Protein AF-A0A3R7WB06-F1 (afdb_monomer_lite)

Structure (mmCIF, N/CA/C/O backbone):
data_AF-A0A3R7WB06-F1
#
_entry.id   AF-A0A3R7WB06-F1
#
loop_
_atom_site.group_PDB
_atom_site.id
_atom_site.type_symbol
_atom_site.label_atom_id
_atom_site.label_alt_id
_atom_site.label_comp_id
_atom_site.label_asym_id
_atom_site.label_entity_id
_atom_site.label_seq_id
_atom_site.pdbx_PDB_ins_code
_atom_site.Cartn_x
_atom_site.Cartn_y
_atom_site.Cartn_z
_atom_site.occupancy
_atom_site.B_iso_or_equiv
_atom_site.auth_seq_id
_atom_site.auth_comp_id
_atom_site.auth_asym_id
_atom_site.auth_atom_id
_atom_site.pdbx_PDB_model_num
ATOM 1 N N . MET A 1 1 ? 64.569 -17.610 -2.559 1.00 38.72 1 MET A N 1
ATOM 2 C CA . MET A 1 1 ? 64.822 -16.327 -3.242 1.00 38.72 1 MET A CA 1
ATOM 3 C C . MET A 1 1 ? 63.447 -15.734 -3.492 1.00 38.72 1 MET A C 1
ATOM 5 O O . MET A 1 1 ? 62.720 -16.283 -4.301 1.00 38.72 1 MET A O 1
ATOM 9 N N . ASP A 1 2 ? 62.915 -14.977 -2.530 1.00 33.22 2 ASP A N 1
ATOM 10 C CA . ASP A 1 2 ? 63.086 -13.510 -2.416 1.00 33.22 2 ASP A CA 1
ATOM 11 C C . ASP A 1 2 ? 62.580 -12.806 -3.691 1.00 33.22 2 ASP A C 1
ATOM 13 O O . ASP A 1 2 ? 63.033 -13.149 -4.772 1.00 33.22 2 ASP A O 1
ATOM 17 N N . LYS A 1 3 ? 61.712 -11.792 -3.682 1.00 39.53 3 LYS A N 1
ATOM 18 C CA . LYS A 1 3 ? 61.081 -10.998 -2.620 1.00 39.53 3 LYS A CA 1
ATOM 19 C C . LYS A 1 3 ? 60.139 -9.998 -3.328 1.00 39.53 3 LYS A C 1
ATOM 21 O O . LYS A 1 3 ? 60.470 -9.531 -4.409 1.00 39.53 3 LYS A O 1
ATOM 26 N N . THR A 1 4 ? 59.029 -9.657 -2.668 1.00 39.41 4 THR A N 1
ATOM 27 C CA . THR A 1 4 ? 58.394 -8.318 -2.605 1.00 39.41 4 THR A CA 1
ATOM 28 C C . THR A 1 4 ? 58.085 -7.539 -3.891 1.00 39.41 4 THR A C 1
ATOM 30 O O . THR A 1 4 ? 58.988 -7.040 -4.549 1.00 39.41 4 THR A O 1
ATOM 33 N N . LEU A 1 5 ? 56.805 -7.199 -4.069 1.00 40.94 5 LEU A N 1
ATOM 34 C CA . LEU A 1 5 ? 56.310 -5.856 -3.732 1.00 40.94 5 LEU A CA 1
ATOM 35 C C . LEU A 1 5 ? 54.807 -5.919 -3.419 1.00 40.94 5 LEU A C 1
ATOM 37 O O . LEU A 1 5 ? 53.986 -6.283 -4.254 1.00 40.94 5 LEU A O 1
ATOM 41 N N . SER A 1 6 ? 54.498 -5.588 -2.170 1.00 37.16 6 SER A N 1
ATOM 42 C CA . SER A 1 6 ? 53.160 -5.445 -1.609 1.00 37.16 6 SER A CA 1
ATOM 43 C C . SER A 1 6 ? 52.638 -4.015 -1.782 1.00 37.16 6 SER A C 1
ATOM 45 O O . SER A 1 6 ? 53.424 -3.072 -1.773 1.00 37.16 6 SER A O 1
ATOM 47 N N . ASN A 1 7 ? 51.306 -3.909 -1.742 1.00 37.06 7 ASN A N 1
ATOM 48 C CA . ASN A 1 7 ? 50.493 -2.797 -1.230 1.00 37.06 7 ASN A CA 1
ATOM 49 C C . ASN A 1 7 ? 50.410 -1.499 -2.049 1.00 37.06 7 ASN A C 1
ATOM 51 O O . ASN A 1 7 ? 51.392 -0.784 -2.190 1.00 37.06 7 ASN A O 1
ATOM 55 N N . ILE A 1 8 ? 49.174 -1.134 -2.427 1.00 35.50 8 ILE A N 1
ATOM 56 C CA . ILE A 1 8 ? 48.446 0.030 -1.880 1.00 35.50 8 ILE A CA 1
ATOM 57 C C . ILE A 1 8 ? 46.924 -0.126 -2.162 1.00 35.50 8 ILE A C 1
ATOM 59 O O . ILE A 1 8 ? 46.488 -0.020 -3.299 1.00 35.50 8 ILE A O 1
ATOM 63 N N . ILE A 1 9 ? 46.176 -0.454 -1.089 1.00 35.62 9 ILE A N 1
ATOM 64 C CA . ILE A 1 9 ? 44.891 0.122 -0.601 1.00 35.62 9 ILE A CA 1
ATOM 65 C C . ILE A 1 9 ? 43.702 0.185 -1.595 1.00 35.62 9 ILE A C 1
ATOM 67 O O . ILE A 1 9 ? 43.778 0.877 -2.596 1.00 35.62 9 ILE A O 1
ATOM 71 N N . GLY A 1 10 ? 42.514 -0.385 -1.361 1.00 30.70 10 GLY A N 1
ATOM 72 C CA . GLY A 1 10 ? 41.943 -1.081 -0.205 1.00 30.70 10 GLY A CA 1
ATOM 73 C C . GLY A 1 10 ? 40.441 -1.318 -0.453 1.00 30.70 10 GLY A C 1
ATOM 74 O O . GLY A 1 10 ? 39.655 -0.377 -0.441 1.00 30.70 10 GLY A O 1
ATOM 75 N N . LEU A 1 11 ? 40.065 -2.571 -0.706 1.00 37.16 11 LEU A N 1
ATOM 76 C CA . LEU A 1 11 ? 38.683 -3.062 -0.739 1.00 37.16 11 LEU A CA 1
ATOM 77 C C . LEU A 1 11 ? 38.358 -3.654 0.639 1.00 37.16 11 LEU A C 1
ATOM 79 O O . LEU A 1 11 ? 39.140 -4.486 1.106 1.00 37.16 11 LEU A O 1
ATOM 83 N N . PRO A 1 12 ? 37.228 -3.317 1.279 1.00 39.44 12 PRO A N 1
ATOM 84 C CA . PRO A 1 12 ? 36.611 -4.226 2.222 1.00 39.44 12 PRO A CA 1
ATOM 85 C C . PRO A 1 12 ? 35.677 -5.161 1.449 1.00 39.44 12 PRO A C 1
ATOM 87 O O . PRO A 1 12 ? 34.618 -4.765 0.969 1.00 39.44 12 PRO A O 1
ATOM 90 N N . ASP A 1 13 ? 36.118 -6.407 1.335 1.00 43.41 13 ASP A N 1
ATOM 91 C CA . ASP A 1 13 ? 35.273 -7.563 1.072 1.00 43.41 13 ASP A CA 1
ATOM 92 C C . ASP A 1 13 ? 34.537 -7.877 2.385 1.00 43.41 13 ASP A C 1
ATOM 94 O O . ASP A 1 13 ? 35.149 -8.297 3.370 1.00 43.41 13 ASP A O 1
ATOM 98 N N . GLN A 1 14 ? 33.247 -7.554 2.446 1.00 34.62 14 GLN A N 1
ATOM 99 C CA . GLN A 1 14 ? 32.349 -7.990 3.512 1.00 34.62 14 GLN A CA 1
ATOM 100 C C . GLN A 1 14 ? 31.086 -8.545 2.866 1.00 34.62 14 GLN A C 1
ATOM 102 O O . GLN A 1 14 ? 30.170 -7.818 2.487 1.00 34.62 14 GLN A O 1
ATOM 107 N N . THR A 1 15 ? 31.053 -9.867 2.759 1.00 42.94 15 THR A N 1
ATOM 108 C CA . THR A 1 15 ? 29.822 -10.652 2.804 1.00 42.94 15 THR A CA 1
ATOM 109 C C . THR A 1 15 ? 29.026 -10.258 4.054 1.00 42.94 15 THR A C 1
ATOM 111 O O . THR A 1 15 ? 29.577 -10.373 5.152 1.00 42.94 15 THR A O 1
ATOM 114 N N . PRO A 1 16 ? 27.762 -9.813 3.954 1.00 37.09 16 PRO A N 1
ATOM 115 C CA . PRO A 1 16 ? 26.930 -9.703 5.134 1.00 37.09 16 PRO A CA 1
ATOM 116 C C . PRO A 1 16 ? 26.387 -11.091 5.475 1.00 37.09 16 PRO A C 1
ATOM 118 O O . PRO A 1 16 ? 25.626 -11.693 4.713 1.00 37.09 16 PRO A O 1
ATOM 121 N N . ASP A 1 17 ? 26.822 -11.582 6.631 1.00 31.58 17 ASP A N 1
ATOM 122 C CA . ASP A 1 17 ? 26.155 -12.646 7.360 1.00 31.58 17 ASP A CA 1
ATOM 123 C C . ASP A 1 17 ? 24.676 -12.304 7.562 1.00 31.58 17 ASP A C 1
ATOM 125 O O . ASP A 1 17 ? 24.288 -11.166 7.840 1.00 31.58 17 ASP A O 1
ATOM 129 N N . VAL A 1 18 ? 23.862 -13.345 7.428 1.00 43.00 18 VAL A N 1
ATOM 130 C CA . VAL A 1 18 ? 22.456 -13.391 7.807 1.00 43.00 18 VAL A CA 1
ATOM 131 C C . VAL A 1 18 ? 22.352 -13.062 9.295 1.00 43.00 18 VAL A C 1
ATOM 133 O O . VAL A 1 18 ? 22.716 -13.879 10.138 1.00 43.00 18 VAL A O 1
ATOM 136 N N . LEU A 1 19 ? 21.849 -11.873 9.618 1.00 37.62 19 LEU A N 1
ATOM 137 C CA . LEU A 1 19 ? 21.373 -11.541 10.954 1.00 37.62 19 LEU A CA 1
ATOM 138 C C . LEU A 1 19 ? 19.993 -10.900 10.855 1.00 37.62 19 LEU A C 1
ATOM 140 O O . LEU A 1 19 ? 19.800 -9.889 10.178 1.00 37.62 19 LEU A O 1
ATOM 144 N N . ASP A 1 20 ? 19.060 -11.550 11.546 1.00 44.03 20 ASP A N 1
ATOM 145 C CA . ASP A 1 20 ? 17.707 -11.110 11.843 1.00 44.03 20 ASP A CA 1
ATOM 146 C C . ASP A 1 20 ? 17.679 -9.644 12.285 1.00 44.03 20 ASP A C 1
ATOM 148 O O . ASP A 1 20 ? 18.307 -9.252 13.271 1.00 44.03 20 ASP A O 1
ATOM 152 N N . LEU A 1 21 ? 16.904 -8.839 11.564 1.00 35.25 21 LEU A N 1
ATOM 153 C CA . LEU A 1 21 ? 16.507 -7.499 11.976 1.00 35.25 21 LEU A CA 1
ATOM 154 C C . LEU A 1 21 ? 14.993 -7.391 11.814 1.00 35.25 21 LEU A C 1
ATOM 156 O O . LEU A 1 21 ? 14.470 -6.986 10.777 1.00 35.25 21 LEU A O 1
ATOM 160 N N . ASP A 1 22 ? 14.311 -7.792 12.884 1.00 46.97 22 ASP A N 1
ATOM 161 C CA . ASP A 1 22 ? 12.929 -7.445 13.183 1.00 46.97 22 ASP A CA 1
ATOM 162 C C . ASP A 1 22 ? 12.748 -5.921 13.123 1.00 46.97 22 ASP A C 1
ATOM 164 O O . ASP A 1 22 ? 13.289 -5.197 13.960 1.00 46.97 22 ASP A O 1
ATOM 168 N N . TYR A 1 23 ? 11.938 -5.430 12.180 1.00 33.03 23 TYR A N 1
ATOM 169 C CA . TYR A 1 23 ? 11.250 -4.144 12.319 1.00 33.03 23 TYR A CA 1
ATOM 170 C C . TYR A 1 23 ? 9.793 -4.243 11.833 1.00 33.03 23 TYR A C 1
ATOM 172 O O . TYR A 1 23 ? 9.501 -4.939 10.858 1.00 33.03 23 TYR A O 1
ATOM 180 N N . PRO A 1 24 ? 8.853 -3.577 12.532 1.00 36.81 24 PRO A N 1
ATOM 181 C CA . PRO A 1 24 ? 7.440 -3.912 12.509 1.00 36.81 24 PRO A CA 1
ATOM 182 C C . PRO A 1 24 ? 6.683 -3.250 11.351 1.00 36.81 24 PRO A C 1
ATOM 184 O O . PRO A 1 24 ? 6.835 -2.063 11.061 1.00 36.81 24 PRO A O 1
ATOM 187 N N . LEU A 1 25 ? 5.779 -4.025 10.751 1.00 35.56 25 LEU A N 1
ATOM 188 C CA . LEU A 1 25 ? 4.709 -3.563 9.866 1.00 35.56 25 LEU A CA 1
ATOM 189 C C . LEU A 1 25 ? 3.761 -2.621 10.629 1.00 35.56 25 LEU A C 1
ATOM 191 O O . LEU A 1 25 ? 2.835 -3.065 11.309 1.00 35.56 25 LEU A O 1
ATOM 195 N N . VAL A 1 26 ? 3.970 -1.309 10.511 1.00 34.34 26 VAL A N 1
ATOM 196 C CA . VAL A 1 26 ? 3.016 -0.303 10.999 1.00 34.34 26 VAL A CA 1
ATOM 197 C C . VAL A 1 26 ? 2.046 0.045 9.869 1.00 34.34 26 VAL A C 1
ATOM 199 O O . VAL A 1 26 ? 2.382 0.738 8.913 1.00 34.34 26 VAL A O 1
ATOM 202 N N . PHE A 1 27 ? 0.819 -0.462 9.987 1.00 33.22 27 PHE A N 1
ATOM 203 C CA . PHE A 1 27 ? -0.304 -0.164 9.100 1.00 33.22 27 PHE A CA 1
ATOM 204 C C . PHE A 1 27 ? -0.691 1.324 9.163 1.00 33.22 27 PHE A C 1
ATOM 206 O O . PHE A 1 27 ? -1.215 1.798 10.173 1.00 33.22 27 PHE A O 1
ATOM 213 N N . ALA A 1 28 ? -0.517 2.053 8.059 1.00 35.31 28 ALA A N 1
ATOM 214 C CA . ALA A 1 28 ? -1.076 3.391 7.880 1.00 35.31 28 ALA A CA 1
ATOM 215 C C . ALA A 1 28 ? -2.524 3.300 7.355 1.00 35.31 28 ALA A C 1
ATOM 217 O O . ALA A 1 28 ? -2.772 2.806 6.256 1.00 35.31 28 ALA A O 1
ATOM 218 N N . LYS A 1 29 ? -3.497 3.789 8.135 1.00 36.00 29 LYS A N 1
ATOM 219 C CA . LYS A 1 29 ? -4.879 4.021 7.679 1.00 36.00 29 LYS A CA 1
ATOM 220 C C . LYS A 1 29 ? -5.020 5.454 7.180 1.00 36.00 29 LYS A C 1
ATOM 222 O O . LYS A 1 29 ? -4.943 6.395 7.964 1.00 36.00 29 LYS A O 1
ATOM 227 N N . GLU A 1 30 ? -5.285 5.614 5.889 1.00 34.75 30 GLU A N 1
ATOM 228 C CA . GLU A 1 30 ? -5.565 6.910 5.273 1.00 34.75 30 GLU A CA 1
ATOM 229 C C . GLU A 1 30 ? -7.082 7.161 5.221 1.00 34.75 30 GLU A C 1
ATOM 231 O O . GLU A 1 30 ? -7.826 6.485 4.510 1.00 34.75 30 GLU A O 1
ATOM 236 N N . ALA A 1 31 ? -7.564 8.149 5.978 1.00 36.06 31 ALA A N 1
ATOM 237 C CA . ALA A 1 31 ? -8.950 8.607 5.925 1.00 36.06 31 ALA A CA 1
ATOM 238 C C . ALA A 1 31 ? -9.104 9.706 4.860 1.00 36.06 31 ALA A C 1
ATOM 240 O O . ALA A 1 31 ? -8.655 10.839 5.041 1.00 36.06 31 ALA A O 1
ATOM 241 N N . ARG A 1 32 ? -9.777 9.399 3.743 1.00 41.81 32 ARG A N 1
ATOM 242 C CA . ARG A 1 32 ? -10.054 10.378 2.679 1.00 41.81 32 ARG A CA 1
ATOM 243 C C . ARG A 1 32 ? -11.354 11.145 2.914 1.00 41.81 32 ARG A C 1
ATOM 245 O O . ARG A 1 32 ? -12.454 10.604 2.826 1.00 41.81 32 ARG A O 1
ATOM 252 N N . LYS A 1 33 ? -11.218 12.458 3.111 1.00 36.88 33 LYS A N 1
ATOM 253 C CA . LYS A 1 33 ? -12.304 13.447 3.152 1.00 36.88 33 LYS A CA 1
ATOM 254 C C . LYS A 1 33 ? -12.655 13.882 1.720 1.00 36.88 33 LYS A C 1
ATOM 256 O O . LYS A 1 33 ? -11.950 14.693 1.124 1.00 36.88 33 LYS A O 1
ATOM 261 N N . LYS A 1 34 ? -13.743 13.348 1.148 1.00 40.00 34 LYS A N 1
ATOM 262 C CA . LYS A 1 34 ? -14.289 13.806 -0.146 1.00 40.00 34 LYS A CA 1
ATOM 263 C C . LYS A 1 34 ? -14.926 15.190 0.013 1.00 40.00 34 LYS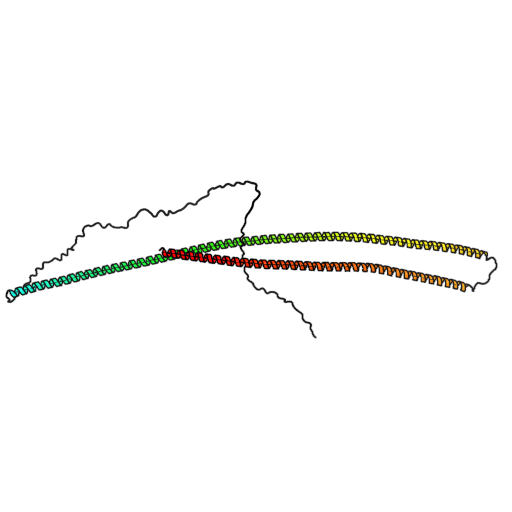 A C 1
ATOM 265 O O . LYS A 1 34 ? -15.929 15.344 0.705 1.00 40.00 34 LYS A O 1
ATOM 270 N N . LYS A 1 35 ? -14.360 16.192 -0.662 1.00 38.09 35 LYS A N 1
ATOM 271 C CA . LYS A 1 35 ? -14.960 17.518 -0.855 1.00 38.09 35 LYS A CA 1
ATOM 272 C C . LYS A 1 35 ? -15.638 17.516 -2.228 1.00 38.09 35 LYS A C 1
ATOM 274 O O . LYS A 1 35 ? -14.964 17.377 -3.242 1.00 38.09 35 LYS A O 1
ATOM 279 N N . GLY A 1 36 ? -16.967 17.578 -2.241 1.00 37.56 36 GLY A N 1
ATOM 280 C CA . GLY A 1 36 ? -17.763 17.653 -3.467 1.00 37.56 36 GLY A CA 1
ATOM 281 C C . GLY A 1 36 ? -17.840 19.063 -4.059 1.00 37.56 36 GLY A C 1
ATOM 282 O O . GLY A 1 36 ? -17.528 20.030 -3.357 1.00 37.56 36 GLY A O 1
ATOM 283 N N . LYS A 1 37 ? -18.311 19.101 -5.323 1.00 38.28 37 LYS A N 1
ATOM 284 C CA . LYS A 1 37 ? -18.873 20.187 -6.177 1.00 38.28 37 LYS A CA 1
ATOM 285 C C . LYS A 1 37 ? -18.259 20.080 -7.594 1.00 38.28 37 LYS A C 1
ATOM 287 O O . LYS A 1 37 ? -17.051 19.950 -7.677 1.00 38.28 37 LYS A O 1
ATOM 292 N N . MET A 1 38 ? -18.959 20.115 -8.735 1.00 27.94 38 MET A N 1
ATOM 293 C CA . MET A 1 38 ? -20.366 20.342 -9.100 1.00 27.94 38 MET A CA 1
ATOM 294 C C . MET A 1 38 ? -20.664 19.705 -10.478 1.00 27.94 38 MET A C 1
ATOM 296 O O . MET A 1 38 ? -19.759 19.461 -11.265 1.00 27.94 38 MET A O 1
ATOM 300 N N . SER A 1 39 ? -21.958 19.472 -10.696 1.00 35.03 39 SER A N 1
ATOM 301 C CA . SER A 1 39 ? -22.683 18.932 -11.857 1.00 35.03 39 SER A CA 1
ATOM 302 C C . SER A 1 39 ? -22.400 19.597 -13.214 1.00 35.03 39 SER A C 1
ATOM 304 O O . SER A 1 39 ? -22.150 20.800 -13.259 1.00 35.03 39 SER A O 1
ATOM 306 N N . THR A 1 40 ? -22.575 18.854 -14.313 1.00 35.34 40 THR A N 1
ATOM 307 C CA . THR A 1 40 ? -23.558 19.189 -15.369 1.00 35.34 40 THR A CA 1
ATOM 308 C C . THR A 1 40 ? -23.768 18.010 -16.331 1.00 35.34 40 THR A C 1
ATOM 310 O O . THR A 1 40 ? -22.830 17.279 -16.622 1.00 35.34 40 THR A O 1
ATOM 313 N N . GLU A 1 41 ? -25.014 17.886 -16.801 1.00 32.00 41 GLU A N 1
ATOM 314 C CA . GLU A 1 41 ? -25.528 17.041 -17.901 1.00 32.00 41 GLU A CA 1
ATOM 315 C C . GLU A 1 41 ? -26.137 15.668 -17.538 1.00 32.00 41 GLU A C 1
ATOM 317 O O . GLU A 1 41 ? -25.509 14.614 -17.535 1.00 32.00 41 GLU A O 1
ATOM 322 N N . GLU A 1 42 ? -27.447 15.727 -17.274 1.00 32.66 42 GLU A N 1
ATOM 323 C CA . GLU A 1 42 ? -28.458 14.708 -17.602 1.00 32.66 42 GLU A CA 1
ATOM 324 C C . GLU A 1 42 ? -28.825 14.829 -19.107 1.00 32.66 42 GLU A C 1
ATOM 326 O O . GLU A 1 42 ? -28.691 15.938 -19.636 1.00 32.66 42 GLU A O 1
ATOM 331 N N . PRO A 1 43 ? -29.309 13.773 -19.815 1.00 44.44 43 PRO A N 1
ATOM 332 C CA . PRO A 1 43 ? -30.627 13.196 -19.511 1.00 44.44 43 PRO A CA 1
ATOM 333 C C . PRO A 1 43 ? -30.829 11.669 -19.693 1.00 44.44 43 PRO A C 1
ATOM 335 O O . PRO A 1 43 ? -30.332 11.027 -20.610 1.00 44.44 43 PRO A O 1
ATOM 338 N N . THR A 1 44 ? -31.702 11.153 -18.820 1.00 29.44 44 THR A N 1
ATOM 339 C CA . THR A 1 44 ? -32.824 10.227 -19.086 1.00 29.44 44 THR A CA 1
ATOM 340 C C . THR A 1 44 ? -32.550 8.828 -19.665 1.00 29.44 44 THR A C 1
ATOM 342 O O . THR A 1 44 ? -32.508 8.636 -20.871 1.00 29.44 44 THR A O 1
ATOM 345 N N . THR A 1 45 ? -32.657 7.805 -18.806 1.00 33.75 45 THR A N 1
ATOM 346 C CA . THR A 1 45 ? -33.596 6.692 -19.067 1.00 33.75 45 THR A CA 1
ATOM 347 C C . THR A 1 45 ? -34.166 6.146 -17.763 1.00 33.75 45 THR A C 1
ATOM 349 O O . THR A 1 45 ? -33.461 5.799 -16.820 1.00 33.75 45 THR A O 1
ATOM 352 N N . THR A 1 46 ? -35.487 6.123 -17.737 1.00 32.06 46 THR A N 1
ATOM 353 C CA . THR A 1 46 ? -36.385 5.702 -16.673 1.00 32.06 46 THR A CA 1
ATOM 354 C C . THR A 1 46 ? -36.344 4.182 -16.510 1.00 32.06 46 THR A C 1
ATOM 356 O O . THR A 1 46 ? -36.661 3.456 -17.446 1.00 32.06 46 THR A O 1
ATOM 359 N N . ALA A 1 47 ? -36.047 3.694 -15.307 1.00 28.08 47 ALA A N 1
ATOM 360 C CA . ALA A 1 47 ? -36.423 2.349 -14.881 1.00 28.08 47 ALA A CA 1
ATOM 361 C C . ALA A 1 47 ? -37.018 2.433 -13.473 1.00 28.08 47 ALA A C 1
ATOM 363 O O . ALA A 1 47 ? -36.335 2.599 -12.465 1.00 28.08 47 ALA A O 1
ATOM 364 N N . VAL A 1 48 ? -38.345 2.389 -13.453 1.00 28.39 48 VAL A N 1
ATOM 365 C CA . VAL A 1 48 ? -39.201 2.295 -12.277 1.00 28.39 48 VAL A CA 1
ATOM 366 C C . VAL A 1 48 ? -39.146 0.859 -11.754 1.00 28.39 48 VAL A C 1
ATOM 368 O O . VAL A 1 48 ? -39.576 -0.049 -12.453 1.00 28.39 48 VAL A O 1
ATOM 371 N N . CYS A 1 49 ? -38.709 0.668 -10.510 1.00 29.11 49 CYS A N 1
ATOM 372 C CA . CYS A 1 49 ? -39.022 -0.516 -9.699 1.00 29.11 49 CYS A CA 1
ATOM 373 C C . CYS A 1 49 ? -39.387 -0.032 -8.289 1.00 29.11 49 CYS A C 1
ATOM 375 O O . CYS A 1 49 ? -38.539 0.161 -7.428 1.00 29.11 49 CYS A O 1
ATOM 377 N N . GLN A 1 50 ? -40.606 0.482 -8.126 1.00 30.06 50 GLN A N 1
ATOM 378 C CA . GLN A 1 50 ? -41.695 -0.197 -7.415 1.00 30.06 50 GLN A CA 1
ATOM 379 C C . GLN A 1 50 ? -41.271 -0.921 -6.132 1.00 30.06 50 GLN A C 1
ATOM 381 O O . GLN A 1 50 ? -40.867 -2.079 -6.120 1.00 30.06 50 GLN A O 1
ATOM 386 N N . SER A 1 51 ? -41.512 -0.212 -5.030 1.00 37.00 51 SER A N 1
ATOM 387 C CA . SER A 1 51 ? -41.783 -0.784 -3.722 1.00 37.00 51 SER A CA 1
ATOM 388 C C . SER A 1 51 ? -42.920 -1.809 -3.832 1.00 37.00 51 SER A C 1
ATOM 390 O O . SER A 1 51 ? -44.055 -1.459 -4.161 1.00 37.00 51 SER A O 1
ATOM 392 N N . ARG A 1 52 ? -42.623 -3.077 -3.541 1.00 33.00 52 ARG A N 1
ATOM 393 C CA . ARG A 1 52 ? -43.622 -4.080 -3.165 1.00 33.00 52 ARG A CA 1
ATOM 394 C C . ARG A 1 52 ? -43.214 -4.715 -1.845 1.00 33.00 52 ARG A C 1
ATOM 396 O O . ARG A 1 52 ? -42.318 -5.546 -1.775 1.00 33.00 52 ARG A O 1
ATOM 403 N N . ARG A 1 53 ? -43.939 -4.306 -0.804 1.00 35.81 53 ARG A N 1
ATOM 404 C CA . ARG A 1 53 ? -44.280 -5.154 0.340 1.00 35.81 53 ARG A CA 1
ATOM 405 C C . ARG A 1 53 ? -44.959 -6.417 -0.186 1.00 35.81 53 ARG A C 1
ATOM 407 O O . ARG A 1 53 ? -45.846 -6.262 -1.013 1.00 35.81 53 ARG A O 1
ATOM 414 N N . LEU A 1 54 ? -44.580 -7.585 0.326 1.00 34.09 54 LEU A N 1
ATOM 415 C CA . LEU A 1 54 ? -45.399 -8.774 0.624 1.00 34.09 54 LEU A CA 1
ATOM 416 C C . LEU A 1 54 ? -44.443 -9.736 1.365 1.00 34.09 54 LEU A C 1
ATOM 418 O O . LEU A 1 54 ? -43.410 -10.110 0.829 1.00 34.09 54 LEU A O 1
ATOM 422 N N . ALA A 1 55 ? -44.575 -9.868 2.684 1.00 30.33 55 ALA A N 1
ATOM 423 C CA . ALA A 1 55 ? -45.443 -10.839 3.358 1.00 30.33 55 ALA A CA 1
ATOM 424 C C . ALA A 1 55 ? -44.865 -12.264 3.303 1.00 30.33 55 ALA A C 1
ATOM 426 O O . ALA A 1 55 ? -44.922 -12.932 2.276 1.00 30.33 55 ALA A O 1
ATOM 427 N N . GLY A 1 56 ? -44.342 -12.717 4.443 1.00 29.14 56 GLY A N 1
ATOM 428 C CA . GLY A 1 56 ? -43.871 -14.081 4.648 1.00 29.14 56 GLY A CA 1
ATOM 429 C C . GLY A 1 56 ? -43.531 -14.345 6.113 1.00 29.14 56 GLY A C 1
ATOM 430 O O . GLY A 1 56 ? -42.382 -14.201 6.500 1.00 29.14 56 GLY A O 1
ATOM 431 N N . GLY A 1 57 ? -44.550 -14.711 6.896 1.00 28.75 57 GLY A N 1
ATOM 432 C CA . GLY A 1 57 ? -44.442 -15.633 8.034 1.00 28.75 57 GLY A CA 1
ATOM 433 C C . GLY A 1 57 ? -43.741 -15.145 9.300 1.00 28.75 57 GLY A C 1
ATOM 434 O O . GLY A 1 57 ? -42.554 -15.382 9.490 1.00 28.75 57 GLY A O 1
ATOM 435 N N . ALA A 1 58 ? -44.519 -14.581 10.224 1.00 30.52 58 ALA A N 1
ATOM 436 C CA . ALA A 1 58 ? -44.175 -14.578 11.642 1.00 30.52 58 ALA A CA 1
ATOM 437 C C . ALA A 1 58 ? -44.291 -16.005 12.217 1.00 30.52 58 ALA A C 1
ATOM 439 O O . ALA A 1 58 ? -45.288 -16.675 11.935 1.00 30.52 58 ALA A O 1
ATOM 440 N N . PRO A 1 59 ? -43.357 -16.462 13.066 1.00 39.31 59 PRO A N 1
ATOM 441 C CA . PRO A 1 59 ? -43.670 -17.414 14.114 1.00 39.31 59 PRO A CA 1
ATOM 442 C C . PRO A 1 59 ? -44.211 -16.634 15.317 1.00 39.31 59 PRO A C 1
ATOM 444 O O . PRO A 1 59 ? -43.493 -15.881 15.974 1.00 39.31 59 PRO A O 1
ATOM 447 N N . GLU A 1 60 ? -45.508 -16.797 15.563 1.00 35.16 60 GLU A N 1
ATOM 448 C CA . GLU A 1 60 ? -46.128 -16.531 16.860 1.00 35.16 60 GLU A CA 1
ATOM 449 C C . GLU A 1 60 ? -45.593 -17.514 17.924 1.00 35.16 60 GLU A C 1
ATOM 451 O O . GLU A 1 60 ? -44.981 -18.526 17.583 1.00 35.16 60 GLU A O 1
ATOM 456 N N . PHE A 1 61 ? -45.907 -17.219 19.193 1.00 32.81 61 PHE A N 1
ATOM 457 C CA . PHE A 1 61 ? -45.591 -17.924 20.453 1.00 32.81 61 PHE A CA 1
ATOM 458 C C . PHE A 1 61 ? -44.259 -17.511 21.119 1.00 32.81 61 PHE A C 1
ATOM 460 O O . PHE A 1 61 ? -43.184 -17.832 20.641 1.00 32.81 61 PHE A O 1
ATOM 467 N N . GLY A 1 62 ? -44.229 -16.828 22.267 1.00 32.47 62 GLY A N 1
ATOM 468 C CA . GLY A 1 62 ? -45.307 -16.362 23.133 1.00 32.47 62 GLY A CA 1
ATOM 469 C C . GLY A 1 62 ? -44.801 -15.264 24.072 1.00 32.47 62 GLY A C 1
ATOM 470 O O . GLY A 1 62 ? -43.828 -15.443 24.800 1.00 32.47 62 GLY A O 1
ATOM 471 N N . LEU A 1 63 ? -45.484 -14.121 24.048 1.00 33.62 63 LEU A N 1
ATOM 472 C CA . LEU A 1 63 ? -45.392 -13.101 25.084 1.00 33.62 63 LEU A CA 1
ATOM 473 C C . LEU A 1 63 ? -46.176 -13.611 26.296 1.00 33.62 63 LEU A C 1
ATOM 475 O O . LEU A 1 63 ? -47.405 -13.595 26.299 1.00 33.62 63 LEU A O 1
ATOM 479 N N . LEU A 1 64 ? -45.468 -14.086 27.319 1.00 38.91 64 LEU A N 1
ATOM 480 C CA . LEU A 1 64 ? -46.042 -14.265 28.650 1.00 38.91 64 LEU A CA 1
ATOM 481 C C . LEU A 1 64 ? -46.111 -12.898 29.341 1.00 38.91 64 LEU A C 1
ATOM 483 O O . LEU A 1 64 ? -45.195 -12.479 30.034 1.00 38.91 64 LEU A O 1
ATOM 487 N N . ASP A 1 65 ? -47.194 -12.188 29.042 1.00 34.69 65 ASP A N 1
ATOM 488 C CA . ASP A 1 65 ? -48.131 -11.584 29.997 1.00 34.69 65 ASP A CA 1
ATOM 489 C C . ASP A 1 65 ? -47.583 -11.273 31.415 1.00 34.69 65 ASP A C 1
ATOM 491 O O . ASP A 1 65 ? -47.827 -11.997 32.384 1.00 34.69 65 ASP A O 1
ATOM 495 N N . SER A 1 66 ? -46.889 -10.141 31.570 1.00 38.94 66 SER A N 1
ATOM 496 C CA . SER A 1 66 ? -46.452 -9.611 32.878 1.00 38.94 66 SER A CA 1
ATOM 497 C C . SER A 1 66 ? -47.586 -8.974 33.704 1.00 38.94 66 SER A C 1
ATOM 499 O O . SER A 1 66 ? -47.331 -8.404 34.762 1.00 38.94 66 SER A O 1
ATOM 501 N N . GLU A 1 67 ? -48.845 -9.078 33.267 1.00 39.97 67 GLU A N 1
ATOM 502 C CA . GLU A 1 67 ? -50.025 -8.507 33.942 1.00 39.97 67 GLU A CA 1
ATOM 503 C C . GLU A 1 67 ? -50.875 -9.540 34.713 1.00 39.97 67 GLU A C 1
ATOM 505 O O . GLU A 1 67 ? -52.029 -9.290 35.065 1.00 39.97 67 GLU A O 1
ATOM 510 N N . ARG A 1 68 ? -50.303 -10.703 35.059 1.00 41.09 68 ARG A N 1
ATOM 511 C CA . ARG A 1 68 ? -51.016 -11.787 35.768 1.00 41.09 68 ARG A CA 1
ATOM 512 C C . ARG A 1 68 ? -50.604 -12.066 37.219 1.00 41.09 68 ARG A C 1
ATOM 514 O O . ARG A 1 68 ? -50.883 -13.147 37.728 1.00 41.09 68 ARG A O 1
ATOM 521 N N . LEU A 1 69 ? -50.045 -11.087 37.935 1.00 39.19 69 LEU A N 1
ATOM 522 C CA . LEU A 1 69 ? -49.799 -11.194 39.390 1.00 39.19 69 LEU A CA 1
ATOM 523 C C . LEU A 1 69 ? -50.585 -10.198 40.255 1.00 39.19 69 LEU A C 1
ATOM 525 O O . LEU A 1 69 ? -50.244 -9.964 41.410 1.00 39.19 69 LEU A O 1
ATOM 529 N N . LEU A 1 70 ? -51.696 -9.660 39.748 1.00 46.62 70 LEU A N 1
ATOM 530 C CA . LEU A 1 70 ? -52.624 -8.857 40.546 1.00 46.62 70 LEU A CA 1
ATOM 531 C C . LEU A 1 70 ? -54.078 -9.197 40.212 1.00 46.62 70 LEU A C 1
ATOM 533 O O . LEU A 1 70 ? -54.741 -8.469 39.483 1.00 46.62 70 LEU A O 1
ATOM 537 N N . ARG A 1 71 ? -54.588 -10.293 40.792 1.00 36.16 71 ARG A N 1
ATOM 538 C CA . ARG A 1 71 ? -55.899 -10.379 41.478 1.00 36.16 71 ARG A CA 1
ATOM 539 C C . ARG A 1 71 ? -56.381 -11.829 41.611 1.00 36.16 71 ARG A C 1
ATOM 541 O O . ARG A 1 71 ? -56.687 -12.469 40.615 1.00 36.16 71 ARG A O 1
ATOM 548 N N . LYS A 1 72 ? -56.674 -12.186 42.873 1.00 32.28 72 LYS A N 1
ATOM 549 C CA . LYS A 1 72 ? -57.726 -13.120 43.341 1.00 32.28 72 LYS A CA 1
ATOM 550 C C . LYS A 1 72 ? -57.405 -14.621 43.150 1.00 32.28 72 LYS A C 1
ATOM 552 O O . LYS A 1 72 ? -57.244 -15.073 42.034 1.00 32.28 72 LYS A O 1
ATOM 557 N N . LYS A 1 73 ? -57.360 -15.476 44.181 1.00 31.77 73 LYS A N 1
ATOM 558 C CA . LYS A 1 73 ? -57.999 -15.468 45.513 1.00 31.77 73 LYS A CA 1
ATOM 559 C C . LYS A 1 73 ? -57.131 -16.178 46.573 1.00 31.77 73 LYS A C 1
ATOM 561 O O . LYS A 1 73 ? -56.360 -17.063 46.217 1.00 31.77 73 LYS A O 1
ATOM 566 N N . PRO A 1 74 ? -57.325 -15.828 47.857 1.00 35.78 74 PRO A N 1
ATOM 567 C CA . PRO A 1 74 ? -56.727 -16.502 48.999 1.00 35.78 74 PRO A CA 1
ATOM 568 C C . PRO A 1 74 ? -57.481 -17.805 49.290 1.00 35.78 74 PRO A C 1
ATOM 570 O O . PRO A 1 74 ? -58.708 -17.847 49.180 1.00 35.78 74 PRO A O 1
ATOM 573 N N . LEU A 1 75 ? -56.767 -18.852 49.698 1.00 31.77 75 LEU A N 1
ATOM 574 C CA . LEU A 1 75 ? -57.381 -19.998 50.355 1.00 31.77 75 LEU A CA 1
ATOM 575 C C . LEU A 1 75 ? -56.558 -20.375 51.588 1.00 31.77 75 LEU A C 1
ATOM 577 O O . LEU A 1 75 ? -55.516 -21.011 51.499 1.00 31.77 75 LEU A O 1
ATOM 581 N N . ALA A 1 76 ? -57.096 -19.922 52.719 1.00 29.41 76 ALA A N 1
ATOM 582 C CA . ALA A 1 76 ? -57.146 -20.632 53.987 1.00 29.41 76 ALA A CA 1
ATOM 583 C C . ALA A 1 76 ? -55.811 -21.068 54.611 1.00 29.41 76 ALA A C 1
ATOM 585 O O . ALA A 1 76 ? -55.542 -22.254 54.784 1.00 29.41 76 ALA A O 1
ATOM 586 N N . THR A 1 77 ? -55.058 -20.092 55.116 1.00 32.88 77 THR A N 1
ATOM 587 C CA . THR A 1 77 ? -54.433 -20.272 56.431 1.00 32.88 77 THR A CA 1
ATOM 588 C C . THR A 1 77 ? -55.573 -20.355 57.442 1.00 32.88 77 THR A C 1
ATOM 590 O O . THR A 1 77 ? -56.387 -19.434 57.528 1.00 32.88 77 THR A O 1
ATOM 593 N N . GLY A 1 78 ? -55.675 -21.479 58.148 1.00 30.20 78 GLY A N 1
ATOM 594 C CA . GLY A 1 78 ? -56.615 -21.669 59.245 1.00 30.20 78 GLY A CA 1
ATOM 595 C C . GLY A 1 78 ? -56.302 -20.709 60.387 1.00 30.20 78 GLY A C 1
ATOM 596 O O . GLY A 1 78 ? -55.576 -21.054 61.310 1.00 30.20 78 GLY A O 1
ATOM 597 N N . LEU A 1 79 ? -56.849 -19.500 60.308 1.00 32.69 79 LEU A N 1
ATOM 598 C CA . LEU A 1 79 ? -57.145 -18.689 61.475 1.00 32.69 79 LEU A CA 1
ATOM 599 C C . LEU A 1 79 ? -58.521 -19.138 61.950 1.00 32.69 79 LEU A C 1
ATOM 601 O O . LEU A 1 79 ? -59.547 -18.800 61.360 1.00 32.69 79 LEU A O 1
ATOM 605 N N . VAL A 1 80 ? -58.509 -19.989 62.972 1.00 33.91 80 VAL A N 1
ATOM 606 C CA . VAL A 1 80 ? -59.700 -20.260 63.771 1.00 33.91 80 VAL A CA 1
ATOM 607 C C . VAL A 1 80 ? -60.074 -18.942 64.467 1.00 33.91 80 VAL A C 1
ATOM 609 O O . VAL A 1 80 ? -59.183 -18.306 65.036 1.00 33.91 80 VAL A O 1
ATOM 612 N N . PRO A 1 81 ? -61.341 -18.500 64.388 1.00 31.73 81 PRO A N 1
ATOM 613 C CA . PRO A 1 81 ? -61.802 -17.288 65.051 1.00 31.73 81 PRO A CA 1
ATOM 614 C C . PRO A 1 81 ? -61.792 -17.543 66.555 1.00 31.73 81 PRO A C 1
ATOM 616 O O . PRO A 1 81 ? -62.435 -18.490 67.004 1.00 31.73 81 PRO A O 1
ATOM 619 N N . LEU A 1 82 ? -61.063 -16.733 67.322 1.00 30.69 82 LEU A N 1
ATOM 620 C CA . LEU A 1 82 ? -61.329 -16.650 68.750 1.00 30.69 82 LEU A CA 1
ATOM 621 C C . LEU A 1 82 ? -62.341 -15.529 68.932 1.00 30.69 82 LEU A C 1
ATOM 623 O O . LEU A 1 82 ? -62.101 -14.385 68.551 1.00 30.69 82 LEU A O 1
ATOM 627 N N . GLU A 1 83 ? -63.503 -15.963 69.382 1.00 35.19 83 GLU A N 1
ATOM 628 C CA . GLU A 1 83 ? -64.710 -15.207 69.629 1.00 35.19 83 GLU A CA 1
ATOM 629 C C . GLU A 1 83 ? -64.430 -13.983 70.509 1.00 35.19 83 GLU A C 1
ATOM 631 O O . GLU A 1 83 ? -63.570 -14.005 71.394 1.00 35.19 83 GLU A O 1
ATOM 636 N N . ASP A 1 84 ? -65.181 -12.914 70.243 1.00 34.62 84 ASP A N 1
ATOM 637 C CA . ASP A 1 84 ? -65.456 -11.869 71.218 1.00 34.62 84 ASP A CA 1
ATOM 638 C C . ASP A 1 84 ? -66.177 -12.525 72.409 1.00 34.62 84 ASP A C 1
ATOM 640 O O . ASP A 1 84 ? -67.404 -12.591 72.450 1.00 34.62 84 ASP A O 1
ATOM 644 N N . ASP A 1 85 ? -65.405 -13.057 73.355 1.00 35.28 85 ASP A N 1
ATOM 645 C CA . ASP A 1 85 ? -65.883 -13.404 74.690 1.00 35.28 85 ASP A CA 1
ATOM 646 C C . ASP A 1 85 ? -65.701 -12.176 75.588 1.00 35.28 85 ASP A C 1
ATOM 648 O O . ASP A 1 85 ? -64.660 -11.929 76.208 1.00 35.28 85 ASP A O 1
ATOM 652 N N . ASP A 1 86 ? -66.768 -11.382 75.627 1.00 36.66 86 ASP A N 1
ATOM 653 C CA . ASP A 1 86 ? -67.112 -10.555 76.770 1.00 36.66 86 ASP A CA 1
ATOM 654 C C . ASP A 1 86 ? -67.027 -11.389 78.058 1.00 36.66 86 ASP A C 1
ATOM 656 O O . ASP A 1 86 ? -67.623 -12.457 78.185 1.00 36.66 86 ASP A O 1
ATOM 660 N N . GLY A 1 87 ? -66.334 -10.853 79.060 1.00 34.88 87 GLY A N 1
ATOM 661 C CA . GLY A 1 87 ? -66.399 -11.378 80.418 1.00 34.88 87 GLY A CA 1
ATOM 662 C C . GLY A 1 87 ? -65.382 -12.472 80.723 1.00 34.88 87 GLY A C 1
ATOM 663 O O . GLY A 1 87 ? -65.740 -13.592 81.083 1.00 34.88 87 GLY A O 1
ATOM 664 N N . ALA A 1 88 ? -64.103 -12.092 80.802 1.00 29.75 88 ALA A N 1
ATOM 665 C CA . ALA A 1 88 ? -63.243 -12.656 81.837 1.00 29.75 88 ALA A CA 1
ATOM 666 C C . ALA A 1 88 ? -63.789 -12.202 83.203 1.00 29.75 88 ALA A C 1
ATOM 668 O O . ALA A 1 88 ? -63.270 -11.289 83.848 1.00 29.75 88 ALA A O 1
ATOM 669 N N . GLU A 1 89 ? -64.886 -12.845 83.618 1.00 31.05 89 GLU A N 1
ATOM 670 C CA . GLU A 1 89 ? -65.179 -13.100 85.014 1.00 31.05 89 GLU A CA 1
ATOM 671 C C . GLU A 1 89 ? -63.853 -13.404 85.694 1.00 31.05 89 GLU A C 1
ATOM 673 O O . GLU A 1 89 ? -63.100 -14.299 85.294 1.00 31.05 89 GLU A O 1
ATOM 678 N N . TYR A 1 90 ? -63.581 -12.651 86.746 1.00 29.38 90 TYR A N 1
ATOM 679 C CA . TYR A 1 90 ? -62.674 -13.047 87.794 1.00 29.38 90 TYR A CA 1
ATOM 680 C C . TYR A 1 90 ? -63.131 -14.432 88.275 1.00 29.38 90 TYR A C 1
ATOM 682 O O . TYR A 1 90 ? -63.879 -14.555 89.242 1.00 29.38 90 TYR A O 1
ATOM 690 N N . ARG A 1 91 ? -62.671 -15.511 87.631 1.00 26.30 91 ARG A N 1
ATOM 691 C CA . ARG A 1 91 ? -62.505 -16.782 88.320 1.00 26.30 91 ARG A CA 1
ATOM 692 C C . ARG A 1 91 ? -61.382 -16.529 89.306 1.00 26.30 91 ARG A C 1
ATOM 694 O O . ARG A 1 91 ? -60.225 -16.867 89.078 1.00 26.30 91 ARG A O 1
ATOM 701 N N . LEU A 1 92 ? -61.770 -15.944 90.441 1.00 31.25 92 LEU A N 1
ATOM 702 C CA . LEU A 1 92 ? -61.427 -16.520 91.725 1.00 31.25 92 LEU A CA 1
ATOM 703 C C . LEU A 1 92 ? -61.491 -18.026 91.490 1.00 31.25 92 LEU A C 1
ATOM 705 O O . LEU A 1 92 ? -62.578 -18.595 91.382 1.00 31.25 92 LEU A O 1
ATOM 709 N N . GLN A 1 93 ? -60.334 -18.656 91.259 1.00 31.69 93 GLN A N 1
ATOM 710 C CA . GLN A 1 93 ? -60.254 -20.080 91.480 1.00 31.69 93 GLN A CA 1
ATOM 711 C C . GLN A 1 93 ? -60.795 -20.227 92.885 1.00 31.69 93 GLN A C 1
ATOM 713 O O . GLN A 1 93 ? -60.225 -19.704 93.844 1.00 31.69 93 GLN A O 1
ATOM 718 N N . ASP A 1 94 ? -61.965 -20.849 92.938 1.00 33.91 94 ASP A N 1
ATOM 719 C CA . ASP A 1 94 ? -62.616 -21.400 94.099 1.00 33.91 94 ASP A CA 1
ATOM 720 C C . ASP A 1 94 ? -61.661 -22.474 94.628 1.00 33.91 94 ASP A C 1
ATOM 722 O O . ASP A 1 94 ? -61.915 -23.676 94.592 1.00 33.91 94 ASP A O 1
ATOM 726 N N . GLY A 1 95 ? -60.510 -22.022 95.127 1.00 33.34 95 GLY A N 1
ATOM 727 C CA . GLY A 1 95 ? -59.882 -22.592 96.278 1.00 33.34 95 GLY A CA 1
ATOM 728 C C . GLY A 1 95 ? -60.918 -22.463 97.374 1.00 33.34 95 GLY A C 1
ATOM 729 O O . GLY A 1 95 ? -60.806 -21.619 98.258 1.00 33.34 95 GLY A O 1
ATOM 730 N N . ARG A 1 96 ? -61.870 -23.401 97.367 1.00 31.58 96 ARG A N 1
ATOM 731 C CA . ARG A 1 96 ? -62.372 -24.049 98.568 1.00 31.58 96 ARG A CA 1
ATOM 732 C C . ARG A 1 96 ? -61.181 -24.693 99.286 1.00 31.58 96 ARG A C 1
ATOM 734 O O . ARG A 1 96 ? -61.173 -25.883 99.585 1.00 31.58 96 ARG A O 1
ATOM 741 N N . GLY A 1 97 ? -60.192 -23.877 99.656 1.00 33.06 97 GLY A N 1
ATOM 742 C CA . GLY A 1 97 ? -59.659 -23.897 100.992 1.00 33.06 97 GLY A CA 1
ATOM 743 C C . GLY A 1 97 ? -60.875 -23.682 101.861 1.00 33.06 97 GLY A C 1
ATOM 744 O O . GLY A 1 97 ? -61.310 -22.562 102.103 1.00 33.06 97 GLY A O 1
ATOM 745 N N . LYS A 1 98 ? -61.500 -24.810 102.195 1.00 36.19 98 LYS A N 1
ATOM 746 C CA . LYS A 1 98 ? -62.405 -24.980 103.306 1.00 36.19 98 LYS A CA 1
ATOM 747 C C . LYS A 1 98 ? -61.776 -24.142 104.414 1.00 36.19 98 LYS A C 1
ATOM 749 O O . LYS A 1 98 ? -60.814 -24.580 105.037 1.00 36.19 98 LYS A O 1
ATOM 754 N N . LEU A 1 99 ? -62.269 -22.920 104.619 1.00 38.97 99 LEU A N 1
ATOM 755 C CA . LEU A 1 99 ? -62.142 -22.257 105.898 1.00 38.97 99 LEU A CA 1
ATOM 756 C C . LEU A 1 99 ? -63.010 -23.135 106.784 1.00 38.97 99 LEU A C 1
ATOM 758 O O . LEU A 1 99 ? -64.181 -22.862 107.033 1.00 38.97 99 LEU A O 1
ATOM 762 N N . THR A 1 100 ? -62.456 -24.285 107.179 1.00 39.59 100 THR A N 1
ATOM 763 C CA . THR A 1 100 ? -62.803 -24.865 108.447 1.00 39.59 100 THR A CA 1
ATOM 764 C C . THR A 1 100 ? -62.559 -23.696 109.375 1.00 39.59 100 THR A C 1
ATOM 766 O O . THR A 1 100 ? -61.421 -23.274 109.589 1.00 39.59 100 THR A O 1
ATOM 769 N N . GLY A 1 101 ? -63.650 -23.053 109.791 1.00 41.44 101 GLY A N 1
ATOM 770 C CA . GLY A 1 101 ? -63.641 -22.246 110.985 1.00 41.44 101 GLY A CA 1
ATOM 771 C C . GLY A 1 101 ? -63.168 -23.208 112.050 1.00 41.44 101 GLY A C 1
ATOM 772 O O . GLY A 1 101 ? -63.960 -23.944 112.630 1.00 41.44 101 GLY A O 1
ATOM 773 N N . ASN A 1 102 ? -61.850 -23.306 112.196 1.00 49.00 102 ASN A N 1
ATOM 774 C CA . ASN A 1 102 ? -61.225 -24.005 113.280 1.00 49.00 102 ASN A CA 1
ATOM 775 C C . ASN A 1 102 ? -61.569 -23.098 114.447 1.00 49.00 102 ASN A C 1
ATOM 777 O O . ASN A 1 102 ? -60.870 -22.126 114.721 1.00 49.00 102 ASN A O 1
ATOM 781 N N . THR A 1 103 ? -62.724 -23.338 115.063 1.00 45.88 103 THR A N 1
ATOM 782 C CA . THR A 1 103 ? -63.005 -22.838 116.394 1.00 45.88 103 THR A CA 1
ATOM 783 C C . THR A 1 103 ? -61.945 -23.486 117.268 1.00 45.88 103 THR A C 1
ATOM 785 O O . THR A 1 103 ? -62.073 -24.638 117.678 1.00 45.88 103 THR A O 1
ATOM 788 N N . ILE A 1 104 ? -60.830 -22.783 117.452 1.00 53.88 104 ILE A N 1
ATOM 789 C CA . ILE A 1 104 ? -59.771 -23.203 118.354 1.00 53.88 104 ILE A CA 1
ATOM 790 C C . ILE A 1 104 ? -60.357 -23.024 119.752 1.00 53.88 104 ILE A C 1
ATOM 792 O O . ILE A 1 104 ? -60.393 -21.920 120.290 1.00 53.88 104 ILE A O 1
ATOM 796 N N . VAL A 1 105 ? -60.892 -24.106 120.320 1.00 50.28 105 VAL A N 1
ATOM 797 C CA . VAL A 1 105 ? -61.306 -24.149 121.725 1.00 50.28 105 VAL A CA 1
ATOM 798 C C . VAL A 1 105 ? -60.030 -24.218 122.561 1.00 50.28 105 VAL A C 1
ATOM 800 O O . VAL A 1 105 ? -59.536 -25.291 122.901 1.00 50.28 105 VAL A O 1
ATOM 803 N N . ALA A 1 106 ? -59.445 -23.054 122.833 1.00 54.06 106 ALA A N 1
ATOM 804 C CA . ALA A 1 106 ? -58.298 -22.931 123.718 1.00 54.06 106 ALA A CA 1
ATOM 805 C C . ALA A 1 106 ? -58.787 -22.986 125.172 1.00 54.06 106 ALA A C 1
ATOM 807 O O . ALA A 1 106 ? -59.482 -22.090 125.650 1.00 54.06 106 ALA A O 1
ATOM 808 N N . THR A 1 107 ? -58.449 -24.065 125.875 1.00 55.03 107 THR A N 1
ATOM 809 C CA . THR A 1 107 ? -58.807 -24.241 127.287 1.00 55.03 107 THR A CA 1
ATOM 810 C C . THR A 1 107 ? -57.713 -23.603 128.141 1.00 55.03 107 THR A C 1
ATOM 812 O O . THR A 1 107 ? -56.629 -24.164 128.276 1.00 55.03 107 THR A O 1
ATOM 815 N N . ILE A 1 108 ? -57.964 -22.408 128.680 1.00 58.62 108 ILE A N 1
ATOM 816 C CA . ILE A 1 108 ? -57.011 -21.705 129.550 1.00 58.62 108 ILE A CA 1
ATOM 817 C C . ILE A 1 108 ? -57.159 -22.261 130.973 1.00 58.62 108 ILE A C 1
ATOM 819 O O . ILE A 1 108 ? -58.131 -21.966 131.666 1.00 58.62 108 ILE A O 1
ATOM 823 N N . THR A 1 109 ? -56.210 -23.080 131.421 1.00 58.97 109 THR A N 1
ATOM 824 C CA . THR A 1 109 ? -56.171 -23.593 132.799 1.00 58.97 109 THR A CA 1
ATOM 825 C C . THR A 1 109 ? -55.368 -22.649 133.692 1.00 58.97 109 THR A C 1
ATOM 827 O O . THR A 1 109 ? -54.141 -22.618 133.611 1.00 58.97 109 THR A O 1
ATOM 830 N N . VAL A 1 110 ? -56.047 -21.889 134.556 1.00 56.41 110 VAL A N 1
ATOM 831 C CA . VAL A 1 110 ? -55.412 -21.009 135.555 1.00 56.41 110 VAL A CA 1
ATOM 832 C C . VAL A 1 110 ? -55.471 -21.701 136.916 1.00 56.41 110 VAL A C 1
ATOM 834 O O . VAL A 1 110 ? -56.547 -21.866 137.482 1.00 56.41 110 VAL A O 1
ATOM 837 N N . ALA A 1 111 ? -54.321 -22.158 137.419 1.00 54.47 111 ALA A N 1
ATOM 838 C CA . ALA A 1 111 ? -54.265 -23.054 138.576 1.00 54.47 111 ALA A CA 1
ATOM 839 C C . ALA A 1 111 ? -54.622 -22.377 139.913 1.00 54.47 111 ALA A C 1
ATOM 841 O O . ALA A 1 111 ? -55.153 -23.051 140.784 1.00 54.47 111 ALA A O 1
ATOM 842 N N . THR A 1 112 ? -54.403 -21.066 140.063 1.00 58.78 112 THR A N 1
ATOM 843 C CA . THR A 1 112 ? -54.836 -20.247 141.215 1.00 58.78 112 THR A CA 1
ATOM 844 C C . THR A 1 112 ? -54.525 -18.777 140.912 1.00 58.78 112 THR A C 1
ATOM 846 O O . THR A 1 112 ? -53.407 -18.338 141.167 1.00 58.78 112 THR A O 1
ATOM 849 N N . GLY A 1 113 ? -55.477 -18.024 140.352 1.00 53.28 113 GLY A N 1
ATOM 850 C CA . GLY A 1 113 ? -55.215 -16.664 139.869 1.00 53.28 113 GLY A CA 1
ATOM 851 C C . GLY A 1 113 ? -56.466 -15.802 139.734 1.00 53.28 113 GLY A C 1
ATOM 852 O O . GLY A 1 113 ? -57.488 -16.268 139.235 1.00 53.28 113 GLY A O 1
ATOM 853 N N . GLY A 1 114 ? -56.410 -14.548 140.194 1.00 63.03 114 GLY A N 1
ATOM 854 C CA . GLY A 1 114 ? -57.527 -13.596 140.098 1.00 63.03 114 GLY A CA 1
ATOM 855 C C . GLY A 1 114 ? -57.800 -13.120 138.661 1.00 63.03 114 GLY A C 1
ATOM 856 O O . GLY A 1 114 ? -56.999 -13.341 137.759 1.00 63.03 114 GLY A O 1
ATOM 857 N N . ILE A 1 115 ? -58.910 -12.399 138.446 1.00 66.19 115 ILE A N 1
ATOM 858 C CA . ILE A 1 115 ? -59.408 -11.928 137.127 1.00 66.19 115 ILE A CA 1
ATOM 859 C C . ILE A 1 115 ? -58.318 -11.282 136.232 1.00 66.19 115 ILE A C 1
ATOM 861 O O . ILE A 1 115 ? -58.347 -11.460 135.015 1.00 66.19 115 ILE A O 1
ATOM 865 N N . ARG A 1 116 ? -57.317 -10.597 136.815 1.00 70.12 116 ARG A N 1
ATOM 866 C CA . ARG A 1 116 ? -56.171 -10.008 136.082 1.00 70.12 116 ARG A CA 1
ATOM 867 C C . ARG A 1 116 ? -55.285 -11.038 135.375 1.00 70.12 116 ARG A C 1
ATOM 869 O O . ARG A 1 116 ? -54.734 -10.735 134.323 1.00 70.12 116 ARG A O 1
ATOM 876 N N . GLU A 1 117 ? -55.118 -12.230 135.936 1.00 69.75 117 GLU A N 1
ATOM 877 C CA . GLU A 1 117 ? -54.271 -13.280 135.355 1.00 69.75 117 GLU A CA 1
ATOM 878 C C . GLU A 1 117 ? -54.975 -13.987 134.193 1.00 69.75 117 GLU A C 1
ATOM 880 O O . GLU A 1 117 ? -54.333 -14.333 133.206 1.00 69.75 117 GLU A O 1
ATOM 885 N N . ILE A 1 118 ? -56.306 -14.102 134.256 1.00 72.19 118 ILE A N 1
ATOM 886 C CA . ILE A 1 118 ? -57.138 -14.595 133.148 1.00 72.19 118 ILE A CA 1
ATOM 887 C C . ILE A 1 118 ? -57.118 -13.604 131.977 1.00 72.19 118 ILE A C 1
ATOM 889 O O . ILE A 1 118 ? -56.948 -14.023 130.836 1.00 72.19 118 ILE A O 1
ATOM 893 N N . GLN A 1 119 ? -57.242 -12.297 132.246 1.00 74.12 119 GLN A N 1
ATOM 894 C CA . GLN A 1 119 ? -57.111 -11.260 131.211 1.00 74.12 119 GLN A CA 1
ATOM 895 C C . GLN A 1 119 ? -55.739 -11.318 130.535 1.00 74.12 119 GLN A C 1
ATOM 897 O O . GLN A 1 119 ? -55.667 -11.343 129.312 1.00 74.12 119 GLN A O 1
ATOM 902 N N . LYS A 1 120 ? -54.664 -11.448 131.320 1.00 78.88 120 LYS A N 1
ATOM 903 C CA . LYS A 1 120 ? -53.301 -11.573 130.797 1.00 78.88 120 LYS A CA 1
ATOM 904 C C . LYS A 1 120 ? -53.105 -12.833 129.943 1.00 78.88 120 LYS A C 1
ATOM 906 O O . LYS A 1 120 ? -52.499 -12.754 128.881 1.00 78.88 120 LYS A O 1
ATOM 911 N N . ALA A 1 121 ? -53.640 -13.979 130.371 1.00 76.19 121 ALA A N 1
ATOM 912 C CA . ALA A 1 121 ? -53.576 -15.224 129.603 1.00 76.19 121 ALA A CA 1
ATOM 913 C C . ALA A 1 121 ? -54.401 -15.153 128.305 1.00 76.19 121 ALA A C 1
ATOM 915 O O . ALA A 1 121 ? -53.990 -15.688 127.277 1.00 76.19 121 ALA A O 1
ATOM 916 N N . TYR A 1 122 ? -55.547 -14.466 128.333 1.00 75.62 122 TYR A N 1
ATOM 917 C CA . TYR A 1 122 ? -56.353 -14.212 127.141 1.00 75.62 122 TYR A CA 1
ATOM 918 C C . TYR A 1 122 ? -55.640 -13.265 126.164 1.00 75.62 122 TYR A C 1
ATOM 920 O O . TYR A 1 122 ? -55.603 -13.559 124.977 1.00 75.62 122 TYR A O 1
ATOM 928 N N . GLU A 1 123 ? -55.015 -12.188 126.654 1.00 82.06 123 GLU A N 1
ATOM 929 C CA . GLU A 1 123 ? -54.189 -11.261 125.860 1.00 82.06 123 GLU A CA 1
ATOM 930 C C . GLU A 1 123 ? -52.943 -11.936 125.264 1.00 82.06 123 GLU A C 1
ATOM 932 O O . GLU A 1 123 ? -52.549 -11.652 124.134 1.00 82.06 123 GLU A O 1
ATOM 937 N N . GLU A 1 124 ? -52.306 -12.844 126.006 1.00 83.69 124 GLU A N 1
ATOM 938 C CA . GLU A 1 124 ? -51.209 -13.686 125.517 1.00 83.69 124 GLU A CA 1
ATOM 939 C C . GLU A 1 124 ? -51.672 -14.651 124.422 1.00 83.69 124 GLU A C 1
ATOM 941 O O . GLU A 1 124 ? -50.977 -14.802 123.418 1.00 83.69 124 GLU A O 1
ATOM 946 N N . LEU A 1 125 ? -52.859 -15.245 124.571 1.00 82.81 125 LEU A N 1
ATOM 947 C CA . LEU A 1 125 ? -53.459 -16.112 123.560 1.00 82.81 125 LEU A CA 1
ATOM 948 C C . LEU A 1 125 ? -53.826 -15.338 122.286 1.00 82.81 125 LEU A C 1
ATOM 950 O O . LEU A 1 125 ? -53.464 -15.777 121.196 1.00 82.81 125 LEU A O 1
ATOM 954 N N . THR A 1 126 ? -54.514 -14.195 122.389 1.00 80.75 126 THR A N 1
ATOM 955 C CA . THR A 1 126 ? -54.851 -13.377 121.211 1.00 80.75 126 THR A CA 1
ATOM 956 C C . THR A 1 126 ? -53.600 -12.852 120.525 1.00 80.75 126 THR A C 1
ATOM 958 O O . THR A 1 126 ? -53.507 -12.948 119.305 1.00 80.75 126 THR A O 1
ATOM 961 N N . ARG A 1 127 ? -52.593 -12.405 121.283 1.00 85.38 127 ARG A N 1
ATOM 962 C CA . ARG A 1 127 ? -51.291 -12.014 120.727 1.00 85.38 127 ARG A CA 1
ATOM 963 C C . ARG A 1 127 ? -50.577 -13.177 120.037 1.00 85.38 127 ARG A C 1
ATOM 965 O O . ARG A 1 127 ? -50.062 -12.983 118.944 1.00 85.38 127 ARG A O 1
ATOM 972 N N . GLY A 1 128 ? -50.580 -14.376 120.621 1.00 84.62 128 GLY A N 1
ATOM 973 C CA . GLY A 1 128 ? -49.988 -15.568 120.006 1.00 84.62 128 GLY A CA 1
ATOM 974 C C . GLY A 1 128 ? -50.690 -15.975 118.706 1.00 84.62 128 GLY A C 1
ATOM 975 O O . GLY A 1 128 ? -50.028 -16.327 117.732 1.00 84.62 128 GLY A O 1
ATOM 976 N N . ILE A 1 129 ? -52.021 -15.857 118.651 1.00 83.38 129 ILE A N 1
ATOM 977 C CA . ILE A 1 129 ? -52.805 -16.090 117.429 1.00 83.38 129 ILE A CA 1
ATOM 978 C C . ILE A 1 129 ? -52.502 -15.015 116.378 1.00 83.38 129 ILE A C 1
ATOM 980 O O . ILE A 1 129 ? -52.293 -15.352 115.215 1.00 83.38 129 ILE A O 1
ATOM 984 N N . GLU A 1 130 ? -52.440 -13.739 116.762 1.00 85.44 130 GLU A N 1
ATOM 985 C CA . GLU A 1 130 ? -52.084 -12.641 115.856 1.00 85.44 130 GLU A CA 1
ATOM 986 C C . GLU A 1 130 ? -50.660 -12.781 115.311 1.00 85.44 130 GLU A C 1
ATOM 988 O O . GLU A 1 130 ? -50.436 -12.577 114.121 1.00 85.44 130 GLU A O 1
ATOM 993 N N . GLU A 1 131 ? -49.692 -13.143 116.152 1.00 87.69 131 GLU A N 1
ATOM 994 C CA . GLU A 1 131 ? -48.310 -13.399 115.744 1.00 87.69 131 GLU A CA 1
ATOM 995 C C . GLU A 1 131 ? -48.239 -14.594 114.791 1.00 87.69 131 GLU A C 1
ATOM 997 O O . GLU A 1 131 ? -47.645 -14.476 113.723 1.00 87.69 131 GLU A O 1
ATOM 1002 N N . GLN A 1 132 ? -48.926 -15.699 115.094 1.00 87.19 132 GLN A N 1
ATOM 1003 C CA . GLN A 1 132 ? -48.988 -16.862 114.209 1.00 87.19 132 GLN A CA 1
ATOM 1004 C C . GLN A 1 132 ? -49.656 -16.529 112.865 1.00 87.19 132 GLN A C 1
ATOM 1006 O O . GLN A 1 132 ? -49.167 -16.946 111.813 1.00 87.19 132 GLN A O 1
ATOM 1011 N N . GLN A 1 133 ? -50.734 -15.738 112.872 1.00 86.94 133 GLN A N 1
ATOM 1012 C CA . GLN A 1 133 ? -51.381 -15.241 111.655 1.00 86.94 133 GLN A CA 1
ATOM 1013 C C . GLN A 1 133 ? -50.469 -14.293 110.868 1.00 86.94 133 GLN A C 1
ATOM 1015 O O . GLN A 1 133 ? -50.408 -14.399 109.642 1.00 86.94 133 GLN A O 1
ATOM 1020 N N . ARG A 1 134 ? -49.723 -13.402 111.536 1.00 90.00 134 ARG A N 1
ATOM 1021 C CA . ARG A 1 134 ? -48.730 -12.522 110.897 1.00 90.00 134 ARG A CA 1
ATOM 1022 C C . ARG A 1 134 ? -47.608 -13.333 110.258 1.00 90.00 134 ARG A C 1
ATOM 1024 O O . ARG A 1 134 ? -47.302 -13.097 109.094 1.00 90.00 134 ARG A O 1
ATOM 1031 N N . THR A 1 135 ? -47.034 -14.308 110.961 1.00 90.12 135 THR A N 1
ATOM 1032 C CA . THR A 1 135 ? -45.973 -15.170 110.419 1.00 90.12 135 THR A CA 1
ATOM 1033 C C . THR A 1 135 ? -46.477 -16.002 109.242 1.00 90.12 135 THR A C 1
ATOM 1035 O O . THR A 1 135 ? -45.814 -16.051 108.209 1.00 90.12 135 THR A O 1
ATOM 1038 N N . ALA A 1 136 ? -47.671 -16.595 109.344 1.00 88.31 136 ALA A N 1
ATOM 1039 C CA . ALA A 1 136 ? -48.281 -17.341 108.243 1.00 88.31 136 ALA A CA 1
ATOM 1040 C C . ALA A 1 136 ? -48.568 -16.445 107.024 1.00 88.31 136 ALA A C 1
ATOM 1042 O O . ALA A 1 136 ? -48.295 -16.842 105.893 1.00 88.31 136 ALA A O 1
ATOM 1043 N N . SER A 1 137 ? -49.050 -15.218 107.250 1.00 90.12 137 SER A N 1
ATOM 1044 C CA . SER A 1 137 ? -49.294 -14.241 106.181 1.00 90.12 137 SER A CA 1
ATOM 1045 C C . SER A 1 137 ? -47.992 -13.817 105.501 1.00 90.12 137 SER A C 1
ATOM 1047 O O . SER A 1 137 ? -47.928 -13.781 104.277 1.00 90.12 137 SER A O 1
ATOM 1049 N N . LEU A 1 138 ? -46.932 -13.545 106.271 1.00 93.62 138 LEU A N 1
ATOM 1050 C CA . LEU A 1 138 ? -45.615 -13.194 105.731 1.00 93.62 138 LEU A CA 1
ATOM 1051 C C . LEU A 1 138 ? -45.028 -14.323 104.879 1.00 93.62 138 LEU A C 1
ATOM 1053 O O . LEU A 1 138 ? -44.549 -14.055 103.781 1.00 93.62 138 LEU A O 1
ATOM 1057 N N . LEU A 1 139 ? -45.108 -15.574 105.344 1.00 92.62 139 LEU A N 1
ATOM 1058 C CA . LEU A 1 139 ? -44.652 -16.737 104.577 1.00 92.62 139 LEU A CA 1
ATOM 1059 C C . LEU A 1 139 ? -45.462 -16.923 103.288 1.00 92.62 139 LEU A C 1
ATOM 1061 O O . LEU A 1 139 ? -44.880 -17.196 102.241 1.00 92.62 139 LEU A O 1
ATOM 1065 N N . PHE A 1 140 ? -46.781 -16.715 103.339 1.00 92.69 140 PHE A N 1
ATOM 1066 C CA . PHE A 1 140 ? -47.635 -16.756 102.152 1.00 92.69 140 PHE A CA 1
ATOM 1067 C C . PHE A 1 140 ? -47.245 -15.680 101.130 1.00 92.69 140 PHE A C 1
ATOM 1069 O O . PHE A 1 140 ? -47.013 -15.998 99.966 1.00 92.69 140 PHE A O 1
ATOM 1076 N N . PHE A 1 141 ? -47.106 -14.419 101.554 1.00 90.44 141 PHE A N 1
ATOM 1077 C CA . PHE A 1 141 ? -46.685 -13.339 100.658 1.00 90.44 141 PHE A CA 1
ATOM 1078 C C . PHE A 1 141 ? -45.274 -13.556 100.109 1.00 90.44 141 PHE A C 1
ATOM 1080 O O . PHE A 1 141 ? -45.030 -13.256 98.943 1.00 90.44 141 PHE A O 1
ATOM 1087 N N . HIS A 1 142 ? -44.355 -14.097 100.911 1.00 93.56 142 HIS A N 1
ATOM 1088 C CA . HIS A 1 142 ? -43.010 -14.438 100.457 1.00 93.56 142 HIS A CA 1
ATOM 1089 C C . HIS A 1 142 ? -43.047 -15.504 99.358 1.00 93.56 142 HIS A C 1
ATOM 1091 O O . HIS A 1 142 ? -42.484 -15.293 98.289 1.00 93.56 142 HIS A O 1
ATOM 1097 N N . GLN A 1 143 ? -43.774 -16.601 99.582 1.00 92.81 143 GLN A N 1
ATOM 1098 C CA . GLN A 1 143 ? -43.912 -17.685 98.612 1.00 92.81 143 GLN A CA 1
ATOM 1099 C C . GLN A 1 143 ? -44.570 -17.208 97.312 1.00 92.81 143 GLN A C 1
ATOM 1101 O O . GLN A 1 143 ? -44.053 -17.473 96.233 1.00 92.81 143 GLN A O 1
ATOM 1106 N N . VAL A 1 144 ? -45.665 -16.447 97.405 1.00 92.19 144 VAL A N 1
ATOM 1107 C CA . VAL A 1 144 ? -46.347 -15.884 96.229 1.00 92.19 144 VAL A CA 1
ATOM 1108 C C . VAL A 1 144 ? -45.426 -14.937 95.458 1.00 92.19 144 VAL A C 1
ATOM 1110 O O . VAL A 1 144 ? -45.407 -14.963 94.229 1.00 92.19 144 VAL A O 1
ATOM 1113 N N . ASN A 1 145 ? -44.636 -14.116 96.155 1.00 92.19 145 ASN A N 1
ATOM 1114 C CA . ASN A 1 145 ? -43.674 -13.224 95.511 1.00 92.19 145 ASN A CA 1
ATOM 1115 C C . ASN A 1 145 ? -42.527 -13.988 94.846 1.00 92.19 145 ASN A C 1
ATOM 1117 O O . ASN A 1 145 ? -42.126 -13.616 93.746 1.00 92.19 145 ASN A O 1
ATOM 1121 N N . GLU A 1 146 ? -42.023 -15.053 95.466 1.00 93.94 146 GLU A N 1
ATOM 1122 C CA . GLU A 1 146 ? -41.025 -15.923 94.850 1.00 93.94 146 GLU A CA 1
ATOM 1123 C C . GLU A 1 146 ? -41.571 -16.676 93.634 1.00 93.94 146 GLU A C 1
ATOM 1125 O O . GLU A 1 146 ? -40.903 -16.724 92.605 1.00 93.94 146 GLU A O 1
ATOM 1130 N N . ASP A 1 147 ? -42.773 -17.252 93.723 1.00 93.56 147 ASP A N 1
ATOM 1131 C CA . ASP A 1 147 ? -43.428 -17.933 92.602 1.00 93.56 147 ASP A CA 1
ATOM 1132 C C . ASP A 1 147 ? -43.659 -16.959 91.443 1.00 93.56 147 ASP A C 1
ATOM 1134 O O . ASP A 1 147 ? -43.383 -17.286 90.287 1.00 93.56 147 ASP A O 1
ATOM 1138 N N . ARG A 1 148 ? -44.063 -15.719 91.752 1.00 92.81 148 ARG A N 1
ATOM 1139 C CA . ARG A 1 148 ? -44.171 -14.641 90.765 1.00 92.81 148 ARG A CA 1
ATOM 1140 C C . ARG A 1 148 ? -42.812 -14.278 90.163 1.00 92.81 148 ARG A C 1
ATOM 1142 O O . ARG A 1 148 ? -42.727 -14.118 88.952 1.00 92.81 148 ARG A O 1
ATOM 1149 N N . ALA A 1 149 ? -41.760 -14.156 90.973 1.00 91.69 149 ALA A N 1
ATOM 1150 C CA . ALA A 1 149 ? -40.411 -13.851 90.495 1.00 91.69 149 ALA A CA 1
ATOM 1151 C C . ALA A 1 149 ? -39.852 -14.969 89.600 1.00 91.69 149 ALA A C 1
ATOM 1153 O O . ALA A 1 149 ? -39.266 -14.683 88.560 1.00 91.69 149 ALA A O 1
ATOM 1154 N N . ARG A 1 150 ? -40.094 -16.239 89.952 1.00 93.25 150 ARG A N 1
ATOM 1155 C CA . ARG A 1 150 ? -39.746 -17.400 89.121 1.00 93.25 150 ARG A CA 1
ATOM 1156 C C . ARG A 1 150 ? -40.485 -17.376 87.784 1.00 93.25 150 ARG A C 1
ATOM 1158 O O . ARG A 1 150 ? -39.855 -17.569 86.750 1.00 93.25 150 ARG A O 1
ATOM 1165 N N . LEU A 1 151 ? -41.794 -17.113 87.794 1.00 93.56 151 LEU A N 1
ATOM 1166 C CA . LEU A 1 151 ? -42.599 -17.030 86.572 1.00 93.56 151 LEU A CA 1
ATOM 1167 C C . LEU A 1 151 ? -42.111 -15.906 85.647 1.00 93.56 151 LEU A C 1
ATOM 1169 O O . LEU A 1 151 ? -41.955 -16.126 84.448 1.00 93.56 151 LEU A O 1
ATOM 1173 N N . LEU A 1 152 ? -41.833 -14.727 86.212 1.00 92.88 152 LEU A N 1
ATOM 1174 C CA . LEU A 1 152 ? -41.279 -13.593 85.472 1.00 92.88 152 LEU A CA 1
ATOM 1175 C C . LEU A 1 152 ? -39.900 -13.927 84.894 1.00 92.88 152 LEU A C 1
ATOM 1177 O O . LEU A 1 152 ? -39.685 -13.687 83.715 1.00 92.88 152 LEU A O 1
ATOM 1181 N N . GLY A 1 153 ? -39.012 -14.569 85.659 1.00 94.12 153 GLY A N 1
ATOM 1182 C CA . GLY A 1 153 ? -37.700 -14.992 85.157 1.00 94.12 153 GLY A CA 1
ATOM 1183 C C . GLY A 1 153 ? -37.780 -16.000 84.001 1.00 94.12 153 GLY A C 1
ATOM 1184 O O . GLY A 1 153 ? -36.997 -15.921 83.055 1.00 94.12 153 GLY A O 1
ATOM 1185 N N . VAL A 1 154 ? -38.754 -16.921 84.026 1.00 93.94 154 VAL A N 1
ATOM 1186 C CA . VAL A 1 154 ? -39.018 -17.840 82.901 1.00 93.94 154 VAL A CA 1
ATOM 1187 C C . VAL A 1 154 ? -39.529 -17.078 81.675 1.00 93.94 154 VAL A C 1
ATOM 1189 O O . VAL A 1 154 ? -39.060 -17.334 80.568 1.00 93.94 154 VAL A O 1
ATOM 1192 N N . GLN A 1 155 ? -40.448 -16.124 81.855 1.00 93.75 155 GLN A N 1
ATOM 1193 C CA . GLN A 1 155 ? -40.948 -15.286 80.758 1.00 93.75 155 GLN A CA 1
ATOM 1194 C C . GLN A 1 155 ? -39.853 -14.392 80.162 1.00 93.75 155 GLN A C 1
ATOM 1196 O O . GLN A 1 155 ? -39.752 -14.287 78.943 1.00 93.75 155 GLN A O 1
ATOM 1201 N N . GLU A 1 156 ? -39.013 -13.780 80.997 1.00 94.19 156 GLU A N 1
ATOM 1202 C CA . GLU A 1 156 ? -37.860 -12.985 80.563 1.00 94.19 156 GLU A CA 1
ATOM 1203 C C . GLU A 1 156 ? -36.873 -13.840 79.765 1.00 94.19 156 GLU A C 1
ATOM 1205 O O . GLU A 1 156 ? -36.460 -13.433 78.683 1.00 94.19 156 GLU A O 1
ATOM 1210 N N . SER A 1 157 ? -36.567 -15.054 80.234 1.00 94.19 157 SER A N 1
ATOM 1211 C CA . SER A 1 157 ? -35.678 -15.980 79.516 1.00 94.19 157 SER A CA 1
ATOM 1212 C C . SER A 1 157 ? -36.240 -16.350 78.137 1.00 94.19 157 SER A C 1
ATOM 1214 O O . SER A 1 157 ? -35.522 -16.292 77.145 1.00 94.19 157 SER A O 1
ATOM 1216 N N . GLN A 1 158 ? -37.542 -16.641 78.046 1.00 95.44 158 GLN A N 1
ATOM 1217 C CA . GLN A 1 158 ? -38.210 -16.925 76.768 1.00 95.44 158 GLN A CA 1
ATOM 1218 C C . GLN A 1 158 ? -38.205 -15.719 75.818 1.00 95.44 158 GLN A C 1
ATOM 1220 O O . GLN A 1 158 ? -38.026 -15.881 74.611 1.00 95.44 158 GLN A O 1
ATOM 1225 N N . LEU A 1 159 ? -38.402 -14.505 76.341 1.00 95.19 159 LEU A N 1
ATOM 1226 C CA . LEU A 1 159 ? -38.337 -13.279 75.543 1.00 95.19 159 LEU A CA 1
ATOM 1227 C C . LEU A 1 159 ? -36.925 -13.029 75.003 1.00 95.19 159 LEU A C 1
ATOM 1229 O O . LEU A 1 159 ? -36.793 -12.631 73.847 1.00 95.19 159 LEU A O 1
ATOM 1233 N N . VAL A 1 160 ? -35.889 -13.287 75.805 1.00 95.88 160 VAL A N 1
ATOM 1234 C CA . VAL A 1 160 ? -34.487 -13.169 75.380 1.00 95.88 160 VAL A CA 1
ATOM 1235 C C . VAL A 1 160 ? -34.158 -14.199 74.302 1.00 95.88 160 VAL A C 1
ATOM 1237 O O . VAL A 1 160 ? -33.658 -13.812 73.251 1.00 95.88 160 VAL A O 1
ATOM 1240 N N . GLU A 1 161 ? -34.519 -15.471 74.489 1.00 95.19 161 GLU A N 1
ATOM 1241 C CA . GLU A 1 161 ? -34.300 -16.515 73.476 1.00 95.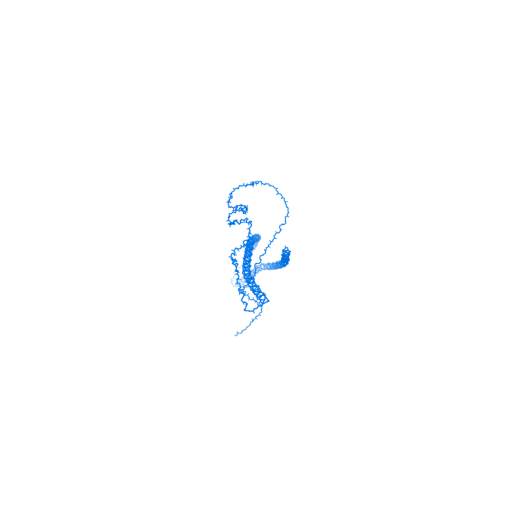19 161 GLU A CA 1
ATOM 1242 C C . GLU A 1 161 ? -35.010 -16.192 72.150 1.00 95.19 161 GLU A C 1
ATOM 1244 O O . GLU A 1 161 ? -34.434 -16.356 71.073 1.00 95.19 161 GLU A O 1
ATOM 1249 N N . MET A 1 162 ? -36.246 -15.677 72.200 1.00 96.00 162 MET A N 1
ATOM 1250 C CA . MET A 1 162 ? -36.938 -15.214 70.992 1.00 96.00 162 MET A CA 1
ATOM 1251 C C . MET A 1 162 ? -36.232 -14.021 70.346 1.00 96.00 162 MET A C 1
ATOM 1253 O O . MET A 1 162 ? -36.119 -13.979 69.122 1.00 96.00 162 MET A O 1
ATOM 1257 N N . ALA A 1 163 ? -35.765 -13.051 71.135 1.00 94.81 163 ALA A N 1
ATOM 1258 C CA . ALA A 1 163 ? -35.052 -11.890 70.616 1.00 94.81 163 ALA A CA 1
ATOM 1259 C C . ALA A 1 163 ? -33.734 -12.297 69.941 1.00 94.81 163 ALA A C 1
ATOM 1261 O O . ALA A 1 163 ? -33.472 -11.854 68.825 1.00 94.81 163 ALA A O 1
ATOM 1262 N N . GLU A 1 164 ? -32.952 -13.182 70.561 1.00 95.69 164 GLU A N 1
ATOM 1263 C CA . GLU A 1 164 ? -31.713 -13.734 69.998 1.00 95.69 164 GLU A CA 1
ATOM 1264 C C . GLU A 1 164 ? -31.982 -14.544 68.724 1.00 95.69 164 GLU A C 1
ATOM 1266 O O . GLU A 1 164 ? -31.300 -14.357 67.715 1.00 95.69 164 GLU A O 1
ATOM 1271 N N . GLY A 1 165 ? -33.023 -15.383 68.724 1.00 95.44 165 GLY A N 1
ATOM 1272 C CA . GLY A 1 165 ? -33.445 -16.135 67.543 1.00 95.44 165 GLY A CA 1
ATOM 1273 C C . GLY A 1 165 ? -33.874 -15.232 66.382 1.00 95.44 165 GLY A C 1
ATOM 1274 O O . GLY A 1 165 ? -33.520 -15.493 65.231 1.00 95.44 165 GLY A O 1
ATOM 1275 N N . LEU A 1 166 ? -34.589 -14.139 66.669 1.00 95.12 166 LEU A N 1
ATOM 1276 C CA . LEU A 1 166 ? -34.961 -13.133 65.669 1.00 95.12 166 LEU A CA 1
ATOM 1277 C C . LEU A 1 166 ? -33.743 -12.371 65.134 1.00 95.12 166 LEU A C 1
ATOM 1279 O O . LEU A 1 166 ? -33.700 -12.070 63.942 1.00 95.12 166 LEU A O 1
ATOM 1283 N N . LEU A 1 167 ? -32.755 -12.086 65.985 1.00 95.25 167 LEU A N 1
ATOM 1284 C CA . LEU A 1 167 ? -31.522 -11.396 65.604 1.00 95.25 167 LEU A CA 1
ATOM 1285 C C . LEU A 1 167 ? -30.678 -12.266 64.662 1.00 95.25 167 LEU A C 1
ATOM 1287 O O . LEU A 1 167 ? -30.343 -11.827 63.565 1.00 95.25 167 LEU A O 1
ATOM 1291 N N . LEU A 1 168 ? -30.464 -13.537 65.016 1.00 95.31 168 LEU A N 1
ATOM 1292 C CA . LEU A 1 168 ? -29.800 -14.526 64.158 1.00 95.31 168 LEU A CA 1
ATOM 1293 C C . LEU A 1 168 ? -30.535 -14.723 62.821 1.00 95.31 168 LEU A C 1
ATOM 1295 O O . LEU A 1 168 ? -29.911 -14.796 61.760 1.00 95.31 168 LEU A O 1
ATOM 1299 N N . ALA A 1 169 ? -31.870 -14.781 62.838 1.00 94.62 169 ALA A N 1
ATOM 1300 C CA . ALA A 1 169 ? -32.668 -14.873 61.614 1.00 94.62 169 ALA A CA 1
ATOM 1301 C C . ALA A 1 169 ? -32.540 -13.615 60.732 1.00 94.62 169 ALA A C 1
ATOM 1303 O O . ALA A 1 169 ? -32.563 -13.708 59.504 1.00 94.62 169 ALA A O 1
ATOM 1304 N N . ALA A 1 170 ? -32.396 -12.433 61.335 1.00 94.75 170 ALA A N 1
ATOM 1305 C CA . ALA A 1 170 ? -32.176 -11.191 60.604 1.00 94.75 170 ALA A CA 1
ATOM 1306 C C . ALA A 1 170 ? -30.765 -11.126 59.994 1.00 94.75 170 ALA A C 1
ATOM 1308 O O . ALA A 1 170 ? -30.636 -10.788 58.817 1.00 94.75 170 ALA A O 1
ATOM 1309 N N . GLU A 1 171 ? -29.733 -11.502 60.753 1.00 94.31 171 GLU A N 1
ATOM 1310 C CA . GLU A 1 171 ? -28.338 -11.543 60.292 1.00 94.31 171 GLU A CA 1
ATOM 1311 C C . GLU A 1 171 ? -28.152 -12.533 59.139 1.00 94.31 171 GLU A C 1
ATOM 1313 O O . GLU A 1 171 ? -27.623 -12.175 58.089 1.00 94.31 171 GLU A O 1
ATOM 1318 N N . THR A 1 172 ? -28.672 -13.756 59.277 1.00 94.25 172 THR A N 1
ATOM 1319 C CA . THR A 1 172 ? -28.616 -14.771 58.209 1.00 94.25 172 THR A CA 1
ATOM 1320 C C . THR A 1 172 ? -29.307 -14.298 56.933 1.00 94.25 172 THR A C 1
ATOM 1322 O O . THR A 1 172 ? -28.762 -14.437 55.837 1.00 94.25 172 THR A O 1
ATOM 1325 N N . ARG A 1 173 ? -30.474 -13.659 57.061 1.00 94.31 173 ARG A N 1
ATOM 1326 C CA . ARG A 1 173 ? -31.185 -13.073 55.923 1.00 94.31 173 ARG A CA 1
ATOM 1327 C C . ARG A 1 173 ? -30.391 -11.932 55.278 1.00 94.31 173 ARG A C 1
ATOM 1329 O O . ARG A 1 173 ? -30.380 -11.811 54.054 1.00 94.31 173 ARG A O 1
ATOM 1336 N N . GLN A 1 174 ? -29.722 -11.097 56.070 1.00 96.00 174 GLN A N 1
ATOM 1337 C CA . GLN A 1 174 ? -28.861 -10.027 55.565 1.00 96.00 174 GLN A CA 1
ATOM 1338 C C . GLN A 1 174 ? -27.639 -10.582 54.817 1.00 96.00 174 GLN A C 1
ATOM 1340 O O . GLN A 1 174 ? -27.321 -10.098 53.729 1.00 96.00 174 GLN A O 1
ATOM 1345 N N . ASP A 1 175 ? -27.009 -11.636 55.334 1.00 96.31 175 ASP A N 1
ATOM 1346 C CA . ASP A 1 175 ? -25.902 -12.331 54.670 1.00 96.31 175 ASP A CA 1
ATOM 1347 C C . ASP A 1 175 ? -26.325 -12.943 53.330 1.00 96.31 175 ASP A C 1
ATOM 1349 O O . ASP A 1 175 ? -25.594 -12.861 52.338 1.00 96.31 175 ASP A O 1
ATOM 1353 N N . GLU A 1 176 ? -27.511 -13.549 53.269 1.00 96.12 176 GLU A N 1
ATOM 1354 C CA . GLU A 1 176 ? -28.084 -14.078 52.028 1.00 96.12 176 GLU A CA 1
ATOM 1355 C C . GLU A 1 176 ? -28.324 -12.973 50.997 1.00 96.12 176 GLU A C 1
ATOM 1357 O O . GLU A 1 176 ? -27.949 -13.127 49.830 1.00 96.12 176 GLU A O 1
ATOM 1362 N N . PHE A 1 177 ? -28.875 -11.832 51.420 1.00 96.19 177 PHE A N 1
ATOM 1363 C CA . PHE A 1 177 ? -29.020 -10.668 50.547 1.00 96.19 177 PHE A CA 1
ATOM 1364 C C . PHE A 1 177 ? -27.667 -10.165 50.043 1.00 96.19 177 PHE A C 1
ATOM 1366 O O . PHE A 1 177 ? -27.526 -9.887 48.851 1.00 96.19 177 PHE A O 1
ATOM 1373 N N . GLN A 1 178 ? -26.654 -10.099 50.905 1.00 97.31 178 GLN A N 1
ATOM 1374 C CA . GLN A 1 178 ? -25.329 -9.628 50.516 1.00 97.31 178 GLN A CA 1
ATOM 1375 C C . GLN A 1 178 ? -24.653 -10.574 49.512 1.00 97.31 178 GLN A C 1
ATOM 1377 O O . GLN A 1 178 ? -24.041 -10.125 48.535 1.00 97.31 178 GLN A O 1
ATOM 1382 N N . LYS A 1 179 ? -24.809 -11.889 49.700 1.00 97.25 179 LYS A N 1
ATOM 1383 C CA . LYS A 1 179 ? -24.363 -12.906 48.735 1.00 97.25 179 LYS A CA 1
ATOM 1384 C C . LYS A 1 179 ? -25.086 -12.762 47.398 1.00 97.25 179 LYS A C 1
ATOM 1386 O O . LYS A 1 179 ? -24.427 -12.777 46.360 1.00 97.25 179 LYS A O 1
ATOM 1391 N N . ALA A 1 180 ? -26.406 -12.566 47.406 1.00 97.56 180 ALA A N 1
ATOM 1392 C CA . ALA A 1 180 ? -27.190 -12.367 46.188 1.00 97.56 180 ALA A CA 1
ATOM 1393 C C . ALA A 1 180 ? -26.785 -11.086 45.437 1.00 97.56 180 ALA A C 1
ATOM 1395 O O . ALA A 1 180 ? -26.638 -11.109 44.214 1.00 97.56 180 ALA A O 1
ATOM 1396 N N . LEU A 1 181 ? -26.538 -9.987 46.158 1.00 97.50 181 LEU A N 1
ATOM 1397 C CA . LEU A 1 181 ? -26.056 -8.732 45.574 1.00 97.50 181 LEU A CA 1
ATOM 1398 C C . LEU A 1 181 ? -24.676 -8.889 44.937 1.00 97.50 181 LEU A C 1
ATOM 1400 O O . LEU A 1 181 ? -24.444 -8.385 43.839 1.00 97.50 181 LEU A O 1
ATOM 1404 N N . THR A 1 182 ? -23.773 -9.610 45.601 1.00 97.94 182 THR A N 1
ATOM 1405 C CA . THR A 1 182 ? -22.424 -9.858 45.080 1.00 97.94 182 THR A CA 1
ATOM 1406 C C . THR A 1 182 ? -22.492 -10.744 43.839 1.00 97.94 182 THR A C 1
ATOM 1408 O O . THR A 1 182 ? -21.917 -10.397 42.812 1.00 97.94 182 THR A O 1
ATOM 1411 N N . TYR A 1 183 ? -23.291 -11.814 43.880 1.00 97.62 183 TYR A N 1
ATOM 1412 C CA . TYR A 1 183 ? -23.529 -12.679 42.726 1.00 97.62 183 TYR A CA 1
ATOM 1413 C C . TYR A 1 183 ? -24.074 -11.904 41.520 1.00 97.62 183 TYR A C 1
ATOM 1415 O O . TYR A 1 183 ? -23.550 -12.040 40.416 1.00 97.62 183 TYR A O 1
ATOM 1423 N N . LEU A 1 184 ? -25.087 -11.053 41.721 1.00 98.00 184 LEU A N 1
ATOM 1424 C CA . LEU A 1 184 ? -25.635 -10.215 40.653 1.00 98.00 184 LEU A CA 1
ATOM 1425 C C . LEU A 1 184 ? -24.580 -9.263 40.088 1.00 98.00 184 LEU A C 1
ATOM 1427 O O . LEU A 1 184 ? -24.450 -9.153 38.871 1.00 98.00 184 LEU A O 1
ATOM 1431 N N . ARG A 1 185 ? -23.799 -8.602 40.949 1.00 98.00 185 ARG A N 1
ATOM 1432 C CA . ARG A 1 185 ? -22.737 -7.686 40.515 1.00 98.00 185 ARG A CA 1
ATOM 1433 C C . ARG A 1 185 ? -21.677 -8.403 39.678 1.00 98.00 185 ARG A C 1
ATOM 1435 O O . ARG A 1 185 ? -21.259 -7.878 38.646 1.00 98.00 185 ARG A O 1
ATOM 1442 N N . ASP A 1 186 ? -21.281 -9.601 40.090 1.00 98.00 186 ASP A N 1
ATOM 1443 C CA . ASP A 1 186 ? -20.306 -10.416 39.368 1.00 98.00 186 ASP A CA 1
ATOM 1444 C C . ASP A 1 186 ? -20.864 -10.904 38.024 1.00 98.00 186 ASP A C 1
ATOM 1446 O O . ASP A 1 186 ? -20.143 -10.901 37.025 1.00 98.00 186 ASP A O 1
ATOM 1450 N N . CYS A 1 187 ? -22.152 -11.265 37.969 1.00 97.62 187 CYS A N 1
ATOM 1451 C CA . CYS A 1 187 ? -22.827 -11.626 36.720 1.00 97.62 187 CYS A CA 1
ATOM 1452 C C . CYS A 1 187 ? -22.848 -10.450 35.740 1.00 97.62 187 CYS A C 1
ATOM 1454 O O . CYS A 1 187 ? -22.378 -10.596 34.615 1.00 97.62 187 CYS A O 1
ATOM 1456 N N . TYR A 1 188 ? -23.286 -9.269 36.186 1.00 97.12 188 TYR A N 1
ATOM 1457 C CA . TYR A 1 188 ? -23.280 -8.066 35.350 1.00 97.12 188 TYR A CA 1
ATOM 1458 C C . TYR A 1 188 ? -21.875 -7.702 34.867 1.00 97.12 188 TYR A C 1
ATOM 1460 O O . TYR A 1 188 ? -21.700 -7.323 33.713 1.00 97.12 188 TYR A O 1
ATOM 1468 N N . THR A 1 189 ? -20.861 -7.833 35.724 1.00 97.81 189 THR A N 1
ATOM 1469 C CA . THR A 1 189 ? -19.473 -7.536 35.338 1.00 97.81 189 THR A CA 1
ATOM 1470 C C . THR A 1 189 ? -18.996 -8.493 34.246 1.00 97.81 189 THR A C 1
ATOM 1472 O O . THR A 1 189 ? -18.483 -8.043 33.226 1.00 97.81 189 THR A O 1
ATOM 1475 N N . ARG A 1 190 ? -19.252 -9.801 34.395 1.00 98.06 190 ARG A N 1
ATOM 1476 C CA . ARG A 1 190 ? -18.917 -10.800 33.369 1.00 98.06 190 ARG A CA 1
ATOM 1477 C C . ARG A 1 190 ? -19.645 -10.558 32.053 1.00 98.06 190 ARG A C 1
ATOM 1479 O O . ARG A 1 190 ? -19.024 -10.667 31.002 1.00 98.06 190 ARG A O 1
ATOM 1486 N N . GLU A 1 191 ? -20.933 -10.233 32.092 1.00 97.56 191 GLU A N 1
ATOM 1487 C CA . GLU A 1 191 ? -21.701 -9.925 30.880 1.00 97.56 191 GLU A CA 1
ATOM 1488 C C . GLU A 1 191 ? -21.153 -8.686 30.166 1.00 97.56 191 GLU A C 1
ATOM 1490 O O . GLU A 1 191 ? -20.987 -8.701 28.946 1.00 97.56 191 GLU A O 1
ATOM 1495 N N . LEU A 1 192 ? -20.799 -7.641 30.919 1.00 97.50 192 LEU A N 1
ATOM 1496 C CA . LEU A 1 192 ? -20.157 -6.451 30.364 1.00 97.50 192 LEU A CA 1
ATOM 1497 C C . LEU A 1 192 ? -18.785 -6.765 29.765 1.00 97.50 192 LEU A C 1
ATOM 1499 O O . LEU A 1 192 ? -18.469 -6.250 28.694 1.00 97.50 192 LEU A O 1
ATOM 1503 N N . ASP A 1 193 ? -17.980 -7.606 30.410 1.00 97.75 193 ASP A N 1
ATOM 1504 C CA . ASP A 1 193 ? -16.667 -7.999 29.897 1.00 97.75 193 ASP A CA 1
ATOM 1505 C C . ASP A 1 193 ? -16.784 -8.833 28.615 1.00 97.75 193 ASP A C 1
ATOM 1507 O O . ASP A 1 193 ? -16.049 -8.591 27.657 1.00 97.75 193 ASP A O 1
ATOM 1511 N N . VAL A 1 194 ? -17.756 -9.751 28.544 1.00 98.06 194 VAL A N 1
ATOM 1512 C CA . VAL A 1 194 ? -18.060 -10.513 27.322 1.00 98.06 194 VAL A CA 1
ATOM 1513 C C . VAL A 1 194 ? -18.527 -9.584 26.204 1.00 98.06 194 VAL A C 1
ATOM 1515 O O . VAL A 1 194 ? -18.009 -9.674 25.091 1.00 98.06 194 VAL A O 1
ATOM 1518 N N . ALA A 1 195 ? -19.450 -8.662 26.486 1.00 97.00 195 ALA A N 1
ATOM 1519 C CA . ALA A 1 195 ? -19.939 -7.707 25.495 1.00 97.00 195 ALA A CA 1
ATOM 1520 C C . ALA A 1 195 ? -18.815 -6.788 24.987 1.00 97.00 195 ALA A C 1
ATOM 1522 O O . ALA A 1 195 ? -18.693 -6.555 23.785 1.00 97.00 195 ALA A O 1
ATOM 1523 N N . ARG A 1 196 ? -17.943 -6.308 25.884 1.00 97.19 196 ARG A N 1
ATOM 1524 C CA . ARG A 1 196 ? -16.754 -5.524 25.514 1.00 97.19 196 ARG A CA 1
ATOM 1525 C C . ARG A 1 196 ? -15.820 -6.328 24.619 1.00 97.19 196 ARG A C 1
ATOM 1527 O O . ARG A 1 196 ? -15.440 -5.825 23.566 1.00 97.19 196 ARG A O 1
ATOM 1534 N N . ALA A 1 197 ? -15.499 -7.564 25.001 1.00 97.25 197 ALA A N 1
ATOM 1535 C CA . ALA A 1 197 ? -14.632 -8.439 24.219 1.00 97.25 197 ALA A CA 1
ATOM 1536 C C . ALA A 1 197 ? -15.207 -8.708 22.818 1.00 97.25 197 ALA A C 1
ATOM 1538 O O . ALA A 1 197 ? -14.481 -8.618 21.827 1.00 97.25 197 ALA A O 1
ATOM 1539 N N . GLN A 1 198 ? -16.513 -8.970 22.718 1.00 97.56 198 GLN A N 1
ATOM 1540 C CA . GLN A 1 198 ? -17.207 -9.155 21.441 1.00 97.56 198 GLN A CA 1
ATOM 1541 C C . GLN A 1 198 ? -17.092 -7.917 20.554 1.00 97.56 198 GLN A C 1
ATOM 1543 O O . GLN A 1 198 ? -16.596 -8.022 19.436 1.00 97.56 198 GLN A O 1
ATOM 1548 N N . VAL A 1 199 ? -17.443 -6.737 21.073 1.00 97.62 199 VAL A N 1
ATOM 1549 C CA . VAL A 1 199 ? -17.355 -5.480 20.313 1.00 97.62 199 VAL A CA 1
ATOM 1550 C C . VAL A 1 199 ? -15.920 -5.206 19.860 1.00 97.62 199 VAL A C 1
ATOM 1552 O O . VAL A 1 199 ? -15.702 -4.804 18.718 1.00 97.62 199 VAL A O 1
ATOM 1555 N N . THR A 1 200 ? -14.920 -5.450 20.714 1.00 97.38 200 THR A N 1
ATOM 1556 C CA . THR A 1 200 ? -13.515 -5.270 20.322 1.00 97.38 200 THR A CA 1
ATOM 1557 C C . THR A 1 200 ? -13.080 -6.259 19.248 1.00 97.38 200 THR A C 1
ATOM 1559 O O . THR A 1 200 ? -12.379 -5.867 18.318 1.00 97.38 200 THR A O 1
ATOM 1562 N N . ASN A 1 201 ? -13.512 -7.518 19.334 1.00 97.19 201 ASN A N 1
ATOM 1563 C CA . ASN A 1 201 ? -13.166 -8.541 18.354 1.00 97.19 201 ASN A CA 1
ATOM 1564 C C . ASN A 1 201 ? -13.821 -8.246 17.003 1.00 97.19 201 ASN A C 1
ATOM 1566 O O . ASN A 1 201 ? -13.128 -8.227 15.991 1.00 97.19 201 ASN A O 1
ATOM 1570 N N . GLU A 1 202 ? -15.113 -7.917 16.983 1.00 97.75 202 GLU A N 1
ATOM 1571 C CA . GLU A 1 202 ? -15.831 -7.535 15.763 1.00 97.75 202 GLU A CA 1
ATOM 1572 C C . GLU A 1 202 ? -15.216 -6.295 15.106 1.00 97.75 202 GLU A C 1
ATOM 1574 O O . GLU A 1 202 ? -15.006 -6.268 13.890 1.00 97.75 202 GLU A O 1
ATOM 1579 N N . ALA A 1 203 ? -14.870 -5.280 15.907 1.00 95.50 203 ALA A N 1
ATOM 1580 C CA . ALA A 1 203 ? -14.181 -4.095 15.414 1.00 95.50 203 ALA A CA 1
ATOM 1581 C C . ALA A 1 203 ? -12.812 -4.455 14.821 1.00 95.50 203 ALA A C 1
ATOM 1583 O O . ALA A 1 203 ? -12.497 -4.027 13.712 1.00 95.50 203 ALA A O 1
ATOM 1584 N N . ASN A 1 204 ? -12.014 -5.270 15.512 1.00 96.56 204 ASN A N 1
ATOM 1585 C CA . ASN A 1 204 ? -10.705 -5.701 15.027 1.00 96.56 204 ASN A CA 1
ATOM 1586 C C . ASN A 1 204 ? -10.814 -6.506 13.729 1.00 96.56 204 ASN A C 1
ATOM 1588 O O . ASN A 1 204 ? -10.086 -6.220 12.781 1.00 96.56 204 ASN A O 1
ATOM 1592 N N . GLU A 1 205 ? -11.754 -7.444 13.631 1.00 97.94 205 GLU A N 1
ATOM 1593 C CA . GLU A 1 205 ? -11.995 -8.196 12.400 1.00 97.94 205 GLU A CA 1
ATOM 1594 C C . GLU A 1 205 ? -12.447 -7.292 11.248 1.00 97.94 205 GLU A C 1
ATOM 1596 O O . GLU A 1 205 ? -11.997 -7.457 10.116 1.00 97.94 205 GLU A O 1
ATOM 1601 N N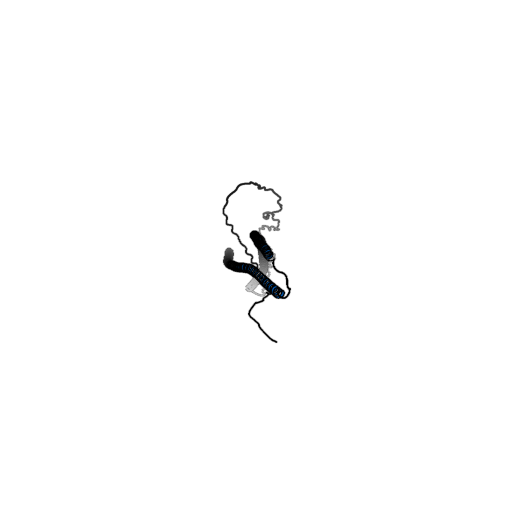 . ALA A 1 206 ? -13.326 -6.318 11.502 1.00 97.25 206 ALA A N 1
ATOM 1602 C CA . ALA A 1 206 ? -13.734 -5.350 10.486 1.00 97.25 206 ALA A CA 1
ATOM 1603 C C . ALA A 1 206 ? -12.542 -4.511 10.001 1.00 97.25 206 ALA A C 1
ATOM 1605 O O . ALA A 1 206 ? -12.387 -4.278 8.800 1.00 97.25 206 ALA A O 1
ATOM 1606 N N . LEU A 1 207 ? -11.667 -4.099 10.922 1.00 96.50 207 LEU A N 1
ATOM 1607 C CA . LEU A 1 207 ? -10.450 -3.368 10.591 1.00 96.50 207 LEU A CA 1
ATOM 1608 C C . LEU A 1 207 ? -9.447 -4.221 9.807 1.00 96.50 207 LEU A C 1
ATOM 1610 O O . LEU A 1 207 ? -8.818 -3.681 8.899 1.00 96.50 207 LEU A O 1
ATOM 1614 N N . LEU A 1 208 ? -9.306 -5.508 10.133 1.00 97.38 208 LEU A N 1
ATOM 1615 C CA . LEU A 1 208 ? -8.452 -6.446 9.402 1.00 97.38 208 LEU A CA 1
ATOM 1616 C C . LEU A 1 208 ? -8.969 -6.673 7.980 1.00 97.38 208 LEU A C 1
ATOM 1618 O O . LEU A 1 208 ? -8.203 -6.513 7.036 1.00 97.38 208 LEU A O 1
ATOM 1622 N N . ARG A 1 209 ? -10.274 -6.919 7.801 1.00 96.81 209 ARG A N 1
ATOM 1623 C CA . ARG A 1 209 ? -10.881 -7.068 6.465 1.00 96.81 209 ARG A CA 1
ATOM 1624 C C . ARG A 1 209 ? -10.672 -5.830 5.592 1.00 96.81 209 ARG A C 1
ATOM 1626 O O . ARG A 1 209 ? -10.373 -5.944 4.407 1.00 96.81 209 ARG A O 1
ATOM 1633 N N . GLU A 1 210 ? -10.819 -4.635 6.163 1.00 96.56 210 GLU A N 1
ATOM 1634 C CA . GLU A 1 210 ? -10.579 -3.396 5.415 1.00 96.56 210 GLU A CA 1
ATOM 1635 C C . GLU A 1 210 ? -9.084 -3.191 5.125 1.00 96.56 210 GLU A C 1
ATOM 1637 O O . GLU A 1 210 ? -8.725 -2.685 4.063 1.00 96.56 210 GLU A O 1
ATOM 1642 N N . ALA A 1 211 ? -8.195 -3.605 6.032 1.00 95.38 211 ALA A N 1
ATOM 1643 C CA . ALA A 1 211 ? -6.757 -3.586 5.790 1.00 95.38 211 ALA A CA 1
ATOM 1644 C C . ALA A 1 211 ? -6.371 -4.523 4.634 1.00 95.38 211 ALA A C 1
ATOM 1646 O O . ALA A 1 211 ? -5.698 -4.070 3.715 1.00 95.38 211 ALA A O 1
ATOM 1647 N N . GLU A 1 212 ? -6.869 -5.762 4.620 1.00 97.31 212 GLU A N 1
ATOM 1648 C CA . GLU A 1 212 ? -6.659 -6.739 3.538 1.00 97.31 212 GLU A CA 1
ATOM 1649 C C . GLU A 1 212 ? -7.198 -6.241 2.192 1.00 97.31 212 GLU A C 1
ATOM 1651 O O . GLU A 1 212 ? -6.555 -6.350 1.148 1.00 97.31 212 GLU A O 1
ATOM 1656 N N . LYS A 1 213 ? -8.384 -5.631 2.195 1.00 96.94 213 LYS A N 1
ATOM 1657 C CA . LYS A 1 213 ? -8.946 -5.029 0.985 1.00 96.94 213 LYS A CA 1
ATOM 1658 C C . LYS A 1 213 ? -8.067 -3.895 0.459 1.00 96.94 213 LYS A C 1
ATOM 1660 O O . LYS A 1 213 ? -7.879 -3.767 -0.751 1.00 96.94 213 LYS A O 1
ATOM 1665 N N . ASN A 1 214 ? -7.528 -3.072 1.357 1.00 95.88 214 ASN A N 1
ATOM 1666 C CA . ASN A 1 214 ? -6.616 -2.001 0.982 1.00 95.88 214 ASN A CA 1
ATOM 1667 C C . ASN A 1 214 ? -5.282 -2.550 0.471 1.00 95.88 214 ASN A C 1
ATOM 1669 O O . ASN A 1 214 ? -4.803 -2.046 -0.540 1.00 95.88 214 ASN A O 1
ATOM 1673 N N . THR A 1 215 ? -4.702 -3.581 1.095 1.00 96.31 215 THR A N 1
ATOM 1674 C CA . THR A 1 215 ? -3.457 -4.199 0.605 1.00 96.31 215 THR A CA 1
ATOM 1675 C C . THR A 1 215 ? -3.650 -4.774 -0.793 1.00 96.31 215 THR A C 1
ATOM 1677 O O . THR A 1 215 ? -2.887 -4.422 -1.686 1.00 96.31 215 THR A O 1
ATOM 1680 N N . LEU A 1 216 ? -4.729 -5.528 -1.031 1.00 94.19 216 LEU A N 1
ATOM 1681 C CA . LEU A 1 216 ? -5.059 -6.045 -2.365 1.00 94.19 216 LEU A CA 1
ATOM 1682 C C . LEU A 1 216 ? -5.259 -4.912 -3.383 1.00 94.19 216 LEU A C 1
ATOM 1684 O O . LEU A 1 216 ? -4.730 -4.966 -4.491 1.00 94.19 216 LEU A O 1
ATOM 1688 N N . SER A 1 217 ? -5.956 -3.837 -2.998 1.00 97.19 217 SER A N 1
ATOM 1689 C CA . SER A 1 217 ? -6.134 -2.669 -3.868 1.00 97.19 217 SER A CA 1
ATOM 1690 C C . SER A 1 217 ? -4.812 -1.968 -4.199 1.00 97.19 217 SER A C 1
ATOM 1692 O O . SER A 1 217 ? -4.665 -1.450 -5.310 1.00 97.19 217 SER A O 1
ATOM 1694 N N . TRP A 1 218 ? -3.874 -1.894 -3.253 1.00 92.69 218 TRP A N 1
ATOM 1695 C CA . TRP A 1 218 ? -2.546 -1.326 -3.480 1.00 92.69 218 TRP A CA 1
ATOM 1696 C C . TRP A 1 218 ? -1.694 -2.230 -4.365 1.00 92.69 218 TRP A C 1
ATOM 1698 O O . TRP A 1 218 ? -1.015 -1.726 -5.260 1.00 92.69 218 TRP A O 1
ATOM 1708 N N . GLU A 1 219 ? -1.768 -3.546 -4.181 1.00 97.50 219 GLU A N 1
ATOM 1709 C CA . GLU A 1 219 ? -1.107 -4.528 -5.043 1.00 97.50 219 GLU A CA 1
ATOM 1710 C C . GLU A 1 219 ? -1.622 -4.453 -6.482 1.00 97.50 219 GLU A C 1
ATOM 1712 O O . GLU A 1 219 ? -0.818 -4.371 -7.410 1.00 97.50 219 GLU A O 1
ATOM 1717 N N . ASP A 1 220 ? -2.943 -4.404 -6.683 1.00 97.44 220 ASP A N 1
ATOM 1718 C CA . ASP A 1 220 ? -3.558 -4.231 -8.004 1.00 97.44 220 ASP A CA 1
ATOM 1719 C C . ASP A 1 220 ? -3.078 -2.939 -8.672 1.00 97.44 220 ASP A C 1
ATOM 1721 O O . ASP A 1 220 ? -2.663 -2.944 -9.832 1.00 97.44 220 ASP A O 1
ATOM 1725 N N . ARG A 1 221 ? -3.075 -1.824 -7.931 1.00 97.12 221 ARG A N 1
ATOM 1726 C CA . ARG A 1 221 ? -2.626 -0.529 -8.456 1.00 97.12 221 ARG A CA 1
ATOM 1727 C C . ARG A 1 221 ? -1.134 -0.518 -8.775 1.00 97.12 221 ARG A C 1
ATOM 1729 O O . ARG A 1 221 ? -0.724 0.115 -9.745 1.00 97.12 221 ARG A O 1
ATOM 1736 N N . THR A 1 222 ? -0.330 -1.212 -7.979 1.00 97.50 222 THR A N 1
ATOM 1737 C CA . THR A 1 222 ? 1.108 -1.354 -8.219 1.00 97.50 222 THR A CA 1
ATOM 1738 C C . THR A 1 222 ? 1.360 -2.191 -9.467 1.00 97.50 222 THR A C 1
ATOM 1740 O O . THR A 1 222 ? 2.133 -1.766 -10.322 1.00 97.50 222 THR A O 1
ATOM 1743 N N . ARG A 1 223 ? 0.654 -3.318 -9.628 1.00 97.94 223 ARG A N 1
ATOM 1744 C CA . ARG A 1 223 ? 0.709 -4.150 -10.840 1.00 97.94 223 ARG A CA 1
ATOM 1745 C C . ARG A 1 223 ? 0.296 -3.369 -12.085 1.00 97.94 223 ARG A C 1
ATOM 1747 O O . ARG A 1 223 ? 0.983 -3.439 -13.097 1.00 97.94 223 ARG A O 1
ATOM 1754 N N . GLU A 1 224 ? -0.769 -2.577 -11.996 1.00 98.12 224 GLU A N 1
ATOM 1755 C CA . GLU A 1 224 ? -1.217 -1.708 -13.089 1.00 98.12 224 GLU A CA 1
ATOM 1756 C C . GLU A 1 224 ? -0.141 -0.678 -13.472 1.00 98.12 224 GLU A C 1
ATOM 1758 O O . GLU A 1 224 ? 0.201 -0.536 -14.644 1.00 98.12 224 GLU A O 1
ATOM 1763 N N . LEU A 1 225 ? 0.457 0.011 -12.493 1.00 97.62 225 LEU A N 1
ATOM 1764 C CA . LEU A 1 225 ? 1.529 0.979 -12.754 1.00 97.62 225 LEU A CA 1
ATOM 1765 C C . LEU A 1 225 ? 2.789 0.320 -13.330 1.00 97.62 225 LEU A C 1
ATOM 1767 O O . LEU A 1 225 ? 3.406 0.878 -14.237 1.00 97.62 225 LEU A O 1
ATOM 1771 N N . GLN A 1 226 ? 3.159 -0.864 -12.839 1.00 97.81 226 GLN A N 1
ATOM 1772 C CA . GLN A 1 226 ? 4.253 -1.659 -13.400 1.00 97.81 226 GLN A CA 1
ATOM 1773 C C . GLN A 1 226 ? 3.964 -2.050 -14.854 1.00 97.81 226 GLN A C 1
ATOM 1775 O O . GLN A 1 226 ? 4.833 -1.878 -15.707 1.00 97.81 226 GLN A O 1
ATOM 1780 N N . GLY A 1 227 ? 2.736 -2.483 -15.158 1.00 97.75 227 GLY A N 1
ATOM 1781 C CA . GLY A 1 227 ? 2.294 -2.778 -16.522 1.00 97.75 227 GLY A CA 1
ATOM 1782 C C . GLY A 1 227 ? 2.366 -1.555 -17.440 1.00 97.75 227 GLY A C 1
ATOM 1783 O O . GLY A 1 227 ? 2.902 -1.637 -18.543 1.00 97.75 227 GLY A O 1
ATOM 1784 N N . GLN A 1 228 ? 1.918 -0.388 -16.969 1.00 97.88 228 GLN A N 1
ATOM 1785 C CA . GLN A 1 228 ? 2.016 0.863 -17.728 1.00 97.88 228 GLN A CA 1
ATOM 1786 C C . GLN A 1 228 ? 3.464 1.297 -17.975 1.00 97.88 228 GLN A C 1
ATOM 1788 O O . GLN A 1 228 ? 3.775 1.819 -19.048 1.00 97.88 228 GLN A O 1
ATOM 1793 N N . LEU A 1 229 ? 4.352 1.112 -16.995 1.00 97.56 229 LEU A N 1
ATOM 1794 C CA . LEU A 1 229 ? 5.776 1.399 -17.156 1.00 97.56 229 LEU A CA 1
ATOM 1795 C C . LEU A 1 229 ? 6.415 0.459 -18.177 1.00 97.56 229 LEU A C 1
ATOM 1797 O O . LEU A 1 229 ? 7.094 0.950 -19.074 1.00 97.56 229 LEU A O 1
ATOM 1801 N N . ALA A 1 230 ? 6.162 -0.849 -18.085 1.00 97.50 230 ALA A N 1
ATOM 1802 C CA . ALA A 1 230 ? 6.655 -1.834 -19.047 1.00 97.50 230 ALA A CA 1
ATOM 1803 C C . ALA A 1 230 ? 6.201 -1.496 -20.473 1.00 97.50 230 ALA A C 1
ATOM 1805 O O . ALA A 1 230 ? 7.026 -1.375 -21.373 1.00 97.50 230 ALA A O 1
ATOM 1806 N N . LEU A 1 231 ? 4.914 -1.196 -20.654 1.00 98.19 231 LEU A N 1
ATOM 1807 C CA . LEU A 1 231 ? 4.365 -0.805 -21.950 1.00 98.19 231 LEU A CA 1
ATOM 1808 C C . LEU A 1 231 ? 5.001 0.486 -22.492 1.00 98.19 231 LEU A C 1
ATOM 1810 O O . LEU A 1 231 ? 5.301 0.582 -23.679 1.00 98.19 231 LEU A O 1
ATOM 1814 N N . LYS A 1 232 ? 5.252 1.490 -21.643 1.00 97.81 232 LYS A N 1
ATOM 1815 C CA . LYS A 1 232 ? 5.967 2.710 -22.061 1.00 97.81 232 LYS A CA 1
ATOM 1816 C C . LYS A 1 232 ? 7.426 2.439 -22.427 1.00 97.81 232 LYS A C 1
ATOM 1818 O O . LYS A 1 232 ? 7.951 3.117 -23.311 1.00 97.81 232 LYS A O 1
ATOM 1823 N N . TRP A 1 233 ? 8.081 1.501 -21.745 1.00 96.56 233 TRP A N 1
ATOM 1824 C CA . TRP A 1 233 ? 9.434 1.071 -22.088 1.00 96.56 233 TRP A CA 1
ATOM 1825 C C . TRP A 1 233 ? 9.462 0.382 -23.448 1.00 96.56 233 TRP A C 1
ATOM 1827 O O . TRP A 1 233 ? 10.209 0.832 -24.312 1.00 96.56 233 TRP A O 1
ATOM 1837 N N . GLU A 1 234 ? 8.577 -0.586 -23.681 1.00 97.75 234 GLU A N 1
ATOM 1838 C CA . GLU A 1 234 ? 8.437 -1.266 -24.974 1.00 97.75 234 GLU A CA 1
ATOM 1839 C C . GLU A 1 234 ? 8.121 -0.280 -26.107 1.00 97.75 234 GLU A C 1
ATOM 1841 O O . GLU A 1 234 ? 8.718 -0.339 -27.180 1.00 97.75 234 GLU A O 1
ATOM 1846 N N . GLN A 1 235 ? 7.230 0.691 -25.871 1.00 97.44 235 GLN A N 1
ATOM 1847 C CA . GLN A 1 235 ? 6.925 1.737 -26.852 1.00 97.44 235 GLN A CA 1
ATOM 1848 C C . GLN A 1 235 ? 8.151 2.583 -27.206 1.00 97.44 235 GLN A C 1
ATOM 1850 O O . GLN A 1 235 ? 8.370 2.889 -28.378 1.00 97.44 235 GLN A O 1
ATOM 1855 N N . ARG A 1 236 ? 8.948 2.989 -26.210 1.00 97.06 236 ARG A N 1
ATOM 1856 C CA . ARG A 1 236 ? 10.171 3.770 -26.444 1.00 97.06 236 ARG A CA 1
ATOM 1857 C C . ARG A 1 236 ? 11.238 2.954 -27.153 1.00 97.06 236 ARG A C 1
ATOM 1859 O O . ARG A 1 236 ? 11.877 3.478 -28.058 1.00 97.06 236 ARG A O 1
ATOM 1866 N N . GLU A 1 237 ? 11.409 1.697 -26.768 1.00 96.38 237 GLU A N 1
ATOM 1867 C CA . GLU A 1 237 ? 12.331 0.778 -27.425 1.00 96.38 237 GLU A CA 1
ATOM 1868 C C . GLU A 1 237 ? 11.951 0.581 -28.896 1.00 96.38 237 GLU A C 1
ATOM 1870 O O . GLU A 1 237 ? 12.789 0.772 -29.772 1.00 96.38 237 GLU A O 1
ATOM 1875 N N . ALA A 1 238 ? 10.673 0.330 -29.191 1.00 95.81 238 ALA A N 1
ATOM 1876 C CA . ALA A 1 238 ? 10.187 0.192 -30.562 1.00 95.81 238 ALA A CA 1
ATOM 1877 C C . ALA A 1 238 ? 10.408 1.462 -31.402 1.00 95.81 238 ALA A C 1
ATOM 1879 O O . ALA A 1 238 ? 10.767 1.372 -32.578 1.00 95.81 238 ALA A O 1
ATOM 1880 N N . LEU A 1 239 ? 10.214 2.648 -30.812 1.00 96.69 239 LEU A N 1
ATOM 1881 C CA . LEU A 1 239 ? 10.514 3.917 -31.481 1.00 96.69 239 LEU A CA 1
ATOM 1882 C C . LEU A 1 239 ? 12.010 4.053 -31.783 1.00 96.69 239 LEU A C 1
ATOM 1884 O O . LEU A 1 239 ? 12.363 4.353 -32.919 1.00 96.69 239 LEU A O 1
ATOM 1888 N N . LEU A 1 240 ? 12.877 3.771 -30.807 1.00 95.69 240 LEU A N 1
ATOM 1889 C CA . LEU A 1 240 ? 14.329 3.832 -30.986 1.00 95.69 240 LEU A CA 1
ATOM 1890 C C . LEU A 1 240 ? 14.823 2.853 -32.056 1.00 95.69 240 LEU A C 1
ATOM 1892 O O . LEU A 1 240 ? 15.643 3.230 -32.890 1.00 95.69 240 LEU A O 1
ATOM 1896 N N . VAL A 1 241 ? 14.310 1.620 -32.063 1.00 96.81 241 VAL A N 1
ATOM 1897 C CA . VAL A 1 241 ? 14.651 0.616 -33.082 1.00 96.81 241 VAL A CA 1
ATOM 1898 C C . VAL A 1 241 ? 14.241 1.101 -34.469 1.00 96.81 241 VAL A C 1
ATOM 1900 O O . VAL A 1 241 ? 15.048 1.063 -35.393 1.00 96.81 241 VAL A O 1
ATOM 1903 N N . ARG A 1 242 ? 13.022 1.632 -34.619 1.00 95.75 242 ARG A N 1
ATOM 1904 C CA . ARG A 1 242 ? 12.536 2.145 -35.906 1.00 95.75 242 ARG A CA 1
ATOM 1905 C C . ARG A 1 242 ? 13.359 3.332 -36.413 1.00 95.75 242 ARG A C 1
ATOM 1907 O O . ARG A 1 242 ? 13.604 3.438 -37.617 1.00 95.75 242 ARG A O 1
ATOM 1914 N N . ASP A 1 243 ? 13.751 4.232 -35.519 1.00 95.75 243 ASP A N 1
ATOM 1915 C CA . ASP A 1 243 ? 14.565 5.394 -35.873 1.00 95.75 243 ASP A CA 1
ATOM 1916 C C . ASP A 1 243 ? 15.974 4.939 -36.301 1.00 95.75 243 ASP A C 1
ATOM 1918 O O . ASP A 1 243 ? 16.455 5.341 -37.359 1.00 95.75 243 ASP A O 1
ATOM 1922 N N . MET A 1 244 ? 16.575 3.987 -35.577 1.00 95.56 244 MET A N 1
ATOM 1923 C CA . MET A 1 244 ? 17.857 3.377 -35.947 1.00 95.56 244 MET A CA 1
ATOM 1924 C C . MET A 1 244 ? 17.793 2.637 -37.293 1.00 95.56 244 MET A C 1
ATOM 1926 O O . MET A 1 244 ? 18.685 2.801 -38.125 1.00 95.56 244 MET A O 1
ATOM 1930 N N . ASP A 1 245 ? 16.738 1.860 -37.549 1.00 96.25 245 ASP A N 1
ATOM 1931 C CA . ASP A 1 245 ? 16.530 1.186 -38.837 1.00 96.25 245 ASP A CA 1
ATOM 1932 C C . ASP A 1 245 ? 16.399 2.198 -39.983 1.00 96.25 245 ASP A C 1
ATOM 1934 O O . ASP A 1 245 ? 16.911 1.981 -41.086 1.00 96.25 245 ASP A O 1
ATOM 1938 N N . SER A 1 246 ? 15.744 3.333 -39.724 1.00 95.50 246 SER A N 1
ATOM 1939 C CA . SER A 1 246 ? 15.606 4.419 -40.696 1.00 95.50 246 SER A CA 1
ATOM 1940 C C . SER A 1 246 ? 16.962 5.049 -41.023 1.00 95.50 246 SER A C 1
ATOM 1942 O O . SER A 1 246 ? 17.288 5.206 -42.203 1.00 95.50 246 SER A O 1
ATOM 1944 N N . ASP A 1 247 ? 17.779 5.332 -40.008 1.00 95.81 247 ASP A N 1
ATOM 1945 C CA . ASP A 1 247 ? 19.133 5.865 -40.177 1.00 95.81 247 ASP A CA 1
ATOM 1946 C C . ASP A 1 247 ? 20.042 4.876 -40.921 1.00 95.81 247 ASP A C 1
ATOM 1948 O O . ASP A 1 247 ? 20.761 5.264 -41.846 1.00 95.81 247 ASP A O 1
ATOM 1952 N N . LEU A 1 248 ? 19.957 3.580 -40.603 1.00 95.75 248 LEU A N 1
ATOM 1953 C CA . LEU A 1 248 ? 20.686 2.524 -41.311 1.00 95.75 248 LEU A CA 1
ATOM 1954 C C . LEU A 1 248 ? 20.270 2.425 -42.784 1.00 95.75 248 LEU A C 1
ATOM 1956 O O . LEU A 1 248 ? 21.123 2.243 -43.656 1.00 95.75 248 LEU A O 1
ATOM 1960 N N . LEU A 1 249 ? 18.981 2.580 -43.097 1.00 95.88 249 LEU A N 1
ATOM 1961 C CA . LEU A 1 249 ? 18.496 2.608 -44.479 1.00 95.88 249 LEU A CA 1
ATOM 1962 C C . LEU A 1 249 ? 18.982 3.843 -45.246 1.00 95.88 249 LEU A C 1
ATOM 1964 O O . LEU A 1 249 ? 19.258 3.747 -46.446 1.00 95.88 249 LEU A O 1
ATOM 1968 N N . VAL A 1 250 ? 19.077 5.002 -44.591 1.00 96.12 250 VAL A N 1
ATOM 1969 C CA . VAL A 1 250 ? 19.657 6.214 -45.189 1.00 96.12 250 VAL A CA 1
ATOM 1970 C C . VAL A 1 250 ? 21.153 6.016 -45.432 1.00 96.12 250 VAL A C 1
ATOM 1972 O O . VAL A 1 250 ? 21.614 6.227 -46.553 1.00 96.12 250 VAL A O 1
ATOM 1975 N N . ALA A 1 251 ? 21.897 5.525 -44.438 1.00 94.44 251 ALA A N 1
ATOM 1976 C CA . ALA A 1 251 ? 23.323 5.236 -44.562 1.00 94.44 251 ALA A CA 1
ATOM 1977 C C . ALA A 1 251 ? 23.610 4.219 -45.679 1.00 94.44 251 ALA A C 1
ATOM 1979 O O . ALA A 1 251 ? 24.518 4.419 -46.486 1.00 94.44 251 ALA A O 1
ATOM 1980 N N . ARG A 1 252 ? 22.791 3.164 -45.789 1.00 96.50 252 ARG A N 1
ATOM 1981 C CA . ARG A 1 252 ? 22.890 2.174 -46.870 1.00 96.50 252 ARG A CA 1
ATOM 1982 C C . ARG A 1 252 ? 22.686 2.805 -48.246 1.00 96.50 252 ARG A C 1
ATOM 1984 O O . ARG A 1 252 ? 23.460 2.509 -49.151 1.00 96.50 252 ARG A O 1
ATOM 1991 N N . ARG A 1 253 ? 21.679 3.673 -48.407 1.00 96.50 253 ARG A N 1
ATOM 1992 C CA . ARG A 1 253 ? 21.431 4.382 -49.675 1.00 96.50 253 ARG A CA 1
ATOM 1993 C C . ARG A 1 253 ? 22.598 5.283 -50.059 1.00 96.50 253 ARG A C 1
ATOM 1995 O O . ARG A 1 253 ? 23.067 5.199 -51.187 1.00 96.50 253 ARG A O 1
ATOM 2002 N N . LEU A 1 254 ? 23.116 6.066 -49.114 1.00 96.38 254 LEU A N 1
ATOM 2003 C CA . LEU A 1 254 ? 24.292 6.909 -49.345 1.00 96.38 254 LEU A CA 1
ATOM 2004 C C . LEU A 1 254 ? 25.517 6.074 -49.740 1.00 96.38 254 LEU A C 1
ATOM 2006 O O . LEU A 1 254 ? 26.232 6.429 -50.672 1.00 96.38 254 LEU A O 1
ATOM 2010 N N . HIS A 1 255 ? 25.744 4.936 -49.081 1.00 95.19 255 HIS A N 1
ATOM 2011 C CA . HIS A 1 255 ? 26.832 4.029 -49.444 1.00 95.19 255 HIS A CA 1
ATOM 2012 C C . HIS A 1 255 ? 26.660 3.474 -50.865 1.00 95.19 255 HIS A C 1
ATOM 2014 O O . HIS A 1 255 ? 27.623 3.391 -51.623 1.00 95.19 255 HIS A O 1
ATOM 2020 N N . GLU A 1 256 ? 25.443 3.095 -51.251 1.00 96.56 256 GLU A N 1
ATOM 2021 C CA . GLU A 1 256 ? 25.144 2.596 -52.595 1.00 96.56 256 GLU A CA 1
ATOM 2022 C C . GLU A 1 256 ? 25.324 3.680 -53.672 1.00 96.56 256 GLU A C 1
ATOM 2024 O O . GLU A 1 256 ? 25.890 3.408 -54.732 1.00 96.56 256 GLU A O 1
ATOM 2029 N N . GLU A 1 257 ? 24.946 4.926 -53.381 1.00 96.88 257 GLU A N 1
ATOM 2030 C CA . GLU A 1 257 ? 25.226 6.082 -54.238 1.00 96.88 257 GLU A CA 1
ATOM 2031 C C . GLU A 1 257 ? 26.732 6.318 -54.403 1.00 96.88 257 GLU A C 1
ATOM 2033 O O . GLU A 1 257 ? 27.208 6.485 -55.530 1.00 96.88 257 GLU A O 1
ATOM 2038 N N . VAL A 1 258 ? 27.497 6.267 -53.305 1.00 96.56 258 VAL A N 1
ATOM 2039 C CA . VAL A 1 258 ? 28.962 6.382 -53.335 1.00 96.56 258 VAL A CA 1
ATOM 2040 C C . VAL A 1 258 ? 29.576 5.253 -54.161 1.00 96.56 258 VAL A C 1
ATOM 2042 O O . VAL A 1 258 ? 30.413 5.524 -55.020 1.00 96.56 258 VAL A O 1
ATOM 2045 N N . LEU A 1 259 ? 29.139 4.003 -53.980 1.00 95.69 259 LEU A N 1
ATOM 2046 C CA . LEU A 1 259 ? 29.612 2.876 -54.791 1.00 95.69 259 LEU A CA 1
ATOM 2047 C C . LEU A 1 259 ? 29.286 3.060 -56.278 1.00 95.69 259 LEU A C 1
ATOM 2049 O O . LEU A 1 259 ? 30.154 2.842 -57.121 1.00 95.69 259 LEU A O 1
ATOM 2053 N N . SER A 1 260 ? 28.066 3.494 -56.611 1.00 95.38 260 SER A N 1
ATOM 2054 C CA . SER A 1 260 ? 27.662 3.776 -57.994 1.00 95.38 260 SER A CA 1
ATOM 2055 C C . SER A 1 260 ? 28.522 4.877 -58.618 1.00 95.38 260 SER A C 1
ATOM 2057 O O . SER A 1 260 ? 28.931 4.782 -59.777 1.00 95.38 260 SER A O 1
ATOM 2059 N N . GLN A 1 261 ? 28.834 5.919 -57.846 1.00 95.62 261 GLN A N 1
ATOM 2060 C CA . GLN A 1 261 ? 29.697 7.006 -58.285 1.00 95.62 261 GLN A CA 1
ATOM 2061 C C . GLN A 1 261 ? 31.135 6.526 -58.511 1.00 95.62 261 GLN A C 1
ATOM 2063 O O . GLN A 1 261 ? 31.686 6.771 -59.583 1.00 95.62 261 GLN A O 1
ATOM 2068 N N . VAL A 1 262 ? 31.706 5.780 -57.560 1.00 95.12 262 VAL A N 1
ATOM 2069 C CA . VAL A 1 262 ? 33.044 5.181 -57.678 1.00 95.12 262 VAL A CA 1
ATOM 2070 C C . VAL A 1 262 ? 33.119 4.248 -58.886 1.00 95.12 262 VAL A C 1
ATOM 2072 O O . VAL A 1 262 ? 34.106 4.279 -59.617 1.00 95.12 262 VAL A O 1
ATOM 2075 N N . GLN A 1 263 ? 32.072 3.464 -59.153 1.00 95.75 263 GLN A N 1
ATOM 2076 C CA . GLN A 1 263 ? 32.009 2.615 -60.341 1.00 95.75 263 GLN A CA 1
ATOM 2077 C C . GLN A 1 263 ? 32.035 3.446 -61.632 1.00 95.75 263 GLN A C 1
ATOM 2079 O O . GLN A 1 263 ? 32.826 3.158 -62.530 1.00 95.75 263 GLN A O 1
ATOM 2084 N N . LYS A 1 264 ? 31.228 4.512 -61.721 1.00 96.38 264 LYS A N 1
ATOM 2085 C CA . LYS A 1 264 ? 31.240 5.423 -62.881 1.00 96.38 264 LYS A CA 1
ATOM 2086 C C . LYS A 1 264 ? 32.595 6.106 -63.058 1.00 96.38 264 LYS A C 1
ATOM 2088 O O . LYS A 1 264 ? 33.043 6.288 -64.187 1.00 96.38 264 LYS A O 1
ATOM 2093 N N . ASP A 1 265 ? 33.240 6.505 -61.964 1.00 94.44 265 ASP A N 1
ATOM 2094 C CA . ASP A 1 265 ? 34.587 7.077 -61.989 1.00 94.44 265 ASP A CA 1
ATOM 2095 C C . ASP A 1 265 ? 35.621 6.059 -62.478 1.00 94.44 265 ASP A C 1
ATOM 2097 O O . ASP A 1 265 ? 36.424 6.379 -63.353 1.00 94.44 265 ASP A O 1
ATOM 2101 N N . ALA A 1 266 ? 35.550 4.812 -62.011 1.00 94.75 266 ALA A N 1
ATOM 2102 C CA . ALA A 1 266 ? 36.411 3.736 -62.489 1.00 94.75 266 ALA A CA 1
ATOM 2103 C C . ALA A 1 266 ? 36.219 3.470 -63.993 1.00 94.75 266 ALA A C 1
ATOM 2105 O O . ALA A 1 266 ? 37.200 3.347 -64.727 1.00 94.75 266 ALA A O 1
ATOM 2106 N N . GLU A 1 267 ? 34.978 3.447 -64.483 1.00 96.00 267 GLU A N 1
ATOM 2107 C CA . GLU A 1 267 ? 34.677 3.302 -65.914 1.00 96.00 267 GLU A CA 1
ATOM 2108 C C . GLU A 1 267 ? 35.241 4.465 -66.742 1.00 96.00 267 GLU A C 1
ATOM 2110 O O . GLU A 1 267 ? 35.854 4.232 -67.786 1.00 96.00 267 GLU A O 1
ATOM 2115 N N . ARG A 1 268 ? 35.104 5.711 -66.261 1.00 94.19 268 ARG A N 1
ATOM 2116 C CA . ARG A 1 268 ? 35.710 6.893 -66.897 1.00 94.19 268 ARG A CA 1
ATOM 2117 C C . ARG A 1 268 ? 37.230 6.780 -66.974 1.00 94.19 268 ARG A C 1
ATOM 2119 O O . ARG A 1 268 ? 37.797 7.043 -68.032 1.00 94.19 268 ARG A O 1
ATOM 2126 N N . VAL A 1 269 ? 37.885 6.373 -65.886 1.00 95.75 269 VAL A N 1
ATOM 2127 C CA . VAL A 1 269 ? 39.345 6.189 -65.843 1.00 95.75 269 VAL A CA 1
ATOM 2128 C C . VAL A 1 269 ? 39.788 5.106 -66.827 1.00 95.75 269 VAL A C 1
ATOM 2130 O O . VAL A 1 269 ? 40.746 5.309 -67.573 1.00 95.75 269 VAL A O 1
ATOM 2133 N N . LEU A 1 270 ? 39.076 3.977 -66.888 1.00 94.94 270 LEU A N 1
ATOM 2134 C CA . LEU A 1 270 ? 39.374 2.914 -67.851 1.00 94.94 270 LEU A CA 1
ATOM 2135 C C . LEU A 1 270 ? 39.186 3.379 -69.299 1.00 94.94 270 LEU A C 1
ATOM 2137 O O . LEU A 1 270 ? 39.997 3.037 -70.154 1.00 94.94 270 LEU A O 1
ATOM 2141 N N . GLU A 1 271 ? 38.154 4.169 -69.587 1.00 94.00 271 GLU A N 1
ATOM 2142 C CA . GLU A 1 271 ? 37.916 4.721 -70.922 1.00 94.00 271 GLU A CA 1
ATOM 2143 C C . GLU A 1 271 ? 39.000 5.722 -71.340 1.00 94.00 271 GLU A C 1
ATOM 2145 O O . GLU A 1 271 ? 39.502 5.651 -72.463 1.00 94.00 271 GLU A O 1
ATOM 2150 N N . VAL A 1 272 ? 39.416 6.617 -70.436 1.00 94.50 272 VAL A N 1
ATOM 2151 C CA . VAL A 1 272 ? 40.560 7.513 -70.671 1.00 94.50 272 VAL A CA 1
ATOM 2152 C C . VAL A 1 272 ? 41.809 6.694 -70.977 1.00 94.50 272 VAL A C 1
ATOM 2154 O O . VAL A 1 272 ? 42.462 6.943 -71.987 1.00 94.50 272 VAL A O 1
ATOM 2157 N N . ARG A 1 273 ? 42.083 5.654 -70.183 1.00 92.69 273 ARG A N 1
ATOM 2158 C CA . ARG A 1 273 ? 43.233 4.773 -70.398 1.00 92.69 273 ARG A CA 1
ATOM 2159 C C . ARG A 1 273 ? 43.192 4.075 -71.759 1.00 92.69 273 ARG A C 1
ATOM 2161 O O . ARG A 1 273 ? 44.197 4.066 -72.459 1.00 92.69 273 ARG A O 1
ATOM 2168 N N . ARG A 1 274 ? 42.031 3.562 -72.189 1.00 92.12 274 ARG A N 1
ATOM 2169 C CA . ARG A 1 274 ? 41.872 2.978 -73.536 1.00 92.12 274 ARG A CA 1
ATOM 2170 C C . ARG A 1 274 ? 42.169 3.993 -74.636 1.00 92.12 274 ARG A C 1
ATOM 2172 O O . ARG A 1 274 ? 42.844 3.658 -75.602 1.00 92.12 274 ARG A O 1
ATOM 2179 N N . ARG A 1 275 ? 41.679 5.230 -74.507 1.00 91.81 275 ARG A N 1
ATOM 2180 C CA . ARG A 1 275 ? 41.939 6.300 -75.486 1.00 91.81 275 ARG A CA 1
ATOM 2181 C C . ARG A 1 275 ? 43.412 6.681 -75.531 1.00 91.81 275 ARG A C 1
ATOM 2183 O O . ARG A 1 275 ? 43.949 6.855 -76.619 1.00 91.81 275 ARG A O 1
ATOM 2190 N N . GLU A 1 276 ? 44.063 6.785 -74.378 1.00 90.94 276 GLU A N 1
ATOM 2191 C CA . GLU A 1 276 ? 45.506 7.015 -74.300 1.00 90.94 276 GLU A CA 1
ATOM 2192 C C . GLU A 1 276 ? 46.292 5.886 -74.968 1.00 90.94 276 GLU A C 1
ATOM 2194 O O . GLU A 1 276 ? 47.189 6.161 -75.762 1.00 90.94 276 GLU A O 1
ATOM 2199 N N . ASP A 1 277 ? 45.932 4.629 -74.707 1.00 90.44 277 ASP A N 1
ATOM 2200 C CA . ASP A 1 277 ? 46.564 3.470 -75.339 1.00 90.44 277 ASP A CA 1
ATOM 2201 C C . ASP A 1 277 ? 46.337 3.463 -76.863 1.00 90.44 277 ASP A C 1
ATOM 2203 O O . ASP A 1 277 ? 47.274 3.195 -77.618 1.00 90.44 277 ASP A O 1
ATOM 2207 N N . HIS A 1 278 ? 45.143 3.840 -77.339 1.00 88.31 278 HIS A N 1
ATOM 2208 C CA . HIS A 1 278 ? 44.869 4.029 -78.768 1.00 88.31 278 HIS A CA 1
ATOM 2209 C C . HIS A 1 278 ? 45.733 5.134 -79.385 1.00 88.31 278 HIS A C 1
ATOM 2211 O O . HIS A 1 278 ? 46.343 4.909 -80.426 1.00 88.31 278 HIS A O 1
ATOM 2217 N N . LEU A 1 279 ? 45.846 6.296 -78.737 1.00 89.38 279 LEU A N 1
ATOM 2218 C CA . LEU A 1 279 ? 46.688 7.398 -79.213 1.00 89.38 279 LEU A CA 1
ATOM 2219 C C . LEU A 1 279 ? 48.175 7.025 -79.218 1.00 89.38 279 LEU A C 1
ATOM 2221 O O . LEU A 1 279 ? 48.893 7.371 -80.156 1.00 89.38 279 LEU A O 1
ATOM 2225 N N . ARG A 1 280 ? 48.646 6.292 -78.200 1.00 87.75 280 ARG A N 1
ATOM 2226 C CA . ARG A 1 280 ? 50.012 5.748 -78.158 1.00 87.75 280 ARG A CA 1
ATOM 2227 C C . ARG A 1 280 ? 50.250 4.793 -79.322 1.00 87.75 280 ARG A C 1
ATOM 2229 O O . ARG A 1 280 ? 51.266 4.918 -80.002 1.00 87.75 280 ARG A O 1
ATOM 2236 N N . LEU A 1 281 ? 49.315 3.877 -79.580 1.00 89.31 281 LEU A N 1
ATOM 2237 C CA . LEU A 1 281 ? 49.412 2.937 -80.693 1.00 89.31 281 LEU A CA 1
ATOM 2238 C C . LEU A 1 281 ? 49.384 3.657 -82.048 1.00 89.31 281 LEU A C 1
ATOM 2240 O O . LEU A 1 281 ? 50.205 3.350 -82.905 1.00 89.31 281 LEU A O 1
ATOM 2244 N N . ASP A 1 282 ? 48.513 4.646 -82.239 1.00 88.88 282 ASP A N 1
ATOM 2245 C CA . ASP A 1 282 ? 48.451 5.446 -83.468 1.00 88.88 282 ASP A CA 1
ATOM 2246 C C . ASP A 1 282 ? 49.718 6.282 -83.686 1.00 88.88 282 ASP A C 1
ATOM 2248 O O . ASP A 1 282 ? 50.196 6.403 -84.819 1.00 88.88 282 ASP A O 1
ATOM 2252 N N . GLY A 1 283 ? 50.304 6.814 -82.610 1.00 87.06 283 GLY A N 1
ATOM 2253 C CA . GLY A 1 283 ? 51.610 7.469 -82.632 1.00 87.06 283 GLY A CA 1
ATOM 2254 C C . GLY A 1 283 ? 52.716 6.516 -83.088 1.00 87.06 283 GLY A C 1
ATOM 2255 O O . GLY A 1 283 ? 53.461 6.841 -84.013 1.00 87.06 283 GLY A O 1
ATOM 2256 N N . LEU A 1 284 ? 52.765 5.305 -82.521 1.00 86.94 284 LEU A N 1
ATOM 2257 C CA . LEU A 1 284 ? 53.699 4.252 -82.940 1.00 86.94 284 LEU A CA 1
ATOM 2258 C C . LEU A 1 284 ? 53.477 3.840 -84.402 1.00 86.94 284 LEU A C 1
ATOM 2260 O O . LEU A 1 284 ? 54.432 3.738 -85.170 1.00 86.94 284 LEU A O 1
ATOM 2264 N N . MET A 1 285 ? 52.224 3.669 -84.828 1.00 88.81 285 MET A N 1
ATOM 2265 C CA . MET A 1 285 ? 51.881 3.335 -86.212 1.00 88.81 285 MET A CA 1
ATOM 2266 C C . MET A 1 285 ? 52.221 4.466 -87.187 1.00 88.81 285 MET A C 1
ATOM 2268 O O . MET A 1 285 ? 52.543 4.202 -88.345 1.00 88.81 285 MET A O 1
ATOM 2272 N N . SER A 1 286 ? 52.149 5.723 -86.752 1.00 85.25 286 SER A N 1
ATOM 2273 C CA . SER A 1 286 ? 52.562 6.881 -87.549 1.00 85.25 286 SER A CA 1
ATOM 2274 C C . SER A 1 286 ? 54.084 6.957 -87.666 1.00 85.25 286 SER A C 1
ATOM 2276 O O . SER A 1 286 ? 54.578 7.156 -88.775 1.00 85.25 286 SER A O 1
ATOM 2278 N N . SER A 1 287 ? 54.814 6.705 -86.572 1.00 88.06 287 SER A N 1
ATOM 2279 C CA . SER A 1 287 ? 56.281 6.586 -86.578 1.00 88.06 287 SER A CA 1
ATOM 2280 C C . SER A 1 287 ? 56.741 5.495 -87.542 1.00 88.06 287 SER A C 1
ATOM 2282 O O . SER A 1 287 ? 57.514 5.765 -88.455 1.00 88.06 287 SER A O 1
ATOM 2284 N N . LEU A 1 288 ? 56.166 4.291 -87.436 1.00 89.50 288 LEU A N 1
ATOM 2285 C CA . LEU A 1 288 ? 56.494 3.157 -88.303 1.00 89.50 288 LEU A CA 1
ATOM 2286 C C . LEU A 1 288 ? 56.219 3.455 -89.786 1.00 89.50 288 LEU A C 1
ATOM 2288 O O . LEU A 1 288 ? 56.986 3.066 -90.668 1.00 89.50 288 LEU A O 1
ATOM 2292 N N . ARG A 1 289 ? 55.119 4.156 -90.093 1.00 89.81 289 ARG A N 1
ATOM 2293 C CA . ARG A 1 289 ? 54.822 4.582 -91.471 1.00 89.81 289 ARG A CA 1
ATOM 2294 C C . ARG A 1 289 ? 55.849 5.580 -91.990 1.00 89.81 289 ARG A C 1
ATOM 2296 O O . ARG A 1 289 ? 56.183 5.514 -93.172 1.00 89.81 289 ARG A O 1
ATOM 2303 N N . GLU A 1 290 ? 56.314 6.503 -91.155 1.00 88.50 290 GLU A N 1
ATOM 2304 C CA . GLU A 1 290 ? 57.334 7.472 -91.555 1.00 88.50 290 GLU A CA 1
ATOM 2305 C C . GLU A 1 290 ? 58.695 6.796 -91.750 1.00 88.50 290 GLU A C 1
ATOM 2307 O O . GLU A 1 290 ? 59.327 7.015 -92.782 1.00 88.50 290 GLU A O 1
ATOM 2312 N N . GLU A 1 291 ? 59.081 5.882 -90.859 1.00 89.75 291 GLU A N 1
ATOM 2313 C CA . GLU A 1 291 ? 60.276 5.039 -91.006 1.00 89.75 291 GLU A CA 1
ATOM 2314 C C . GLU A 1 291 ? 60.242 4.203 -92.296 1.00 89.75 291 GLU A C 1
ATOM 2316 O O . GLU A 1 291 ? 61.222 4.134 -93.035 1.00 89.75 291 GLU A O 1
ATOM 2321 N N . LEU A 1 292 ? 59.091 3.629 -92.655 1.00 89.12 292 LEU A N 1
ATOM 2322 C CA . LEU A 1 292 ? 58.931 2.935 -93.938 1.00 89.12 292 LEU A CA 1
ATOM 2323 C C . LEU A 1 292 ? 59.064 3.879 -95.144 1.00 89.12 292 LEU A C 1
ATOM 2325 O O . LEU A 1 292 ? 59.560 3.473 -96.199 1.00 89.12 292 LEU A O 1
ATOM 2329 N N . ARG A 1 293 ? 58.622 5.140 -95.027 1.00 88.88 293 ARG A N 1
ATOM 2330 C CA . ARG A 1 293 ? 58.775 6.140 -96.098 1.00 88.88 293 ARG A CA 1
ATOM 2331 C C . ARG A 1 293 ? 60.227 6.562 -96.264 1.00 88.88 293 ARG A C 1
ATOM 2333 O O . ARG A 1 293 ? 60.666 6.683 -97.408 1.00 88.88 293 ARG A O 1
ATOM 2340 N N . THR A 1 294 ? 60.953 6.806 -95.176 1.00 87.88 294 THR A N 1
ATOM 2341 C CA . THR A 1 294 ? 62.379 7.158 -95.226 1.00 87.88 294 THR A CA 1
ATOM 2342 C C . THR A 1 294 ? 63.193 5.991 -95.764 1.00 87.88 294 THR A C 1
ATOM 2344 O O . THR A 1 294 ? 63.913 6.178 -96.738 1.00 87.88 294 THR A O 1
ATOM 2347 N N . LEU A 1 295 ? 62.967 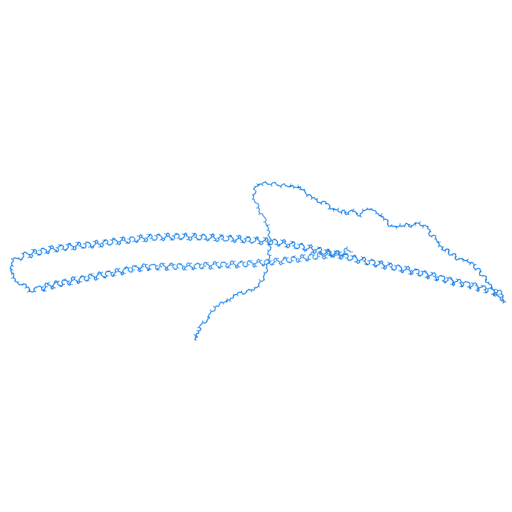4.769 -95.274 1.00 87.75 295 LEU A N 1
ATOM 2348 C CA . LEU A 1 295 ? 63.615 3.564 -95.797 1.00 87.75 295 LEU A CA 1
ATOM 2349 C C . LEU A 1 295 ? 63.377 3.389 -97.305 1.00 87.75 295 LEU A C 1
ATOM 2351 O O . LEU A 1 295 ? 64.302 3.099 -98.058 1.00 87.75 295 LEU A O 1
ATOM 2355 N N . LYS A 1 296 ? 62.148 3.625 -97.781 1.00 87.44 296 LYS A N 1
ATOM 2356 C CA . LYS A 1 296 ? 61.825 3.563 -99.214 1.00 87.44 296 LYS A CA 1
ATOM 2357 C C . LYS A 1 296 ? 62.510 4.662 -100.038 1.00 87.44 296 LYS A C 1
ATOM 2359 O O . LYS A 1 296 ? 62.830 4.415 -101.202 1.00 87.44 296 LYS A O 1
ATOM 2364 N N . ARG A 1 297 ? 62.688 5.871 -99.488 1.00 84.12 297 ARG A N 1
ATOM 2365 C CA . ARG A 1 297 ? 63.460 6.947 -100.140 1.00 84.12 297 ARG A CA 1
ATOM 2366 C C . ARG A 1 297 ? 64.933 6.564 -100.221 1.00 84.12 297 ARG A C 1
ATOM 2368 O O . ARG A 1 297 ? 65.461 6.553 -101.325 1.00 84.12 297 ARG A O 1
ATOM 2375 N N . ASN A 1 298 ? 65.509 6.110 -99.112 1.00 83.88 298 ASN A N 1
ATOM 2376 C CA . ASN A 1 298 ? 66.893 5.649 -99.047 1.00 83.88 298 ASN A CA 1
ATOM 2377 C C . ASN A 1 298 ? 67.139 4.513 -100.043 1.00 83.88 298 ASN A C 1
ATOM 2379 O O . ASN A 1 298 ? 68.077 4.579 -100.817 1.00 83.88 298 ASN A O 1
ATOM 2383 N N . HIS A 1 299 ? 66.243 3.525 -100.125 1.00 83.19 299 HIS A N 1
ATOM 2384 C CA . HIS A 1 299 ? 66.372 2.442 -101.101 1.00 83.19 299 HIS A CA 1
ATOM 2385 C C . HIS A 1 299 ? 66.292 2.932 -102.560 1.00 83.19 299 HIS A C 1
ATOM 2387 O O . HIS A 1 299 ? 66.956 2.396 -103.442 1.00 83.19 299 HIS A O 1
ATOM 2393 N N . ARG A 1 300 ? 65.494 3.970 -102.853 1.00 81.50 300 ARG A N 1
ATOM 2394 C CA . ARG A 1 300 ? 65.481 4.596 -104.189 1.00 81.50 300 ARG A CA 1
ATOM 2395 C C . ARG A 1 300 ? 66.767 5.355 -104.487 1.00 81.50 300 ARG A C 1
ATOM 2397 O O . ARG A 1 300 ? 67.227 5.297 -105.622 1.00 81.50 300 ARG A O 1
ATOM 2404 N N . GLU A 1 301 ? 67.302 6.071 -103.506 1.00 79.62 301 GLU A N 1
ATOM 2405 C CA . GLU A 1 301 ? 68.580 6.778 -103.606 1.00 79.62 301 GLU A CA 1
ATOM 2406 C C . GLU A 1 301 ? 69.734 5.787 -103.776 1.00 79.62 301 GLU A C 1
ATOM 2408 O O . GLU A 1 301 ? 70.572 5.978 -104.642 1.00 79.62 301 GLU A O 1
ATOM 2413 N N . GLU A 1 302 ? 69.710 4.663 -103.067 1.00 77.56 302 GLU A N 1
ATOM 2414 C CA . GLU A 1 302 ? 70.669 3.568 -103.206 1.00 77.56 302 GLU A CA 1
ATOM 2415 C C . GLU A 1 302 ? 70.575 2.904 -104.590 1.00 77.56 302 GLU A C 1
ATOM 2417 O O . GLU A 1 302 ? 71.593 2.695 -105.240 1.00 77.56 302 GLU A O 1
ATOM 2422 N N . ILE A 1 303 ? 69.366 2.665 -105.124 1.00 76.12 303 ILE A N 1
ATOM 2423 C CA . ILE A 1 303 ? 69.187 2.212 -106.519 1.00 76.12 303 ILE A CA 1
ATOM 2424 C C . ILE A 1 303 ? 69.713 3.251 -107.520 1.00 76.12 303 ILE A C 1
ATOM 2426 O O . ILE A 1 303 ? 70.244 2.869 -108.564 1.00 76.12 303 ILE A O 1
ATOM 2430 N N . LEU A 1 304 ? 69.539 4.549 -107.253 1.00 75.00 304 LEU A N 1
ATOM 2431 C CA . LEU A 1 304 ? 70.086 5.614 -108.096 1.00 75.00 304 LEU A CA 1
ATOM 2432 C C . LEU A 1 304 ? 71.612 5.615 -108.046 1.00 75.00 304 LEU A C 1
ATOM 2434 O O . LEU A 1 304 ? 72.212 5.575 -109.110 1.00 75.00 304 LEU A O 1
ATOM 2438 N N . LEU A 1 305 ? 72.214 5.541 -106.860 1.00 72.12 305 LEU A N 1
ATOM 2439 C CA . LEU A 1 305 ? 73.662 5.450 -106.667 1.00 72.12 305 LEU A CA 1
ATOM 2440 C C . LEU A 1 305 ? 74.248 4.194 -107.323 1.00 72.12 305 LEU A C 1
ATOM 2442 O O . LEU A 1 305 ? 75.261 4.286 -108.001 1.00 72.12 305 LEU A O 1
ATOM 2446 N N . VAL A 1 306 ? 73.587 3.035 -107.218 1.00 70.31 306 VAL A N 1
ATOM 2447 C CA . VAL A 1 306 ? 73.988 1.804 -107.927 1.00 70.31 306 VAL A CA 1
ATOM 2448 C C . VAL A 1 306 ? 73.862 1.970 -109.445 1.00 70.31 306 VAL A C 1
ATOM 2450 O O . VAL A 1 306 ? 74.714 1.495 -110.191 1.00 70.31 306 VAL A O 1
ATOM 2453 N N . ARG A 1 307 ? 72.825 2.660 -109.937 1.00 65.62 307 ARG A N 1
ATOM 2454 C CA . ARG A 1 307 ? 72.675 2.971 -111.371 1.00 65.62 307 ARG A CA 1
ATOM 2455 C C . ARG A 1 307 ? 73.669 4.018 -111.870 1.00 65.62 307 ARG A C 1
ATOM 2457 O O . ARG A 1 307 ? 73.963 4.009 -113.061 1.00 65.62 307 ARG A O 1
ATOM 2464 N N . GLU A 1 308 ? 74.130 4.916 -111.011 1.00 63.25 308 GLU A N 1
ATOM 2465 C CA . GLU A 1 308 ? 75.148 5.926 -111.308 1.00 63.25 308 GLU A CA 1
ATOM 2466 C C . GLU A 1 308 ? 76.541 5.282 -111.309 1.00 63.25 308 GLU A C 1
ATOM 2468 O O . GLU A 1 308 ? 77.270 5.428 -112.283 1.00 63.25 308 GLU A O 1
ATOM 2473 N N . ALA A 1 309 ? 76.837 4.423 -110.328 1.00 60.00 309 ALA A N 1
ATOM 2474 C CA . ALA A 1 309 ? 78.036 3.584 -110.299 1.00 60.00 309 ALA A CA 1
ATOM 2475 C C . ALA A 1 309 ? 78.119 2.641 -111.514 1.00 60.00 309 ALA A C 1
ATOM 2477 O O . ALA A 1 309 ? 79.176 2.497 -112.118 1.00 60.00 309 ALA A O 1
ATOM 2478 N N . ALA A 1 310 ? 76.991 2.072 -111.955 1.00 54.72 310 ALA A N 1
ATOM 2479 C CA . ALA A 1 310 ? 76.934 1.243 -113.162 1.00 54.72 310 ALA A CA 1
ATOM 2480 C C . ALA A 1 310 ? 77.089 2.030 -114.484 1.00 54.72 310 ALA A C 1
ATOM 2482 O O . ALA A 1 310 ? 77.144 1.410 -115.544 1.00 54.72 310 ALA A O 1
ATOM 2483 N N . ARG A 1 311 ? 77.127 3.374 -114.459 1.00 52.97 311 ARG A N 1
ATOM 2484 C CA . ARG A 1 311 ? 77.421 4.214 -115.638 1.00 52.97 311 ARG A CA 1
ATOM 2485 C C . ARG A 1 311 ? 78.884 4.657 -115.727 1.00 52.97 311 ARG A C 1
ATOM 2487 O O . ARG A 1 311 ? 79.271 5.107 -116.801 1.00 52.97 311 ARG A O 1
ATOM 2494 N N . ASP A 1 312 ? 79.674 4.466 -114.668 1.00 47.47 312 ASP A N 1
ATOM 2495 C CA . ASP A 1 312 ? 81.107 4.800 -114.620 1.00 47.47 312 ASP A CA 1
ATOM 2496 C C . ASP A 1 312 ? 82.035 3.565 -114.596 1.00 47.47 312 ASP A C 1
ATOM 2498 O O . ASP A 1 312 ? 83.256 3.701 -114.551 1.00 47.47 312 ASP A O 1
ATOM 2502 N N . GLU A 1 313 ? 81.492 2.352 -114.727 1.00 44.00 313 GLU A N 1
ATOM 2503 C CA . GLU A 1 313 ? 82.269 1.123 -114.942 1.00 44.00 313 GLU A CA 1
ATOM 2504 C C . GLU A 1 313 ? 82.138 0.624 -116.383 1.00 44.00 313 GLU A C 1
ATOM 2506 O O . GLU A 1 313 ? 81.582 -0.429 -116.675 1.00 44.00 313 GLU A O 1
ATOM 2511 N N . ASP A 1 314 ? 82.706 1.403 -117.301 1.00 36.50 314 ASP A N 1
ATOM 2512 C CA . ASP A 1 314 ? 83.033 0.933 -118.645 1.00 36.50 314 ASP A CA 1
ATOM 2513 C C . ASP A 1 314 ? 84.437 1.402 -119.047 1.00 36.50 314 ASP A C 1
ATOM 2515 O O . ASP A 1 314 ? 84.675 1.860 -120.159 1.00 36.50 314 ASP A O 1
ATOM 2519 N N . THR A 1 315 ? 85.423 1.306 -118.146 1.00 35.53 315 THR A N 1
ATOM 2520 C CA . THR A 1 315 ? 86.820 1.137 -118.572 1.00 35.53 315 THR A CA 1
ATOM 2521 C C . THR A 1 315 ? 87.696 0.498 -117.493 1.00 35.53 315 THR A C 1
ATOM 2523 O O . THR A 1 315 ? 87.932 1.058 -116.433 1.00 35.53 315 THR A O 1
ATOM 2526 N N . SER A 1 316 ? 88.314 -0.616 -117.890 1.00 36.50 316 SER A N 1
ATOM 2527 C CA . SER A 1 316 ? 89.571 -1.163 -117.363 1.00 36.50 316 SER A CA 1
ATOM 2528 C C . SER A 1 316 ? 89.501 -2.211 -116.244 1.00 36.50 316 SER A C 1
ATOM 2530 O O . SER A 1 316 ? 89.751 -1.954 -115.076 1.00 36.50 316 SER A O 1
ATOM 2532 N N . LYS A 1 317 ? 89.300 -3.455 -116.697 1.00 32.75 317 LYS A N 1
ATOM 2533 C CA . LYS A 1 317 ? 90.123 -4.648 -116.410 1.00 32.75 317 LYS A CA 1
ATOM 2534 C C . LYS A 1 317 ? 90.860 -4.681 -115.059 1.00 32.75 317 LYS A C 1
ATOM 2536 O O . LYS A 1 317 ? 91.911 -4.073 -114.911 1.00 32.75 317 LYS A O 1
ATOM 2541 N N . GLY A 1 318 ? 90.357 -5.566 -114.198 1.00 35.34 318 GLY A N 1
ATOM 2542 C CA . GLY A 1 318 ? 91.072 -6.675 -113.559 1.00 35.34 318 GLY A CA 1
ATOM 2543 C C . GLY A 1 318 ? 92.442 -6.406 -112.944 1.00 35.34 318 GLY A C 1
ATOM 2544 O O . GLY A 1 318 ? 93.391 -6.150 -113.669 1.00 35.34 318 GLY A O 1
ATOM 2545 N N . VAL A 1 319 ? 92.547 -6.649 -111.633 1.00 34.78 319 VAL A N 1
ATOM 2546 C CA . VAL A 1 319 ? 93.615 -7.424 -110.972 1.00 34.78 319 VAL A CA 1
ATOM 2547 C C . VAL A 1 319 ? 93.285 -7.554 -109.472 1.00 34.78 319 VAL A C 1
ATOM 2549 O O . VAL A 1 319 ? 92.886 -6.590 -108.835 1.00 34.78 319 VAL A O 1
ATOM 2552 N N . ALA A 1 320 ? 93.467 -8.777 -108.964 1.00 39.31 320 ALA A N 1
ATOM 2553 C CA . ALA A 1 320 ? 93.739 -9.192 -107.582 1.00 39.31 320 ALA A CA 1
ATOM 2554 C C . ALA A 1 320 ? 92.895 -8.612 -106.424 1.00 39.31 320 ALA A C 1
ATOM 2556 O O . ALA A 1 320 ? 93.130 -7.525 -105.905 1.00 39.31 320 ALA A O 1
ATOM 2557 N N . TYR A 1 321 ? 91.984 -9.469 -105.964 1.00 50.97 321 TYR A N 1
ATOM 2558 C CA . TYR A 1 321 ? 91.386 -9.504 -104.629 1.00 50.97 321 TYR A CA 1
ATOM 2559 C C . TYR A 1 321 ? 92.469 -9.666 -103.530 1.00 50.97 321 TYR A C 1
ATOM 2561 O O . TYR A 1 321 ? 93.510 -10.259 -103.804 1.00 50.97 321 TYR A O 1
ATOM 2569 N N . ASP A 1 322 ? 92.173 -9.200 -102.306 1.00 50.12 322 ASP A N 1
ATOM 2570 C CA . ASP A 1 322 ? 92.993 -9.204 -101.067 1.00 50.12 322 ASP A CA 1
ATOM 2571 C C . ASP A 1 322 ? 94.135 -8.172 -100.995 1.00 50.12 322 ASP A C 1
ATOM 2573 O O . ASP A 1 322 ? 95.248 -8.445 -101.450 1.00 50.12 322 ASP A O 1
ATOM 2577 N N . PRO A 1 323 ? 93.902 -6.973 -100.393 1.00 52.06 323 PRO A N 1
ATOM 2578 C CA . PRO A 1 323 ? 93.797 -6.840 -98.924 1.00 52.06 323 PRO A CA 1
ATOM 2579 C C . PRO A 1 323 ? 92.760 -5.810 -98.379 1.00 52.06 323 PRO A C 1
ATOM 2581 O O . PRO A 1 323 ? 92.790 -5.468 -97.194 1.00 52.06 323 PRO A O 1
ATOM 2584 N N . LEU A 1 324 ? 91.821 -5.310 -99.194 1.00 52.84 324 LEU A N 1
ATOM 2585 C CA . LEU A 1 324 ? 90.825 -4.293 -98.780 1.00 52.84 324 LEU A CA 1
ATOM 2586 C C . LEU A 1 324 ? 89.608 -4.849 -98.011 1.00 52.84 324 LEU A C 1
ATOM 2588 O O . LEU A 1 324 ? 88.866 -4.083 -97.396 1.00 52.84 324 LEU A O 1
ATOM 2592 N N . GLN A 1 325 ? 89.451 -6.175 -97.964 1.00 52.25 325 GLN A N 1
ATOM 2593 C CA . GLN A 1 325 ? 88.379 -6.856 -97.231 1.00 52.25 325 GLN A CA 1
ATOM 2594 C C . GLN A 1 325 ? 88.445 -6.560 -95.715 1.00 52.25 325 GLN A C 1
ATOM 2596 O O . GLN A 1 325 ? 87.419 -6.323 -95.093 1.00 52.25 325 GLN A O 1
ATOM 2601 N N . SER A 1 326 ? 89.647 -6.441 -95.122 1.00 57.12 326 SER A N 1
ATOM 2602 C CA . SER A 1 326 ? 89.785 -6.190 -93.672 1.00 57.12 326 SER A CA 1
ATOM 2603 C C . SER A 1 326 ? 89.408 -4.774 -93.225 1.00 57.12 326 SER A C 1
ATOM 2605 O O . SER A 1 326 ? 89.075 -4.586 -92.059 1.00 57.12 326 SER A O 1
ATOM 2607 N N . HIS A 1 327 ? 89.464 -3.778 -94.117 1.00 56.16 327 HIS A N 1
ATOM 2608 C CA . HIS A 1 327 ? 89.040 -2.410 -93.796 1.00 56.16 327 HIS A CA 1
ATOM 2609 C C . HIS A 1 327 ? 87.518 -2.294 -93.891 1.00 56.16 327 HIS A C 1
ATOM 2611 O O . HIS A 1 327 ? 86.888 -1.718 -93.013 1.00 56.16 327 HIS A O 1
ATOM 2617 N N . TYR A 1 328 ? 86.925 -2.930 -94.903 1.00 58.94 328 TYR A N 1
ATOM 2618 C CA . TYR A 1 328 ? 85.476 -2.976 -95.076 1.00 58.94 328 TYR A CA 1
ATOM 2619 C C . TYR A 1 328 ? 84.795 -3.812 -93.980 1.00 58.94 328 TYR A C 1
ATOM 2621 O O . TYR A 1 328 ? 83.798 -3.385 -93.403 1.00 58.94 328 TYR A O 1
ATOM 2629 N N . ASP A 1 329 ? 85.380 -4.955 -93.608 1.00 61.19 329 ASP A N 1
ATOM 2630 C CA . ASP A 1 329 ? 84.901 -5.774 -92.490 1.00 61.19 329 ASP A CA 1
ATOM 2631 C C . ASP A 1 329 ? 85.099 -5.070 -91.135 1.00 61.19 329 ASP A C 1
ATOM 2633 O O . ASP A 1 329 ? 84.290 -5.259 -90.228 1.00 61.19 329 ASP A O 1
ATOM 2637 N N . ARG A 1 330 ? 86.127 -4.216 -90.991 1.00 64.69 330 ARG A N 1
ATOM 2638 C CA . ARG A 1 330 ? 86.370 -3.411 -89.778 1.00 64.69 330 ARG A CA 1
ATOM 2639 C C . ARG A 1 330 ? 85.382 -2.258 -89.635 1.00 64.69 330 ARG A C 1
ATOM 2641 O O . ARG A 1 330 ? 84.887 -2.044 -88.533 1.00 64.69 330 ARG A O 1
ATOM 2648 N N . ASP A 1 331 ? 85.058 -1.559 -90.715 1.00 71.62 331 ASP A N 1
ATOM 2649 C CA . ASP A 1 331 ? 84.070 -0.476 -90.685 1.00 71.62 331 ASP A CA 1
ATOM 2650 C C . ASP A 1 331 ? 82.651 -1.029 -90.506 1.00 71.62 331 ASP A C 1
ATOM 2652 O O . ASP A 1 331 ? 81.860 -0.482 -89.740 1.00 71.62 331 ASP A O 1
ATOM 2656 N N . MET A 1 332 ? 82.346 -2.176 -91.122 1.00 71.56 332 MET A N 1
ATOM 2657 C CA . MET A 1 332 ? 81.081 -2.882 -90.902 1.00 71.56 332 MET A CA 1
ATOM 2658 C C . MET A 1 332 ? 80.978 -3.473 -89.492 1.00 71.56 332 MET A C 1
ATOM 2660 O O . MET A 1 332 ? 79.882 -3.499 -88.931 1.00 71.56 332 MET A O 1
ATOM 2664 N N . ALA A 1 333 ? 82.087 -3.921 -88.892 1.00 71.38 333 ALA A N 1
ATOM 2665 C CA . ALA A 1 333 ? 82.126 -4.305 -87.482 1.00 71.38 333 ALA A CA 1
ATOM 2666 C C . ALA A 1 333 ? 81.926 -3.087 -86.567 1.00 71.38 333 ALA A C 1
ATOM 2668 O O . ALA A 1 333 ? 81.070 -3.137 -85.694 1.00 71.38 333 ALA A O 1
ATOM 2669 N N . SER A 1 334 ? 82.602 -1.964 -86.831 1.00 74.69 334 SER A N 1
ATOM 2670 C CA . SER A 1 334 ? 82.446 -0.720 -86.063 1.00 74.69 334 SER A CA 1
ATOM 2671 C C . SER A 1 334 ? 81.022 -0.161 -86.137 1.00 74.69 334 SER A C 1
ATOM 2673 O O . SER A 1 334 ? 80.480 0.277 -85.127 1.00 74.69 334 SER A O 1
ATOM 2675 N N . ALA A 1 335 ? 80.385 -0.204 -87.310 1.00 76.69 335 ALA A N 1
ATOM 2676 C CA . ALA A 1 335 ? 78.995 0.212 -87.477 1.00 76.69 335 ALA A CA 1
ATOM 2677 C C . ALA A 1 335 ? 78.018 -0.743 -86.771 1.00 76.69 335 ALA A C 1
ATOM 2679 O O . ALA A 1 335 ? 77.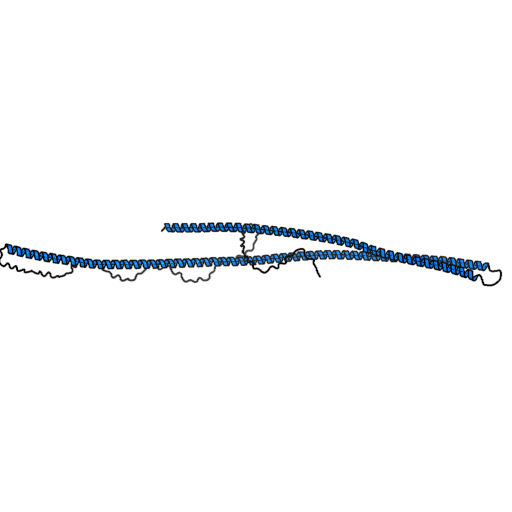016 -0.301 -86.211 1.00 76.69 335 ALA A O 1
ATOM 2680 N N . ARG A 1 336 ? 78.304 -2.054 -86.758 1.00 77.06 336 ARG A N 1
ATOM 2681 C CA . ARG A 1 336 ? 77.523 -3.031 -85.982 1.00 77.06 336 ARG A CA 1
ATOM 2682 C C . ARG A 1 336 ? 77.673 -2.803 -84.485 1.00 77.06 336 ARG A C 1
ATOM 2684 O O . ARG A 1 336 ? 76.656 -2.793 -83.800 1.00 77.06 336 ARG A O 1
ATOM 2691 N N . ASP A 1 337 ? 78.886 -2.556 -84.006 1.00 79.00 337 ASP A N 1
ATOM 2692 C CA . ASP A 1 337 ? 79.156 -2.256 -82.601 1.00 79.00 337 ASP A CA 1
ATOM 2693 C C . ASP A 1 337 ? 78.471 -0.947 -82.175 1.00 79.00 337 ASP A C 1
ATOM 2695 O O . ASP A 1 337 ? 77.890 -0.881 -81.094 1.00 79.00 337 ASP A O 1
ATOM 2699 N N . GLU A 1 338 ? 78.435 0.074 -83.038 1.00 81.25 338 GLU A N 1
ATOM 2700 C CA . GLU A 1 338 ? 77.734 1.335 -82.764 1.00 81.25 338 GLU A CA 1
ATOM 2701 C C . GLU A 1 338 ? 76.205 1.161 -82.750 1.00 81.25 338 GLU A C 1
ATOM 2703 O O . GLU A 1 338 ? 75.530 1.650 -81.841 1.00 81.25 338 GLU A O 1
ATOM 2708 N N . VAL A 1 339 ? 75.639 0.407 -83.699 1.00 80.56 339 VAL A N 1
ATOM 2709 C CA . VAL A 1 339 ? 74.203 0.072 -83.709 1.00 80.56 339 VAL A CA 1
ATOM 2710 C C . VAL A 1 339 ? 73.830 -0.764 -82.486 1.00 80.56 339 VAL A C 1
ATOM 2712 O O . VAL A 1 339 ? 72.792 -0.526 -81.870 1.00 80.56 339 VAL A O 1
ATOM 2715 N N . GLN A 1 340 ? 74.681 -1.709 -82.094 1.00 80.06 340 GLN A N 1
ATOM 2716 C CA . GLN A 1 340 ? 74.462 -2.560 -80.931 1.00 80.06 340 GLN A CA 1
ATOM 2717 C C . GLN A 1 340 ? 74.631 -1.782 -79.616 1.00 80.06 340 GLN A C 1
ATOM 2719 O O . GLN A 1 340 ? 73.862 -1.998 -78.677 1.00 80.06 340 GLN A O 1
ATOM 2724 N N . SER A 1 341 ? 75.542 -0.805 -79.568 1.00 79.31 341 SER A N 1
ATOM 2725 C CA . SER A 1 341 ? 75.660 0.159 -78.468 1.00 79.31 341 SER A CA 1
ATOM 2726 C C . SER A 1 341 ? 74.392 1.003 -78.340 1.00 79.31 341 SER A C 1
ATOM 2728 O O . SER A 1 341 ? 73.818 1.080 -77.257 1.00 79.31 341 SER A O 1
ATOM 2730 N N . LYS A 1 342 ? 73.880 1.566 -79.443 1.00 84.25 342 LYS A N 1
ATOM 2731 C CA . LYS A 1 342 ? 72.641 2.363 -79.412 1.00 84.25 342 LYS A CA 1
ATOM 2732 C C . LYS A 1 342 ? 71.395 1.535 -79.110 1.00 84.25 342 LYS A C 1
ATOM 2734 O O . LYS A 1 342 ? 70.482 2.032 -78.455 1.00 84.25 342 LYS A O 1
ATOM 2739 N N . ALA A 1 343 ? 71.358 0.274 -79.533 1.00 77.94 343 ALA A N 1
ATOM 2740 C CA . ALA A 1 343 ? 70.306 -0.660 -79.139 1.00 77.94 343 ALA A CA 1
ATOM 2741 C C . ALA A 1 343 ? 70.344 -0.935 -77.625 1.00 77.94 343 ALA A C 1
ATOM 2743 O O . ALA A 1 343 ? 69.303 -0.900 -76.974 1.00 77.94 343 ALA A O 1
ATOM 2744 N N . SER A 1 344 ? 71.542 -1.109 -77.058 1.00 81.81 344 SER A N 1
ATOM 2745 C CA . SER A 1 344 ? 71.737 -1.295 -75.613 1.00 81.81 344 SER A CA 1
ATOM 2746 C C . SER A 1 344 ? 71.374 -0.033 -74.813 1.00 81.81 344 SER A C 1
ATOM 2748 O O . SER A 1 344 ? 70.780 -0.121 -73.739 1.00 81.81 344 SER A O 1
ATOM 2750 N N . GLU A 1 345 ? 71.669 1.159 -75.343 1.00 85.50 345 GLU A N 1
ATOM 2751 C CA . GLU A 1 345 ? 71.240 2.436 -74.757 1.00 85.50 345 GLU A CA 1
ATOM 2752 C C . GLU A 1 345 ? 69.716 2.592 -74.778 1.00 85.50 345 GLU A C 1
ATOM 2754 O O . GLU A 1 345 ? 69.129 2.986 -73.774 1.00 85.50 345 GLU A O 1
ATOM 2759 N N . LEU A 1 346 ? 69.056 2.243 -75.886 1.00 81.25 346 LEU A N 1
ATOM 2760 C CA . LEU A 1 346 ? 67.594 2.269 -75.980 1.00 81.25 346 LEU A CA 1
ATOM 2761 C C . LEU A 1 346 ? 66.936 1.289 -75.009 1.00 81.25 346 LEU A C 1
ATOM 2763 O O . LEU A 1 346 ? 65.935 1.637 -74.384 1.00 81.25 346 LEU A O 1
ATOM 2767 N N . GLU A 1 347 ? 67.500 0.096 -74.840 1.00 84.94 347 GLU A N 1
ATOM 2768 C CA . GLU A 1 347 ? 67.004 -0.890 -73.880 1.00 84.94 347 GLU A CA 1
ATOM 2769 C C . GLU A 1 347 ? 67.184 -0.404 -72.430 1.00 84.94 347 GLU A C 1
ATOM 2771 O O . GLU A 1 347 ? 66.264 -0.512 -71.617 1.00 84.94 347 GLU A O 1
ATOM 2776 N N . SER A 1 348 ? 68.308 0.257 -72.130 1.00 83.94 348 SER A N 1
ATOM 2777 C CA . SER A 1 348 ? 68.545 0.945 -70.852 1.00 83.94 348 SER A CA 1
ATOM 2778 C C . SER A 1 348 ? 67.546 2.087 -70.603 1.00 83.94 348 SER A C 1
ATOM 2780 O O . SER A 1 348 ? 66.966 2.206 -69.517 1.00 83.94 348 SER A O 1
ATOM 2782 N N . VAL A 1 349 ? 67.257 2.904 -71.621 1.00 86.81 349 VAL A N 1
ATOM 2783 C CA . VAL A 1 349 ? 66.242 3.968 -71.541 1.00 86.81 349 VAL A CA 1
ATOM 2784 C C . VAL A 1 349 ? 64.839 3.376 -71.353 1.00 86.81 349 VAL A C 1
ATOM 2786 O O . VAL A 1 349 ? 64.034 3.892 -70.578 1.00 86.81 349 VAL A O 1
ATOM 2789 N N . GLN A 1 350 ? 64.534 2.257 -72.004 1.00 83.25 350 GLN A N 1
ATOM 2790 C CA . GLN A 1 350 ? 63.251 1.583 -71.849 1.00 83.25 350 GLN A CA 1
ATOM 2791 C C . GLN A 1 350 ? 63.085 0.986 -70.444 1.00 83.25 350 GLN A C 1
ATOM 2793 O O . GLN A 1 350 ? 62.001 1.084 -69.862 1.00 83.25 350 GLN A O 1
ATOM 2798 N N . GLU A 1 351 ? 64.143 0.414 -69.869 1.00 84.81 351 GLU A N 1
ATOM 2799 C CA . GLU A 1 351 ? 64.095 -0.144 -68.517 1.00 84.81 351 GLU A CA 1
ATOM 2800 C C . GLU A 1 351 ? 64.024 0.951 -67.443 1.00 84.81 351 GLU A C 1
ATOM 2802 O O . GLU A 1 351 ? 63.240 0.837 -66.497 1.00 84.81 351 GLU A O 1
ATOM 2807 N N . THR A 1 352 ? 64.729 2.073 -67.626 1.00 82.75 352 THR A N 1
ATOM 2808 C CA . THR A 1 352 ? 64.594 3.245 -66.740 1.00 82.75 352 THR A CA 1
ATOM 2809 C C . THR A 1 352 ? 63.189 3.846 -66.796 1.00 82.75 352 THR A C 1
ATOM 2811 O O . THR A 1 352 ? 62.618 4.157 -65.748 1.00 82.75 352 THR A O 1
ATOM 2814 N N . LEU A 1 353 ? 62.565 3.919 -67.977 1.00 81.81 353 LEU A N 1
ATOM 2815 C CA . LEU A 1 353 ? 61.173 4.358 -68.114 1.00 81.81 353 LEU A CA 1
ATOM 2816 C C . LEU A 1 353 ? 60.195 3.390 -67.420 1.00 81.81 353 LEU A C 1
ATOM 2818 O O . LEU A 1 353 ? 59.274 3.825 -66.725 1.00 81.81 353 LEU A O 1
ATOM 2822 N N . ARG A 1 354 ? 60.401 2.071 -67.555 1.00 83.50 354 ARG A N 1
ATOM 2823 C CA . ARG A 1 354 ? 59.601 1.054 -66.844 1.00 83.50 354 ARG A CA 1
ATOM 2824 C C . ARG A 1 354 ? 59.773 1.133 -65.329 1.00 83.50 354 ARG A C 1
ATOM 2826 O O . ARG A 1 354 ? 58.805 0.896 -64.606 1.00 83.50 354 ARG A O 1
ATOM 2833 N N . SER A 1 355 ? 60.973 1.442 -64.842 1.00 80.31 355 SER A N 1
ATOM 2834 C CA . SER A 1 355 ? 61.220 1.675 -63.416 1.00 80.31 355 SER A CA 1
ATOM 2835 C C . SER A 1 355 ? 60.472 2.917 -62.927 1.00 80.31 355 SER A C 1
ATOM 2837 O O . SER A 1 355 ? 59.731 2.837 -61.952 1.00 80.31 355 SER A O 1
ATOM 2839 N N . ALA A 1 356 ? 60.565 4.033 -63.656 1.00 80.94 356 ALA A N 1
ATOM 2840 C CA . ALA A 1 356 ? 59.890 5.280 -63.296 1.00 80.94 356 ALA A CA 1
ATOM 2841 C C . ALA A 1 356 ? 58.355 5.141 -63.266 1.00 80.94 356 ALA A C 1
ATOM 2843 O O . ALA A 1 356 ? 57.694 5.686 -62.383 1.00 80.94 356 ALA A O 1
ATOM 2844 N N . LEU A 1 357 ? 57.775 4.371 -64.193 1.00 79.50 357 LEU A N 1
ATOM 2845 C CA . LEU A 1 357 ? 56.338 4.078 -64.199 1.00 79.50 357 LEU A CA 1
ATOM 2846 C C . LEU A 1 357 ? 55.907 3.208 -63.009 1.00 79.50 357 LEU A C 1
ATOM 2848 O O . LEU A 1 357 ? 54.832 3.433 -62.449 1.00 79.50 357 LEU A O 1
ATOM 2852 N N . ARG A 1 358 ? 56.738 2.243 -62.591 1.00 80.31 358 ARG A N 1
ATOM 2853 C CA . ARG A 1 358 ? 56.484 1.449 -61.378 1.00 80.31 358 ARG A CA 1
ATOM 2854 C C . ARG A 1 358 ? 56.510 2.333 -60.129 1.00 80.31 358 ARG A C 1
ATOM 2856 O O . ARG A 1 358 ? 55.567 2.263 -59.341 1.00 80.31 358 ARG A O 1
ATOM 2863 N N . ASP A 1 359 ? 57.490 3.226 -60.013 1.00 74.88 359 ASP A N 1
ATOM 2864 C CA . ASP A 1 359 ? 57.599 4.167 -58.890 1.00 74.88 359 ASP A CA 1
ATOM 2865 C C . ASP A 1 359 ? 56.423 5.153 -58.821 1.00 74.88 359 ASP A C 1
ATOM 2867 O O . ASP A 1 359 ? 55.914 5.435 -57.734 1.00 74.88 359 ASP A O 1
ATOM 2871 N N . LEU A 1 360 ? 55.943 5.643 -59.970 1.00 72.56 360 LEU A N 1
ATOM 2872 C CA . LEU A 1 360 ? 54.756 6.502 -60.040 1.00 72.56 360 LEU A CA 1
ATOM 2873 C C . LEU A 1 360 ? 53.490 5.761 -59.596 1.00 72.56 360 LEU A C 1
ATOM 2875 O O . LEU A 1 360 ? 52.754 6.281 -58.758 1.00 72.56 360 LEU A O 1
ATOM 2879 N N . SER A 1 361 ? 53.279 4.528 -60.073 1.00 73.25 361 SER A N 1
ATOM 2880 C CA . SER A 1 361 ? 52.122 3.716 -59.666 1.00 73.25 361 SER A CA 1
ATOM 2881 C C . SER A 1 361 ? 52.123 3.421 -58.163 1.00 73.25 361 SER A C 1
ATOM 2883 O O . SER A 1 361 ? 51.091 3.538 -57.506 1.00 73.25 361 SER A O 1
ATOM 2885 N N . PHE A 1 362 ? 53.300 3.130 -57.595 1.00 68.75 362 PHE A N 1
ATOM 2886 C CA . PHE A 1 362 ? 53.465 2.899 -56.165 1.00 68.75 362 PHE A CA 1
ATOM 2887 C C . PHE A 1 362 ? 53.158 4.169 -55.361 1.00 68.75 362 PHE A C 1
ATOM 2889 O O . PHE A 1 362 ? 52.412 4.120 -54.377 1.00 68.75 362 PHE A O 1
ATOM 2896 N N . ARG A 1 363 ? 53.663 5.325 -55.814 1.00 64.81 363 ARG A N 1
ATOM 2897 C CA . ARG A 1 363 ? 53.431 6.625 -55.173 1.00 64.81 363 ARG A CA 1
ATOM 2898 C C . ARG A 1 363 ? 51.952 7.035 -55.206 1.00 64.81 363 ARG A C 1
ATOM 2900 O O . ARG A 1 363 ? 51.452 7.540 -54.204 1.00 64.81 363 ARG A O 1
ATOM 2907 N N . GLU A 1 364 ? 51.232 6.777 -56.296 1.00 65.00 364 GLU A N 1
ATOM 2908 C CA . GLU A 1 364 ? 49.784 7.024 -56.380 1.00 65.00 364 GLU A CA 1
ATOM 2909 C C . GLU A 1 364 ? 48.987 6.128 -55.423 1.00 65.00 364 GLU A C 1
ATOM 2911 O O . GLU A 1 364 ? 48.139 6.628 -54.681 1.00 65.00 364 GLU A O 1
ATOM 2916 N N . SER A 1 365 ? 49.310 4.832 -55.344 1.00 65.50 365 SER A N 1
ATOM 2917 C CA . SER A 1 365 ? 48.669 3.928 -54.377 1.00 65.50 365 SER A CA 1
ATOM 2918 C C . SER A 1 365 ? 48.962 4.294 -52.914 1.00 65.50 365 SER A C 1
ATOM 2920 O O . SER A 1 365 ? 48.069 4.206 -52.068 1.00 65.50 365 SER A O 1
ATOM 2922 N N . ALA A 1 366 ? 50.168 4.782 -52.608 1.00 60.47 366 ALA A N 1
ATOM 2923 C CA . ALA A 1 366 ? 50.511 5.279 -51.276 1.00 60.47 366 ALA A CA 1
ATOM 2924 C C . ALA A 1 366 ? 49.730 6.559 -50.916 1.00 60.47 366 ALA A C 1
ATOM 2926 O O . ALA A 1 366 ? 49.250 6.692 -49.791 1.00 60.47 366 ALA A O 1
ATOM 2927 N N . ASN A 1 367 ? 49.525 7.468 -51.875 1.00 62.12 367 ASN A N 1
ATOM 2928 C CA . ASN A 1 367 ? 48.764 8.701 -51.657 1.00 62.12 367 ASN A CA 1
ATOM 2929 C C . ASN A 1 367 ? 47.278 8.437 -51.346 1.00 62.12 367 ASN A C 1
ATOM 2931 O O . ASN A 1 367 ? 46.710 9.107 -50.482 1.00 62.12 367 ASN A O 1
ATOM 2935 N N . VAL A 1 368 ? 46.657 7.435 -51.980 1.00 64.00 368 VAL A N 1
ATOM 2936 C CA . VAL A 1 368 ? 45.267 7.025 -51.688 1.00 64.00 368 VAL A CA 1
ATOM 2937 C C . VAL A 1 368 ? 45.142 6.427 -50.280 1.00 64.00 368 VAL A C 1
ATOM 2939 O O . VAL A 1 368 ? 44.219 6.767 -49.539 1.00 64.00 368 VAL A O 1
ATOM 2942 N N . ALA A 1 369 ? 46.103 5.599 -49.860 1.00 58.94 369 ALA A N 1
ATOM 2943 C CA . ALA A 1 369 ? 46.139 5.056 -48.501 1.00 58.94 369 ALA A CA 1
ATOM 2944 C C . ALA A 1 369 ? 46.355 6.152 -47.435 1.00 58.94 369 ALA A C 1
ATOM 2946 O O . ALA A 1 369 ? 45.712 6.133 -46.384 1.00 58.94 369 ALA A O 1
ATOM 2947 N N . CYS A 1 370 ? 47.201 7.148 -47.720 1.00 56.53 370 CYS A N 1
ATOM 2948 C CA . CYS A 1 370 ? 47.430 8.296 -46.839 1.00 56.53 370 CYS A CA 1
ATOM 2949 C C . CYS A 1 370 ? 46.202 9.217 -46.704 1.00 56.53 370 CYS A C 1
ATOM 2951 O O . CYS A 1 370 ? 45.960 9.736 -45.613 1.00 56.53 370 CYS A O 1
ATOM 2953 N N . GLY A 1 371 ? 45.405 9.396 -47.766 1.00 60.91 371 GLY A N 1
ATOM 2954 C CA . GLY A 1 371 ? 44.150 10.160 -47.713 1.00 60.91 371 GLY A CA 1
ATOM 2955 C C . GLY A 1 371 ? 43.096 9.511 -46.807 1.00 60.91 371 GLY A C 1
ATOM 2956 O O . GLY A 1 371 ? 42.469 10.190 -45.992 1.00 60.91 371 GLY A O 1
ATOM 2957 N N . ASN A 1 372 ? 42.979 8.182 -46.861 1.00 65.62 372 ASN A N 1
ATOM 2958 C CA . ASN A 1 372 ? 42.047 7.422 -46.020 1.00 65.62 372 ASN A CA 1
ATOM 2959 C C . ASN A 1 372 ? 42.422 7.457 -44.527 1.00 65.62 372 ASN A C 1
ATOM 2961 O O . ASN A 1 372 ? 41.542 7.429 -43.667 1.00 65.62 372 ASN A O 1
ATOM 2965 N N . PHE A 1 373 ? 43.710 7.586 -44.197 1.00 66.38 373 PHE A N 1
ATOM 2966 C CA . PHE A 1 373 ? 44.168 7.678 -42.807 1.00 66.38 373 PHE A CA 1
ATOM 2967 C C . PHE A 1 373 ? 43.714 8.976 -42.113 1.00 66.38 373 PHE A C 1
ATOM 2969 O O . PHE A 1 373 ? 43.367 8.959 -40.934 1.00 66.38 373 PHE A O 1
ATOM 2976 N N . GLN A 1 374 ? 43.661 10.101 -42.837 1.00 71.25 374 GLN A N 1
ATOM 2977 C CA . GLN A 1 374 ? 43.217 11.382 -42.270 1.00 71.25 374 GLN A CA 1
ATOM 2978 C C . GLN A 1 374 ? 41.710 11.412 -41.987 1.00 71.25 374 GLN A C 1
ATOM 2980 O O . GLN A 1 374 ? 41.289 11.995 -40.987 1.00 71.25 374 GLN A O 1
ATOM 2985 N N . ILE A 1 375 ? 40.908 10.763 -42.837 1.00 78.88 375 ILE A N 1
ATOM 2986 C CA . ILE A 1 375 ? 39.458 10.627 -42.643 1.00 78.88 375 ILE A CA 1
ATOM 2987 C C . ILE A 1 375 ? 39.181 9.742 -41.423 1.00 78.88 375 ILE A C 1
ATOM 2989 O O . ILE A 1 375 ? 38.442 10.149 -40.529 1.00 78.88 375 ILE A O 1
ATOM 2993 N N . LEU A 1 376 ? 39.861 8.597 -41.324 1.00 76.25 376 LEU A N 1
ATOM 2994 C CA . LEU A 1 376 ? 39.715 7.681 -40.194 1.00 76.25 376 LEU A CA 1
ATOM 2995 C C . LEU A 1 376 ? 40.150 8.315 -38.857 1.00 76.25 376 LEU A C 1
ATOM 2997 O O . LEU A 1 376 ? 39.495 8.125 -37.834 1.00 76.25 376 LEU A O 1
ATOM 3001 N N . GLU A 1 377 ? 41.226 9.109 -38.841 1.00 77.19 377 GLU A N 1
ATOM 3002 C CA . GLU A 1 377 ? 41.642 9.848 -37.638 1.00 77.19 377 GLU A CA 1
ATOM 3003 C C . GLU A 1 377 ? 40.681 10.991 -37.273 1.00 77.19 377 GLU A C 1
ATOM 3005 O O . GLU A 1 377 ? 40.564 11.341 -36.095 1.00 77.19 377 GLU A O 1
ATOM 3010 N N . LYS A 1 378 ? 39.964 11.564 -38.248 1.00 85.75 378 LYS A N 1
ATOM 3011 C CA . LYS A 1 378 ? 38.889 12.525 -37.980 1.00 85.75 378 LYS A CA 1
ATOM 3012 C C . LYS A 1 378 ? 37.673 11.831 -37.362 1.00 85.75 378 LYS A C 1
ATOM 3014 O O . LYS A 1 378 ? 37.279 12.224 -36.271 1.00 85.75 378 LYS A O 1
ATOM 3019 N N . GLU A 1 379 ? 37.165 10.755 -37.961 1.00 87.94 379 GLU A N 1
ATOM 3020 C CA . GLU A 1 379 ? 36.034 9.986 -37.410 1.00 87.94 379 GLU A CA 1
ATOM 3021 C C . GLU A 1 379 ? 36.329 9.441 -36.008 1.00 87.94 379 GLU A C 1
ATOM 3023 O O . GLU A 1 379 ? 35.498 9.515 -35.106 1.00 87.94 379 GLU A O 1
ATOM 3028 N N . LYS A 1 380 ? 37.552 8.959 -35.770 1.00 84.19 380 LYS A N 1
ATOM 3029 C CA . LYS A 1 380 ? 38.007 8.524 -34.442 1.00 84.19 380 LYS A CA 1
ATOM 3030 C C . LYS A 1 380 ? 38.015 9.661 -33.416 1.00 84.19 380 LYS A C 1
ATOM 3032 O O . LYS A 1 380 ? 37.825 9.406 -32.226 1.00 84.19 380 LYS A O 1
ATOM 3037 N N . ARG A 1 381 ? 38.274 10.904 -33.836 1.00 90.75 381 ARG A N 1
ATOM 3038 C CA . ARG A 1 381 ? 38.194 12.086 -32.965 1.00 90.75 381 ARG A CA 1
ATOM 3039 C C . ARG A 1 381 ? 36.738 12.430 -32.664 1.00 90.75 381 ARG A C 1
ATOM 3041 O O . ARG A 1 381 ? 36.408 12.574 -31.490 1.00 90.75 381 ARG A O 1
ATOM 3048 N N . ASP A 1 382 ? 35.892 12.440 -33.686 1.00 92.25 382 ASP A N 1
ATOM 3049 C CA . ASP A 1 382 ? 34.465 12.746 -33.571 1.00 92.25 382 ASP A CA 1
ATOM 3050 C C . ASP A 1 382 ? 33.750 11.712 -32.674 1.00 92.25 382 ASP A C 1
ATOM 3052 O O . ASP A 1 382 ? 33.012 12.077 -31.761 1.00 92.25 382 ASP A O 1
ATOM 3056 N N . LEU A 1 383 ? 34.064 10.417 -32.818 1.00 92.25 383 LEU A N 1
ATOM 3057 C CA . LEU A 1 383 ? 33.547 9.351 -31.946 1.00 92.25 383 LEU A CA 1
ATOM 3058 C C . LEU A 1 383 ? 33.992 9.503 -30.486 1.00 92.25 383 LEU A C 1
ATOM 3060 O O . LEU A 1 383 ? 33.218 9.234 -29.568 1.00 92.25 383 LEU A O 1
ATOM 3064 N N . ARG A 1 384 ? 35.231 9.944 -30.243 1.00 90.94 384 ARG A N 1
ATOM 3065 C CA . ARG A 1 384 ? 35.716 10.210 -28.878 1.00 90.94 384 ARG A CA 1
ATOM 3066 C C . ARG A 1 384 ? 35.016 11.408 -28.251 1.00 90.94 384 ARG A C 1
ATOM 3068 O O . ARG A 1 384 ? 34.775 11.389 -27.049 1.00 90.94 384 ARG A O 1
ATOM 3075 N N . GLU A 1 385 ? 34.720 12.444 -29.026 1.00 93.12 385 GLU A N 1
ATOM 3076 C CA . GLU A 1 385 ? 33.958 13.597 -28.542 1.00 93.12 385 GLU A CA 1
ATOM 3077 C C . GLU A 1 385 ? 32.505 13.219 -28.250 1.00 93.12 385 GLU A C 1
ATOM 3079 O O . GLU A 1 385 ? 32.018 13.519 -27.161 1.00 93.12 385 GLU A O 1
ATOM 3084 N N . ALA A 1 386 ? 31.862 12.451 -29.133 1.00 91.88 386 ALA A N 1
ATOM 3085 C CA . ALA A 1 386 ? 30.515 11.932 -28.911 1.00 91.88 386 ALA A CA 1
ATOM 3086 C C . ALA A 1 386 ? 30.420 11.052 -27.649 1.00 91.88 386 ALA A C 1
ATOM 3088 O O . ALA A 1 386 ? 29.459 11.163 -26.886 1.00 91.88 386 ALA A O 1
ATOM 3089 N N . LEU A 1 387 ? 31.432 10.215 -27.387 1.00 91.06 387 LEU A N 1
ATOM 3090 C CA . LEU A 1 387 ? 31.512 9.425 -26.155 1.00 91.06 387 LEU A CA 1
ATOM 3091 C C . LEU A 1 387 ? 31.633 10.309 -24.908 1.00 91.06 387 LEU A C 1
ATOM 3093 O O . LEU A 1 387 ? 30.869 10.114 -23.966 1.00 91.06 387 LEU A O 1
ATOM 3097 N N . ARG A 1 388 ? 32.507 11.326 -24.914 1.00 92.00 388 ARG A N 1
ATOM 3098 C CA . ARG A 1 388 ? 32.623 12.266 -23.783 1.00 92.00 388 ARG A CA 1
ATOM 3099 C C . ARG A 1 388 ? 31.329 13.037 -23.540 1.00 92.00 388 ARG A C 1
ATOM 3101 O O . ARG A 1 388 ? 30.939 13.246 -22.396 1.00 92.00 388 ARG A O 1
ATOM 3108 N N . GLU A 1 389 ? 30.641 13.466 -24.597 1.00 92.44 389 GLU A N 1
ATOM 3109 C CA . GLU A 1 389 ? 29.341 14.124 -24.452 1.00 92.44 389 GLU A CA 1
ATOM 3110 C C . GLU A 1 389 ? 28.292 13.198 -23.843 1.00 92.44 389 GLU A C 1
ATOM 3112 O O . GLU A 1 389 ? 27.495 13.636 -23.010 1.00 92.44 389 GLU A O 1
ATOM 3117 N N . ARG A 1 390 ? 28.287 11.924 -24.245 1.00 91.06 390 ARG A N 1
ATOM 3118 C CA . ARG A 1 390 ? 27.392 10.920 -23.676 1.00 91.06 390 ARG A CA 1
ATOM 3119 C C . ARG A 1 390 ? 27.691 10.691 -22.196 1.00 91.06 390 ARG A C 1
ATOM 3121 O O . ARG A 1 390 ? 26.765 10.779 -21.399 1.00 91.06 390 ARG A O 1
ATOM 3128 N N . GLU A 1 391 ? 28.955 10.517 -21.820 1.00 90.38 391 GLU A N 1
ATOM 3129 C CA . GLU A 1 391 ? 29.378 10.397 -20.417 1.00 90.38 391 GLU A CA 1
ATOM 3130 C C . GLU A 1 391 ? 28.970 11.633 -19.601 1.00 90.38 391 GLU A C 1
ATOM 3132 O O . GLU A 1 391 ? 28.424 11.522 -18.505 1.00 90.38 391 GLU A O 1
ATOM 3137 N N . HIS A 1 392 ? 29.153 12.840 -20.143 1.00 90.81 392 HIS A N 1
ATOM 3138 C CA . HIS A 1 392 ? 28.725 14.069 -19.476 1.00 90.81 392 HIS A CA 1
ATOM 3139 C C . HIS A 1 392 ? 27.205 14.174 -19.312 1.00 90.81 392 HIS A C 1
ATOM 3141 O O . HIS A 1 392 ? 26.743 14.691 -18.289 1.00 90.81 392 HIS A O 1
ATOM 3147 N N . LYS A 1 393 ? 26.422 13.712 -20.294 1.00 92.88 393 LYS A N 1
ATOM 3148 C CA . LYS A 1 393 ? 24.956 13.645 -20.195 1.00 92.88 393 LYS A CA 1
ATOM 3149 C C . LYS A 1 393 ? 24.527 12.606 -19.165 1.00 92.88 393 LYS A C 1
ATOM 3151 O O . LYS A 1 393 ? 23.697 12.926 -18.324 1.00 92.88 393 LYS A O 1
ATOM 3156 N N . GLU A 1 394 ? 25.136 11.425 -19.167 1.00 90.31 394 GLU A N 1
ATOM 3157 C CA . GLU A 1 394 ? 24.864 10.368 -18.189 1.00 90.31 394 GLU A CA 1
ATOM 3158 C C . GLU A 1 394 ? 25.193 10.838 -16.765 1.00 90.31 394 GLU A C 1
ATOM 3160 O O . GLU A 1 394 ? 24.341 10.758 -15.885 1.00 90.31 394 GLU A O 1
ATOM 3165 N N . HIS A 1 395 ? 26.352 11.463 -16.540 1.00 90.94 395 HIS A N 1
ATOM 3166 C CA . HIS A 1 395 ? 26.689 12.064 -15.244 1.00 90.94 395 HIS A CA 1
ATOM 3167 C C . HIS A 1 395 ? 25.741 13.191 -14.824 1.00 90.94 395 HIS A C 1
ATOM 3169 O O . HIS A 1 395 ? 25.519 13.402 -13.631 1.00 90.94 395 HIS A O 1
ATOM 3175 N N . ARG A 1 396 ? 25.198 13.954 -15.777 1.00 92.38 396 ARG A N 1
ATOM 3176 C CA . ARG A 1 396 ? 24.185 14.971 -15.480 1.00 92.38 396 ARG A CA 1
ATOM 3177 C C . ARG A 1 396 ? 22.868 14.322 -15.059 1.00 92.38 396 ARG A C 1
ATOM 3179 O O . ARG A 1 396 ? 22.368 14.672 -14.001 1.00 92.38 396 ARG A O 1
ATOM 3186 N N . CYS A 1 397 ? 22.371 13.351 -15.823 1.00 90.38 397 CYS A N 1
ATOM 3187 C CA . CYS A 1 397 ? 21.147 12.623 -15.495 1.00 90.38 397 CYS A CA 1
ATOM 3188 C C . CYS A 1 397 ? 21.259 11.877 -14.161 1.00 90.38 397 CYS A C 1
ATOM 3190 O O . CYS A 1 397 ? 20.304 11.866 -13.392 1.00 90.38 397 CYS A O 1
ATOM 3192 N N . LEU A 1 398 ? 22.425 11.299 -13.856 1.00 90.50 398 LEU A N 1
ATOM 3193 C CA . LEU A 1 398 ? 22.677 10.671 -12.560 1.00 90.50 398 LEU A CA 1
ATOM 3194 C C . LEU A 1 398 ? 22.591 11.692 -11.424 1.00 90.50 398 LEU A C 1
ATOM 3196 O O . LEU A 1 398 ? 21.847 11.458 -10.478 1.00 90.50 398 LEU A O 1
ATOM 3200 N N . ARG A 1 399 ? 23.250 12.852 -11.544 1.00 92.81 399 ARG A N 1
ATOM 3201 C CA . ARG A 1 399 ? 23.145 13.921 -10.535 1.00 92.81 399 ARG A CA 1
ATOM 3202 C C . ARG A 1 399 ? 21.716 14.421 -10.344 1.00 92.81 399 ARG A C 1
ATOM 3204 O O . ARG A 1 399 ? 21.281 14.555 -9.208 1.00 92.81 399 ARG A O 1
ATOM 3211 N N . GLU A 1 400 ? 20.981 14.645 -11.431 1.00 93.94 400 GLU A N 1
ATOM 3212 C CA . GLU A 1 400 ? 19.567 15.035 -11.367 1.00 93.94 400 GLU A CA 1
ATOM 3213 C C . GLU A 1 400 ? 18.737 13.954 -10.654 1.00 93.94 400 GLU A C 1
ATOM 3215 O O . GLU A 1 400 ? 17.928 14.260 -9.782 1.00 93.94 400 GLU A O 1
ATOM 3220 N N . SER A 1 401 ? 18.982 12.671 -10.945 1.00 86.38 401 SER A N 1
ATOM 3221 C CA . SER A 1 401 ? 18.299 11.573 -10.256 1.00 86.38 401 SER A CA 1
ATOM 3222 C C . SER A 1 401 ? 18.654 11.499 -8.764 1.00 86.38 401 SER A C 1
ATOM 3224 O O . SER A 1 401 ? 17.761 11.341 -7.935 1.00 86.38 401 SER A O 1
ATOM 3226 N N . GLU A 1 402 ? 19.920 11.698 -8.390 1.00 93.62 402 GLU A N 1
ATOM 3227 C CA . GLU A 1 402 ? 20.366 11.737 -6.992 1.00 93.62 402 GLU A CA 1
ATOM 3228 C C . GLU A 1 402 ? 19.740 12.907 -6.223 1.00 93.62 402 GLU A C 1
ATOM 3230 O O . GLU A 1 402 ? 19.367 12.754 -5.059 1.00 93.62 402 GLU A O 1
ATOM 3235 N N . GLU A 1 403 ? 19.589 14.067 -6.865 1.00 94.12 403 GLU A N 1
ATOM 3236 C CA . GLU A 1 403 ? 18.891 15.219 -6.295 1.00 94.12 403 GLU A CA 1
ATOM 3237 C C . GLU A 1 403 ? 17.414 14.907 -6.049 1.00 94.12 403 GLU A C 1
ATOM 3239 O O . GLU A 1 403 ? 16.943 15.109 -4.931 1.00 94.12 403 GLU A O 1
ATOM 3244 N N . THR A 1 404 ? 16.710 14.303 -7.014 1.00 90.56 404 THR A N 1
ATOM 3245 C CA . THR A 1 404 ? 15.304 13.905 -6.804 1.00 90.56 404 THR A CA 1
ATOM 3246 C C . THR A 1 404 ? 15.143 12.871 -5.689 1.00 90.56 404 THR A C 1
ATOM 3248 O O . THR A 1 404 ? 14.185 12.933 -4.920 1.00 90.56 404 THR A O 1
ATOM 3251 N N . VAL A 1 405 ? 16.090 11.938 -5.542 1.00 91.31 405 VAL A N 1
ATOM 3252 C CA . VAL A 1 405 ? 16.088 10.971 -4.433 1.00 91.31 405 VAL A CA 1
ATOM 3253 C C . VAL A 1 405 ? 16.281 11.683 -3.096 1.00 91.31 405 VAL A C 1
ATOM 3255 O O . VAL A 1 405 ? 15.590 11.359 -2.129 1.00 91.31 405 VAL A O 1
ATOM 3258 N N . ARG A 1 406 ? 17.176 12.675 -3.036 1.00 95.19 406 ARG A N 1
ATOM 3259 C CA . ARG A 1 406 ? 17.409 13.477 -1.829 1.00 95.19 406 ARG A CA 1
ATOM 3260 C C . ARG A 1 406 ? 16.168 14.289 -1.446 1.00 95.19 406 ARG A C 1
ATOM 3262 O O . ARG A 1 406 ? 15.784 14.281 -0.280 1.00 95.19 406 ARG A O 1
ATOM 3269 N N . GLU A 1 407 ? 15.507 14.918 -2.417 1.00 95.38 407 GLU A N 1
ATOM 3270 C CA . GLU A 1 407 ? 14.245 15.643 -2.210 1.00 95.38 407 GLU A CA 1
ATOM 3271 C C . GLU A 1 407 ? 13.125 14.718 -1.715 1.00 95.38 407 GLU A C 1
ATOM 3273 O O . GLU A 1 407 ? 12.391 15.061 -0.786 1.00 95.38 407 GLU A O 1
ATOM 3278 N N . LEU A 1 408 ? 13.006 13.516 -2.290 1.00 93.88 408 LEU A N 1
ATOM 3279 C CA . LEU A 1 408 ? 12.040 12.516 -1.835 1.00 93.88 408 LEU A CA 1
ATOM 3280 C C . LEU A 1 408 ? 12.331 12.057 -0.402 1.00 93.88 408 LEU A C 1
ATOM 3282 O O . LEU A 1 408 ? 11.402 11.941 0.396 1.00 93.88 408 LEU A O 1
ATOM 3286 N N . GLN A 1 409 ? 13.598 11.831 -0.050 1.00 92.31 409 GLN A N 1
ATOM 3287 C CA . GLN A 1 409 ? 13.989 11.495 1.323 1.00 92.31 409 GLN A CA 1
ATOM 3288 C C . GLN A 1 409 ? 13.639 12.614 2.308 1.00 92.31 409 GLN A C 1
ATOM 3290 O O . GLN A 1 409 ? 13.085 12.337 3.373 1.00 92.31 409 GLN A O 1
ATOM 3295 N N . GLU A 1 410 ? 13.908 13.871 1.955 1.00 95.25 410 GLU A N 1
ATOM 3296 C CA . GLU A 1 410 ? 13.542 15.017 2.788 1.00 95.25 410 GLU A CA 1
ATOM 3297 C C . GLU A 1 410 ? 12.017 15.130 2.938 1.00 95.25 410 GLU A C 1
ATOM 3299 O O . GLU A 1 410 ? 11.512 15.285 4.051 1.00 95.25 410 GLU A O 1
ATOM 3304 N N . SER A 1 411 ? 11.259 14.935 1.854 1.00 92.06 411 SER A N 1
ATOM 3305 C CA . SER A 1 411 ? 9.795 14.913 1.894 1.00 92.06 411 SER A CA 1
ATOM 3306 C C . SER A 1 411 ? 9.257 13.816 2.821 1.00 92.06 411 SER A C 1
ATOM 3308 O O . SER A 1 411 ? 8.398 14.098 3.659 1.00 92.06 411 SER A O 1
ATOM 3310 N N . ILE A 1 412 ? 9.809 12.601 2.755 1.00 93.06 412 ILE A N 1
ATOM 3311 C CA . ILE A 1 412 ? 9.431 11.498 3.650 1.00 93.06 412 ILE A CA 1
ATOM 3312 C C . ILE A 1 412 ? 9.679 11.876 5.115 1.00 93.06 412 ILE A C 1
ATOM 3314 O O . ILE A 1 412 ? 8.786 11.705 5.944 1.00 93.06 412 ILE A O 1
ATOM 3318 N N . LEU A 1 413 ? 10.845 12.443 5.437 1.00 92.88 413 LEU A N 1
ATOM 3319 C CA . LEU A 1 413 ? 11.167 12.878 6.801 1.00 92.88 413 LEU A CA 1
ATOM 3320 C C . LEU A 1 413 ? 10.226 13.987 7.292 1.00 92.88 413 LEU A C 1
ATOM 3322 O O . LEU A 1 413 ? 9.826 13.998 8.460 1.00 92.88 413 LEU A O 1
ATOM 3326 N N . THR A 1 414 ? 9.850 14.926 6.421 1.00 92.00 414 THR A N 1
ATOM 3327 C CA . THR A 1 414 ? 8.911 15.998 6.788 1.00 92.00 414 THR A CA 1
ATOM 3328 C C . THR A 1 414 ? 7.509 15.462 7.073 1.00 92.00 414 THR A C 1
ATOM 3330 O O . THR A 1 414 ? 6.894 15.866 8.063 1.00 92.00 414 THR A O 1
ATOM 3333 N N . 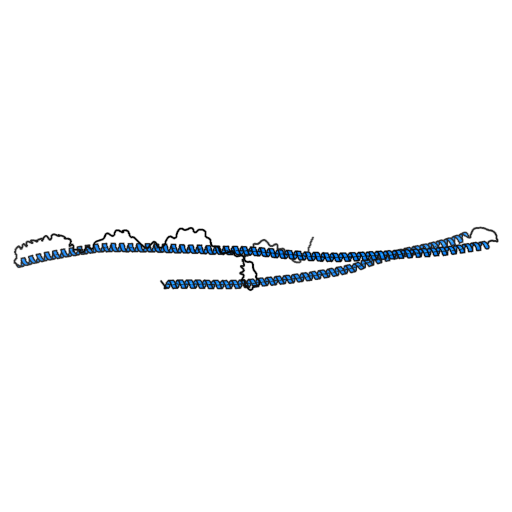GLU A 1 415 ? 7.018 14.517 6.269 1.00 92.31 415 GLU A N 1
ATOM 3334 C CA . GLU A 1 415 ? 5.717 13.888 6.493 1.00 92.31 415 GLU A CA 1
ATOM 3335 C C . GLU A 1 415 ? 5.736 12.983 7.730 1.00 92.31 415 GLU A C 1
ATOM 3337 O O . GLU A 1 415 ? 4.815 13.059 8.540 1.00 92.31 415 GLU A O 1
ATOM 3342 N N . GLN A 1 416 ? 6.807 12.220 7.976 1.00 89.38 416 GLN A N 1
ATOM 3343 C CA . GLN A 1 416 ? 6.970 11.456 9.222 1.00 89.38 416 GLN A CA 1
ATOM 3344 C C . GLN A 1 416 ? 6.867 12.356 10.461 1.00 89.38 416 GLN A C 1
ATOM 3346 O O . GLN A 1 416 ? 6.044 12.105 11.342 1.00 89.38 416 GLN A O 1
ATOM 3351 N N . ASN A 1 417 ? 7.604 13.471 10.485 1.00 94.50 417 ASN A N 1
ATOM 3352 C CA . ASN A 1 417 ? 7.517 14.454 11.570 1.00 94.50 417 ASN A CA 1
ATOM 3353 C C . ASN A 1 417 ? 6.102 15.036 11.733 1.00 94.50 417 ASN A C 1
ATOM 3355 O O . ASN A 1 417 ? 5.661 15.353 12.842 1.00 94.50 417 ASN A O 1
ATOM 3359 N N . ARG A 1 418 ? 5.372 15.214 10.628 1.00 92.69 418 ARG A N 1
ATOM 3360 C CA . ARG A 1 418 ? 3.988 15.696 10.650 1.00 92.69 418 ARG A CA 1
ATOM 3361 C C . ARG A 1 418 ? 3.041 14.662 11.258 1.00 92.69 418 ARG A C 1
ATOM 3363 O O . ARG A 1 418 ? 2.183 15.030 12.068 1.00 92.69 418 ARG A O 1
ATOM 3370 N N . TYR A 1 419 ? 3.201 13.392 10.894 1.00 89.06 419 TYR A N 1
ATOM 3371 C CA . TYR A 1 419 ? 2.433 12.291 11.466 1.00 89.06 419 TYR A CA 1
ATOM 3372 C C . TYR A 1 419 ? 2.702 12.141 12.962 1.00 89.06 419 TYR A C 1
ATOM 3374 O O . TYR A 1 419 ? 1.743 12.080 13.728 1.00 89.06 419 TYR A O 1
ATOM 3382 N N . GLU A 1 420 ? 3.961 12.184 13.398 1.00 94.00 420 GLU A N 1
ATOM 3383 C CA . GLU A 1 420 ? 4.320 12.108 14.821 1.00 94.00 420 GLU A CA 1
ATOM 3384 C C . GLU A 1 420 ? 3.705 13.250 15.636 1.00 94.00 420 GLU A C 1
ATOM 3386 O O . GLU A 1 420 ? 3.071 13.011 16.665 1.00 94.00 420 GLU A O 1
ATOM 3391 N N . LYS A 1 421 ? 3.792 14.494 15.147 1.00 93.56 421 LYS A N 1
ATOM 3392 C CA . LYS A 1 421 ? 3.138 15.643 15.799 1.00 93.56 421 LYS A CA 1
ATOM 3393 C C . LYS A 1 421 ? 1.626 15.464 15.913 1.00 93.56 421 LYS A C 1
ATOM 3395 O O . LYS A 1 421 ? 1.039 15.802 16.940 1.00 93.56 421 LYS A O 1
ATOM 3400 N N . THR A 1 422 ? 0.993 14.941 14.866 1.00 94.12 422 THR A N 1
ATOM 3401 C CA . THR A 1 422 ? -0.455 14.697 14.858 1.00 94.12 422 THR A CA 1
ATOM 3402 C C . THR A 1 422 ? -0.824 13.589 15.840 1.00 94.12 422 THR A C 1
ATOM 3404 O O . THR A 1 422 ? -1.783 13.733 16.591 1.00 94.12 422 THR A O 1
ATOM 3407 N N . LEU A 1 423 ? -0.032 12.516 15.888 1.00 93.94 423 LEU A N 1
ATOM 3408 C CA . LEU A 1 423 ? -0.228 11.405 16.810 1.00 93.94 423 LEU A CA 1
ATOM 3409 C C . LEU A 1 423 ? -0.126 11.861 18.269 1.00 93.94 423 LEU A C 1
ATOM 3411 O O . LEU A 1 423 ? -1.002 11.532 19.064 1.00 93.94 423 LEU A O 1
ATOM 3415 N N . LEU A 1 424 ? 0.887 12.666 18.604 1.00 94.19 424 LEU A N 1
ATOM 3416 C CA . LEU A 1 424 ? 1.043 13.247 19.940 1.00 94.19 424 LEU A CA 1
ATOM 3417 C C . LEU A 1 424 ? -0.138 14.155 20.305 1.00 94.19 424 LEU A C 1
ATOM 3419 O O . LEU A 1 424 ? -0.650 14.087 21.421 1.00 94.19 424 LEU A O 1
ATOM 3423 N N . SER A 1 425 ? -0.618 14.968 19.359 1.00 92.94 425 SER A N 1
ATOM 3424 C CA . SER A 1 425 ? -1.800 15.805 19.583 1.00 92.94 425 SER A CA 1
ATOM 3425 C C . SER A 1 425 ? -3.059 14.972 19.836 1.00 92.94 425 SER A C 1
ATOM 3427 O O . SER A 1 425 ? -3.843 15.321 20.714 1.00 92.94 425 SER A O 1
ATOM 3429 N N . GLU A 1 426 ? -3.279 13.897 19.079 1.00 93.31 426 GLU A N 1
ATOM 3430 C CA . GLU A 1 426 ? -4.432 13.008 19.264 1.00 93.31 426 GLU A CA 1
ATOM 3431 C C . GLU A 1 426 ? -4.339 12.219 20.576 1.00 93.31 426 GLU A C 1
ATOM 3433 O O . GLU A 1 426 ? -5.347 12.051 21.261 1.00 93.31 426 GLU A O 1
ATOM 3438 N N . GLN A 1 427 ? -3.140 11.781 20.973 1.00 92.38 427 GLN A N 1
ATOM 3439 C CA . GLN A 1 427 ? -2.912 11.163 22.281 1.00 92.38 427 GLN A CA 1
ATOM 3440 C C . GLN A 1 427 ? -3.235 12.126 23.427 1.00 92.38 427 GLN A C 1
ATOM 3442 O O . GLN A 1 427 ? -3.936 11.727 24.354 1.00 92.38 427 GLN A O 1
ATOM 3447 N N . GLY A 1 428 ? -2.812 13.391 23.334 1.00 94.12 428 GLY A N 1
ATOM 3448 C CA . GLY A 1 428 ? -3.185 14.422 24.307 1.00 94.12 428 GLY A CA 1
ATOM 3449 C C . GLY A 1 428 ? -4.703 14.593 24.410 1.00 94.12 428 GLY A C 1
ATOM 3450 O O . GLY A 1 428 ? -5.264 14.481 25.493 1.00 94.12 428 GLY A O 1
ATOM 3451 N N . ARG A 1 429 ? -5.404 14.722 23.272 1.00 92.88 429 ARG A N 1
ATOM 3452 C CA . ARG A 1 429 ? -6.878 14.824 23.268 1.00 92.88 429 ARG A CA 1
ATOM 3453 C C . ARG A 1 429 ? -7.566 13.602 23.875 1.00 92.88 429 ARG A C 1
ATOM 3455 O O . ARG A 1 429 ? -8.613 13.749 24.501 1.00 92.88 429 ARG A O 1
ATOM 3462 N N . ARG A 1 430 ? -7.025 12.397 23.665 1.00 92.88 430 ARG A N 1
ATOM 3463 C CA . ARG A 1 430 ? -7.551 11.173 24.287 1.00 92.88 430 ARG A CA 1
ATOM 3464 C C . ARG A 1 430 ? -7.379 11.198 25.800 1.00 92.88 430 ARG A C 1
ATOM 3466 O O . ARG A 1 430 ? -8.336 10.882 26.493 1.00 92.88 430 ARG A O 1
ATOM 3473 N N . GLN A 1 431 ? -6.214 11.615 26.292 1.00 94.19 431 GLN A N 1
ATOM 3474 C CA . GLN A 1 431 ? -5.970 11.764 27.728 1.00 94.19 431 GLN A CA 1
ATOM 3475 C C . GLN A 1 431 ? -6.915 12.797 28.351 1.00 94.19 431 GLN A C 1
ATOM 3477 O O . GLN A 1 431 ? -7.513 12.514 29.384 1.00 94.19 431 GLN A O 1
ATOM 3482 N N . ASP A 1 432 ? -7.126 13.941 27.694 1.00 94.50 432 ASP A N 1
ATOM 3483 C CA . ASP A 1 432 ? -8.068 14.967 28.159 1.00 94.50 432 ASP A CA 1
ATOM 3484 C C . ASP A 1 432 ? -9.508 14.424 28.238 1.00 94.50 432 ASP A C 1
ATOM 3486 O O . ASP A 1 432 ? -10.233 14.679 29.198 1.00 94.50 432 ASP A O 1
ATOM 3490 N N . LEU A 1 433 ? -9.935 13.644 27.236 1.00 93.00 433 LEU A N 1
ATOM 3491 C CA . LEU A 1 433 ? -11.255 13.005 27.227 1.00 93.00 433 LEU A CA 1
ATOM 3492 C C . LEU A 1 433 ? -11.387 11.926 28.307 1.00 93.00 433 LEU A C 1
ATOM 3494 O O . LEU A 1 433 ? -12.436 11.834 28.941 1.00 93.00 433 LEU A O 1
ATOM 3498 N N . GLU A 1 434 ? -10.351 11.116 28.523 1.00 93.94 434 GLU A N 1
ATOM 3499 C CA . GLU A 1 434 ? -10.323 10.118 29.596 1.00 93.94 434 GLU A CA 1
ATOM 3500 C C . GLU A 1 434 ? -10.404 10.779 30.973 1.00 93.94 434 GLU A C 1
ATOM 3502 O O . GLU A 1 434 ? -11.188 10.327 31.809 1.00 93.94 434 GLU A O 1
ATOM 3507 N N . GLN A 1 435 ? -9.673 11.877 31.190 1.00 93.50 435 GLN A N 1
ATOM 3508 C CA . GLN A 1 435 ? -9.764 12.673 32.416 1.00 93.50 435 GLN A CA 1
ATOM 3509 C C . GLN A 1 435 ? -11.169 13.245 32.600 1.00 93.50 435 GLN A C 1
ATOM 3511 O O . GLN A 1 435 ? -11.749 13.088 33.670 1.00 93.50 435 GLN A O 1
ATOM 3516 N N . LEU A 1 436 ? -11.765 13.819 31.552 1.00 95.38 436 LEU A N 1
ATOM 3517 C CA . LEU A 1 436 ? -13.128 14.350 31.612 1.00 95.38 436 LEU A CA 1
ATOM 3518 C C . LEU A 1 436 ? -14.154 13.263 31.968 1.00 95.38 436 LEU A C 1
ATOM 3520 O O . LEU A 1 436 ? -15.050 13.492 32.779 1.00 95.38 436 LEU A O 1
ATOM 3524 N N . VAL A 1 437 ? -14.034 12.071 31.377 1.00 93.12 437 VAL A N 1
ATOM 3525 C CA . VAL A 1 437 ? -14.918 10.935 31.686 1.00 93.12 437 VAL A CA 1
ATOM 3526 C C . VAL A 1 437 ? -14.713 10.465 33.126 1.00 93.12 437 VAL A C 1
ATOM 3528 O O . VAL A 1 437 ? -15.693 10.174 33.812 1.00 93.12 437 VAL A O 1
ATOM 3531 N N . GLN A 1 438 ? -13.468 10.415 33.608 1.00 92.19 438 GLN A N 1
ATOM 3532 C CA . GLN A 1 438 ? -13.167 10.087 35.004 1.00 92.19 438 GLN A CA 1
ATOM 3533 C C . GLN A 1 438 ? -13.753 11.126 35.965 1.00 92.19 438 GLN A C 1
ATOM 3535 O O . GLN A 1 438 ? -14.397 10.745 36.940 1.00 92.19 438 GLN A O 1
ATOM 3540 N N . GLU A 1 439 ? -13.605 12.420 35.680 1.00 93.25 439 GLU A N 1
ATOM 3541 C CA . GLU A 1 439 ? -14.200 13.500 36.470 1.00 93.25 439 GLU A CA 1
ATOM 3542 C C . GLU A 1 439 ? -15.727 13.393 36.508 1.00 93.25 439 GLU A C 1
ATOM 3544 O O . GLU A 1 439 ? -16.307 13.417 37.591 1.00 93.25 439 GLU A O 1
ATOM 3549 N N . GLN A 1 440 ? -16.380 13.191 35.357 1.00 92.31 440 GLN A N 1
ATOM 3550 C CA . GLN A 1 440 ? -17.833 12.990 35.287 1.00 92.31 440 GLN A CA 1
ATOM 3551 C C . GLN A 1 440 ? -18.295 11.750 36.056 1.00 92.31 440 GLN A C 1
ATOM 3553 O O . GLN A 1 440 ? -19.352 11.752 36.687 1.00 92.31 440 GLN A O 1
ATOM 3558 N N . PHE A 1 441 ? -17.513 10.674 36.020 1.00 91.12 441 PHE A N 1
ATOM 3559 C CA . PHE A 1 441 ? -17.812 9.482 36.799 1.00 91.12 441 PHE A CA 1
ATOM 3560 C C . PHE A 1 441 ? -17.700 9.760 38.304 1.00 91.12 441 PHE A C 1
ATOM 3562 O O . PHE A 1 441 ? -18.578 9.360 39.072 1.00 91.12 441 PHE A O 1
ATOM 3569 N N . MET A 1 442 ? -16.663 10.484 38.733 1.00 89.12 442 MET A N 1
ATOM 3570 C CA . MET A 1 442 ? -16.481 10.867 40.134 1.00 89.12 442 MET A CA 1
ATOM 3571 C C . MET A 1 442 ? -17.600 11.790 40.627 1.00 89.12 442 MET A C 1
ATOM 3573 O O . MET A 1 442 ? -18.136 11.548 41.709 1.00 89.12 442 MET A O 1
ATOM 3577 N N . THR A 1 443 ? -18.012 12.787 39.836 1.00 88.88 443 THR A N 1
ATOM 3578 C CA . THR A 1 443 ? -19.113 13.692 40.205 1.00 88.88 443 THR A CA 1
ATOM 3579 C C . THR A 1 443 ? -20.443 12.953 40.316 1.00 88.88 443 THR A C 1
ATOM 3581 O O . THR A 1 443 ? -21.119 13.086 41.333 1.00 88.88 443 THR A O 1
ATOM 3584 N N . LEU A 1 444 ? -20.786 12.094 39.350 1.00 86.38 444 LEU A N 1
ATOM 3585 C CA . LEU A 1 444 ? -22.004 11.274 39.406 1.00 86.38 444 LEU A CA 1
ATOM 3586 C C . LEU A 1 444 ? -22.011 10.328 40.612 1.00 86.38 444 LEU A C 1
ATOM 3588 O O . LEU A 1 444 ? -23.049 10.111 41.238 1.00 86.38 444 LEU A O 1
ATOM 3592 N N . THR A 1 445 ? -20.853 9.767 40.962 1.00 83.50 445 THR A N 1
ATOM 3593 C CA . THR A 1 445 ? -20.719 8.896 42.138 1.00 83.50 445 THR A CA 1
ATOM 3594 C C . THR A 1 445 ? -20.921 9.687 43.433 1.00 83.50 445 THR A C 1
ATOM 3596 O O . THR A 1 445 ? -21.567 9.198 44.361 1.00 83.50 445 THR A O 1
ATOM 3599 N N . GLN A 1 446 ? -20.430 10.927 43.486 1.00 82.44 446 GLN A N 1
ATOM 3600 C CA . GLN A 1 446 ? -20.573 11.815 44.636 1.00 82.44 446 GLN A CA 1
ATOM 3601 C C . GLN A 1 446 ? -22.007 12.344 44.800 1.00 82.44 446 GLN A C 1
ATOM 3603 O O . GLN A 1 446 ? -22.527 12.328 45.914 1.00 82.44 446 GLN A O 1
ATOM 3608 N N . GLU A 1 447 ? -22.683 12.732 43.715 1.00 80.88 447 GLU A N 1
ATOM 3609 C CA . GLU A 1 447 ? -24.105 13.119 43.732 1.00 80.88 447 GLU A CA 1
ATOM 3610 C C . GLU A 1 447 ? -24.994 11.968 44.219 1.00 80.88 447 GLU A C 1
ATOM 3612 O O . GLU A 1 447 ? -25.892 12.159 45.041 1.00 80.88 447 GLU A O 1
ATOM 3617 N N . ARG A 1 448 ? -24.702 10.740 43.777 1.00 77.94 448 ARG A N 1
ATOM 3618 C CA . ARG A 1 448 ? -25.436 9.545 44.208 1.00 77.94 448 ARG A CA 1
ATOM 3619 C C . ARG A 1 448 ? -25.217 9.216 45.685 1.00 77.94 448 ARG A C 1
ATOM 3621 O O . ARG A 1 448 ? -26.129 8.700 46.320 1.00 77.94 448 ARG A O 1
ATOM 3628 N N . ALA A 1 449 ? -24.039 9.529 46.225 1.00 74.62 449 ALA A N 1
ATOM 3629 C CA . ALA A 1 449 ? -23.727 9.369 47.643 1.00 74.62 449 ALA A CA 1
ATOM 3630 C C . ALA A 1 449 ? -24.347 10.461 48.537 1.00 74.62 449 ALA A C 1
ATOM 3632 O O . ALA A 1 449 ? -24.488 10.241 49.732 1.00 74.62 449 ALA A O 1
ATOM 3633 N N . GLN A 1 450 ? -24.703 11.626 47.984 1.00 71.25 450 GLN A N 1
ATOM 3634 C CA . GLN A 1 450 ? -25.357 12.722 48.719 1.00 71.25 450 GLN A CA 1
ATOM 3635 C C . GLN A 1 450 ? -26.889 12.665 48.659 1.00 71.25 450 GLN A C 1
ATOM 3637 O O . GLN A 1 450 ? -27.555 13.308 49.466 1.00 71.25 450 GLN A O 1
ATOM 3642 N N . SER A 1 451 ? -27.449 11.937 47.690 1.00 66.38 451 SER A N 1
ATOM 3643 C CA . SER A 1 451 ? -28.897 11.819 47.486 1.00 66.38 451 SER A CA 1
ATOM 3644 C C . SER A 1 451 ? -29.533 10.568 48.121 1.00 66.38 451 SER A C 1
ATOM 3646 O O . SER A 1 451 ? -30.735 10.353 47.940 1.00 66.38 451 SER A O 1
ATOM 3648 N N . GLY A 1 452 ? -28.752 9.746 48.826 1.00 45.81 452 GLY A N 1
ATOM 3649 C CA . GLY A 1 452 ? -29.212 8.648 49.687 1.00 45.81 452 GLY A CA 1
ATOM 3650 C C . GLY A 1 452 ? -28.942 8.979 51.143 1.00 45.81 452 GLY A C 1
ATOM 3651 O O . GLY A 1 452 ? -29.758 8.546 51.985 1.00 45.81 452 GLY A O 1
#

Secondary structure (DSSP, 8-state):
-----------------------------------------------------------------TT-SS----------------------------------------SS--HHHHHHHHHHHHHHHHHHHHHHHHHHHHHHHHHHHHHHHHHHHHHHHHHHHHHHHHHHHHHHHHHHHHHHHHHHHHHHHHHHHHHHHHHHHHHHHHHHHHHHHHHHHHHHHHHHHHHHHHHHHHHHHHHHHHHHHHHHHHHHHHHHHHHHHHHHHHHHHHHHHHHHHHHHHHHHHHHHHHHHHHHHHHHHHHHHHTTS--S-------STHHHHHHHHHHHHHHHHHHHHHHHHHHHHHHHHHHHHHHHHHHHHHHHHHHHHHHHHHHHHHHHHHHHHHHHHHHHHHHHHHHHHHHHHHHHHHHHHHHHHHHHHHHHHHHHHHHHHHHHHHHHHHH--

Sequence (452 aa):
MDKTLSNIIGLPDQTPDVLDLDYPLVFAKEARKKKGKMSTEEPTTTAVCQSRRLAGGAPEFGLLDSERLLRKKPLATGLVPLEDDDGAEYRLQDGRGKLTGNTIVATITVATGGIREIQKAYEELTRGIEEQQRTASLLFFHQVNEDRARLLGVQESQLVEMAEGLLLAAETRQDEFQKALTYLRDCYTRELDVARAQVTNEANEALLREAEKNTLSWEDRTRELQGQLALKWEQREALLVRDMDSDLLVARRLHEEVLSQVQKDAERVLEVRRREDHLRLDGLMSSLREELRTLKRNHREEILLVREAARDEDTSKGVAYDPLQSHYDRDMASARDEVQSKASELESVQETLRSALRDLSFRESANVACGNFQILEKEKRDLREALREREHKEHRCLRESEETVRELQESILTEQNRYEKTLLSEQGRRQDLEQLVQEQFMTLTQERAQSG

Radius of gyration: 80.85 Å; chains: 1; bounding box: 161×45×260 Å

pLDDT: mean 74.07, std 24.7, range [26.3, 98.19]

Organism: Aphanomyces astaci (NCBI:txid112090)

Foldseek 3Di:
DDDDDDDDDDDDPDDDDDDDDDDDDDDDDDDDDDDDDDDDDDDDDDDDDDDDDDDDDDDDDDDPDPPPPDDDDDDDPDPDDDDPDDDPDPPPVPPPPVCPVPPPPDDDDDPDDDPVVVVVVVVVVVVVVVVVVVVVVVVVVVVVVVVVVVVVVVVVVVVVVVVVVVVVVVVVVVVVVVVVVVVVVVVVVVVVVVVVVVVVVVVVVVVVVVSVVVVVVVVVVVVVVVVVVVVVVVVVVVVVVVVVVVVVVVVVVVVVVVVVVVVVVVVVVVVVVVVVVVVVVVVVVVVVVVVVVVVVVVVVVVVVVVVVVVVPPPDDDDDDDDDCVVVVVVVVVVVVVVVVVVVVVVVVVVVVVVVVVVVVVVVVVVVVVVVVVVVVVVVVVVVVVVVVVVVVVVVVVVVVVVVVVVVVVVVVVVVVVVVVVVVVVVVVVVVVVVVVVVVVVVVVVVVVVVVD